Protein AF-A0A7S2DX77-F1 (afdb_monomer)

Foldseek 3Di:
DDDDPPDDDDDDDDPPPQAFDDQCLVPPPDQPPPDVPDQALGDARRRHGHGDCVDPVSLVVLLVVLLCCCVVVVDQEEEAPPLSNHDLVSLLSNQVSNVHQYAYEDQDLPLLSQLVVQVVHVAYAQNNLQVLLLQLLAPNHFQVVSVVSLVVNQVSPRPLSQLRHEQENDEQVDQFSCLSVVNQVQSLLLSQLCRLVARYHYDYYPCSQPSVQRNDRRSPRDPVVVVPDGDLSNLSNVLSVVCCVQLQCDPPRPQVSFHKAFQDTTRFKTWIDTRQKIKMAGRHTFQAKDKDKGFLVSDDPVSNCLPVPPPCSQVQKAWADWQAPDTWDWDFDDCPDPDDPGTIITMDMHRGRHMTMIGGPDRDDPSPDRPPSPPDDD

Radius of gyration: 24.27 Å; Cα contacts (8 Å, |Δi|>4): 685; chains: 1; bounding box: 80×53×67 Å

Nearest PDB structures (foldseek):
  6sau-assembly1_A  TM=8.832E-01  e=1.549E-20  Cordyceps farinosa
  3vm7-assembly1_A  TM=8.590E-01  e=1.030E-20  Malbranchea cinnamomea
  6sav-assembly2_B  TM=8.996E-01  e=8.913E-20  Rhizomucor pusillus
  6sav-assembly1_A  TM=8.908E-01  e=1.230E-18  Rhizomucor pusillus
  6sao-assembly1_A  TM=8.658E-01  e=1.095E-18  Thamnidium elegans

Mean predicted aligned error: 9.76 Å

Organism: NCBI:txid156173

Solvent-accessible surface area (backbone atoms only — not comparable to full-atom values): 21323 Å² total; per-residue (Å²): 140,81,84,78,86,79,80,80,89,61,88,76,94,58,90,75,70,64,42,42,71,72,90,42,75,83,55,77,91,66,73,83,76,75,51,101,85,53,81,70,68,75,49,40,69,59,84,43,80,28,66,29,66,85,39,67,68,55,33,52,49,54,39,50,47,45,32,45,50,31,67,76,70,64,55,74,61,44,77,39,74,64,42,66,46,50,59,64,69,57,43,35,52,44,39,63,42,50,73,45,56,31,32,29,36,38,92,39,72,52,59,68,64,50,44,60,47,44,62,48,32,76,23,29,46,34,33,52,58,27,75,44,41,71,50,25,47,2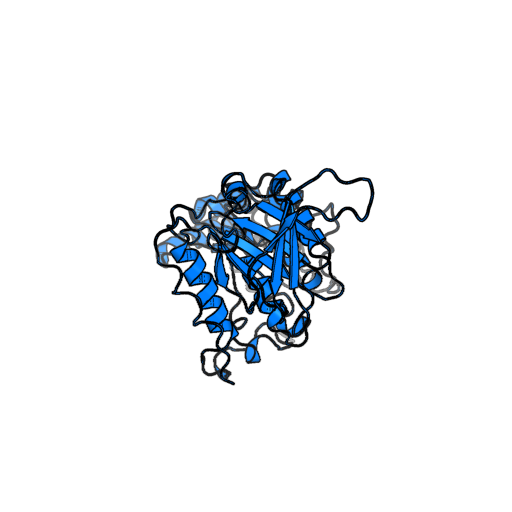7,76,90,27,33,28,37,57,55,51,52,46,54,50,52,46,59,74,64,58,39,62,76,81,36,47,42,28,30,28,37,62,44,45,81,90,44,69,24,51,35,36,78,51,80,60,36,59,30,24,49,50,12,53,48,47,49,30,63,63,40,55,35,37,61,46,81,46,86,41,61,45,32,63,90,40,22,48,30,87,54,46,76,56,73,59,72,86,66,70,80,66,88,38,74,51,38,55,50,54,49,50,54,51,49,51,25,54,74,67,17,47,26,90,95,29,91,35,41,83,37,64,52,42,79,36,37,63,36,53,55,20,34,30,32,34,33,75,64,33,42,40,37,32,28,12,66,25,66,73,30,65,25,62,48,70,28,48,40,88,48,41,58,76,90,59,46,60,48,67,69,71,89,68,55,54,50,76,44,45,38,80,53,47,55,65,48,89,56,76,55,43,73,41,71,62,75,89,85,61,101,82,68,78,94,47,52,27,45,32,41,48,15,63,46,13,33,26,43,31,34,32,57,68,86,64,98,66,78,96,71,79,48,71,79,82,68,73,68,88,125

Structure (mmCIF, N/CA/C/O backbone):
data_AF-A0A7S2DX77-F1
#
_entry.id   AF-A0A7S2DX77-F1
#
loop_
_atom_site.group_PDB
_atom_site.id
_atom_site.type_symbol
_atom_site.label_atom_id
_atom_site.label_alt_id
_atom_site.label_comp_id
_atom_site.label_asym_id
_atom_site.label_entity_id
_atom_site.label_seq_id
_atom_site.pdbx_PDB_ins_code
_atom_site.Cartn_x
_atom_site.Cartn_y
_atom_site.Cartn_z
_atom_site.occupancy
_atom_site.B_iso_or_equiv
_atom_site.auth_seq_id
_atom_site.auth_comp_id
_atom_site.auth_asym_id
_atom_site.auth_atom_id
_atom_site.pdbx_PDB_model_num
ATOM 1 N N . MET A 1 1 ? 46.185 -19.840 -11.128 1.00 30.70 1 MET A N 1
ATOM 2 C CA . MET A 1 1 ? 45.645 -19.345 -12.413 1.00 30.70 1 MET A CA 1
ATOM 3 C C . MET A 1 1 ? 44.149 -19.628 -12.440 1.00 30.70 1 MET A C 1
ATOM 5 O O . MET A 1 1 ? 43.762 -20.751 -12.715 1.00 30.70 1 MET A O 1
ATOM 9 N N . GLN A 1 2 ? 43.317 -18.655 -12.056 1.00 24.97 2 GLN A N 1
ATOM 10 C CA . GLN A 1 2 ? 41.861 -18.739 -12.212 1.00 24.97 2 GLN A CA 1
ATOM 11 C C . GLN A 1 2 ? 41.469 -17.899 -13.425 1.00 24.97 2 GLN A C 1
ATOM 13 O O . GLN A 1 2 ? 41.674 -16.686 -13.463 1.00 24.97 2 GLN A O 1
ATOM 18 N N . THR A 1 3 ? 40.969 -18.583 -14.440 1.00 25.44 3 THR A N 1
ATOM 19 C CA . THR A 1 3 ? 40.535 -18.039 -15.720 1.00 25.44 3 THR A CA 1
ATOM 20 C C . THR A 1 3 ? 39.307 -17.152 -15.492 1.00 25.44 3 THR A C 1
ATOM 22 O O . THR A 1 3 ? 38.219 -17.648 -15.211 1.00 25.44 3 THR A O 1
ATOM 25 N N . ARG A 1 4 ? 39.470 -15.825 -15.582 1.00 28.42 4 ARG A N 1
ATOM 26 C CA . ARG A 1 4 ? 38.343 -14.881 -15.614 1.00 28.42 4 ARG A CA 1
ATOM 27 C C . ARG A 1 4 ? 37.619 -15.046 -16.949 1.00 28.42 4 ARG A C 1
ATOM 29 O O . ARG A 1 4 ? 38.170 -14.705 -17.993 1.00 28.42 4 ARG A O 1
ATOM 36 N N . TYR A 1 5 ? 36.380 -15.526 -16.921 1.00 25.75 5 TYR A N 1
ATOM 37 C CA . TYR A 1 5 ? 35.487 -15.452 -18.073 1.00 25.75 5 TYR A CA 1
ATOM 38 C C . TYR A 1 5 ? 35.094 -13.985 -18.315 1.00 25.75 5 TYR A C 1
ATOM 40 O O . TYR A 1 5 ? 34.100 -13.500 -17.790 1.00 25.75 5 TYR A O 1
ATOM 48 N N . ARG A 1 6 ? 35.875 -13.261 -19.126 1.00 34.91 6 ARG A N 1
ATOM 49 C CA . ARG A 1 6 ? 35.371 -12.110 -19.887 1.00 34.91 6 ARG A CA 1
ATOM 50 C C . ARG A 1 6 ? 34.859 -12.650 -21.217 1.00 34.91 6 ARG A C 1
ATOM 52 O O . ARG A 1 6 ? 35.634 -12.800 -22.153 1.00 34.91 6 ARG A O 1
ATOM 59 N N . ARG A 1 7 ? 33.570 -12.981 -21.303 1.00 30.64 7 ARG A N 1
ATOM 60 C CA . ARG A 1 7 ? 32.904 -13.092 -22.607 1.00 30.64 7 ARG A CA 1
ATOM 61 C C . ARG A 1 7 ? 32.147 -11.798 -22.858 1.00 30.64 7 ARG A C 1
ATOM 63 O O . ARG A 1 7 ? 31.015 -11.636 -22.422 1.00 30.64 7 ARG A O 1
ATOM 70 N N . SER A 1 8 ? 32.826 -10.874 -23.528 1.00 35.97 8 SER A N 1
ATOM 71 C CA . SER A 1 8 ? 32.185 -9.832 -24.319 1.00 35.97 8 SER A CA 1
ATOM 72 C C . SER A 1 8 ? 31.530 -10.509 -25.520 1.00 35.97 8 SER A C 1
ATOM 74 O O . SER A 1 8 ? 32.216 -11.161 -26.307 1.00 35.97 8 SER A O 1
ATOM 76 N N . TRP A 1 9 ? 30.215 -10.389 -25.650 1.00 35.06 9 TRP A N 1
ATOM 77 C CA . TRP A 1 9 ? 29.536 -10.715 -26.897 1.00 35.06 9 TRP A CA 1
ATOM 78 C C . TRP A 1 9 ? 29.586 -9.460 -27.766 1.00 35.06 9 TRP A C 1
ATOM 80 O O . TRP A 1 9 ? 28.943 -8.466 -27.445 1.00 35.06 9 TRP A O 1
ATOM 90 N N . THR A 1 10 ? 30.401 -9.477 -28.816 1.00 37.12 10 THR A N 1
ATOM 91 C CA . THR A 1 10 ? 30.415 -8.434 -29.848 1.00 37.12 10 THR A CA 1
ATOM 92 C C . THR A 1 10 ? 30.263 -9.112 -31.198 1.00 37.12 10 THR A C 1
ATOM 94 O O . THR A 1 10 ? 31.126 -9.906 -31.577 1.00 37.12 10 THR A O 1
ATOM 97 N N . GLU A 1 11 ? 29.208 -8.778 -31.932 1.00 36.69 11 GLU A N 1
ATOM 98 C CA . GLU A 1 11 ? 29.342 -8.694 -33.382 1.00 36.69 11 GLU A CA 1
ATOM 99 C C . GLU A 1 11 ? 30.241 -7.478 -33.652 1.00 36.69 11 GLU A C 1
ATOM 101 O O . GLU A 1 11 ? 29.949 -6.367 -33.221 1.00 36.69 11 GLU A O 1
ATOM 106 N N . GLU A 1 12 ? 31.398 -7.740 -34.258 1.00 41.31 12 GLU A N 1
ATOM 107 C CA . GLU A 1 12 ? 32.271 -6.759 -34.911 1.00 41.31 12 GLU A CA 1
ATOM 108 C C . GLU A 1 12 ? 32.824 -5.599 -34.049 1.00 41.31 12 GLU A C 1
ATOM 110 O O . GLU A 1 12 ? 32.383 -4.453 -34.082 1.00 41.31 12 GLU A O 1
ATOM 115 N N . GLY A 1 13 ? 33.928 -5.883 -33.349 1.00 37.41 13 GLY A N 1
ATOM 116 C CA . GLY A 1 13 ? 35.090 -4.978 -33.308 1.00 37.41 13 GLY A CA 1
ATOM 117 C C . GLY A 1 13 ? 35.007 -3.669 -32.513 1.00 37.41 13 GLY A C 1
ATOM 118 O O . GLY A 1 13 ? 36.030 -3.000 -32.382 1.00 37.41 13 GLY A O 1
ATOM 119 N N . THR A 1 14 ? 33.869 -3.306 -31.926 1.00 40.16 14 THR A N 1
ATOM 120 C CA . THR A 1 14 ? 33.769 -2.165 -31.004 1.00 40.16 14 THR A CA 1
ATOM 121 C C . THR A 1 14 ? 33.441 -2.660 -29.598 1.00 40.16 14 THR A C 1
ATOM 123 O O . THR A 1 14 ? 32.444 -3.341 -29.370 1.00 40.16 14 THR A O 1
ATOM 126 N N . CYS A 1 15 ? 34.297 -2.345 -28.619 1.00 42.31 15 CYS A N 1
ATOM 127 C CA . CYS A 1 15 ? 33.978 -2.539 -27.204 1.00 42.31 15 CYS A CA 1
ATOM 128 C C . CYS A 1 15 ? 32.873 -1.550 -26.813 1.00 42.31 15 CYS A C 1
ATOM 130 O O . CYS A 1 15 ? 33.148 -0.507 -26.223 1.00 42.31 15 CYS A O 1
ATOM 132 N N . VAL A 1 16 ? 31.622 -1.857 -27.154 1.00 47.69 16 VAL A N 1
ATOM 133 C CA . VAL A 1 16 ? 30.469 -1.158 -26.591 1.00 47.69 16 VAL A CA 1
ATOM 134 C C . VAL A 1 16 ? 30.424 -1.540 -25.117 1.00 47.69 16 VAL A C 1
ATOM 136 O O . VAL A 1 16 ? 30.182 -2.692 -24.757 1.00 47.69 16 VAL A O 1
ATOM 139 N N . THR A 1 17 ? 30.741 -0.597 -24.236 1.00 62.78 17 THR A N 1
ATOM 140 C CA . THR A 1 17 ? 30.508 -0.769 -22.803 1.00 62.78 17 THR A CA 1
ATOM 141 C C . THR A 1 17 ? 29.017 -0.564 -22.558 1.00 62.78 17 THR A C 1
ATOM 143 O O . THR A 1 17 ? 28.546 0.570 -22.505 1.00 62.78 17 THR A O 1
ATOM 146 N N . TRP A 1 18 ? 28.281 -1.668 -22.423 1.00 65.50 18 TRP A N 1
ATOM 147 C CA . TRP A 1 18 ? 26.833 -1.689 -22.164 1.00 65.50 18 TRP A CA 1
ATOM 148 C C . TRP A 1 18 ? 26.457 -1.208 -20.752 1.00 65.50 18 TRP A C 1
ATOM 150 O O . TRP A 1 18 ? 25.272 -1.131 -20.439 1.00 65.50 18 TRP A O 1
ATOM 160 N N . SER A 1 19 ? 27.442 -0.886 -19.906 1.00 65.12 19 SER A N 1
ATOM 161 C CA . SER A 1 19 ? 27.252 -0.389 -18.543 1.00 65.12 19 SER A CA 1
ATOM 162 C C . SER A 1 19 ? 27.817 1.019 -18.335 1.00 65.12 19 SER A C 1
ATOM 164 O O . SER A 1 19 ? 28.866 1.355 -18.893 1.00 65.12 19 SER A O 1
ATOM 166 N N . ARG A 1 20 ? 27.169 1.816 -17.480 1.00 66.06 20 ARG A N 1
ATOM 167 C CA . ARG A 1 20 ? 27.709 3.056 -16.911 1.00 66.06 20 ARG A CA 1
ATOM 168 C C . ARG A 1 20 ? 28.760 2.736 -15.841 1.00 66.06 20 ARG A C 1
ATOM 170 O O . ARG A 1 20 ? 28.685 1.719 -15.152 1.00 66.06 20 ARG A O 1
ATOM 177 N N . GLY A 1 21 ? 29.756 3.614 -15.710 1.00 56.03 21 GLY A N 1
ATOM 178 C CA . GLY A 1 21 ? 30.781 3.551 -14.659 1.00 56.03 21 GLY A CA 1
ATOM 179 C C . GLY A 1 21 ? 31.817 2.419 -14.779 1.00 56.03 21 GLY A C 1
ATOM 180 O O . GLY A 1 21 ? 31.784 1.585 -15.683 1.00 56.03 21 GLY A O 1
ATOM 181 N N . ARG A 1 22 ? 32.789 2.421 -13.853 1.00 51.88 22 ARG A N 1
ATOM 182 C CA . ARG A 1 22 ? 33.738 1.314 -13.629 1.00 51.88 22 ARG A CA 1
ATOM 183 C C . ARG A 1 22 ? 33.200 0.401 -12.526 1.00 51.88 22 ARG A C 1
ATOM 185 O O . ARG A 1 22 ? 32.529 0.883 -11.622 1.00 51.88 22 ARG A O 1
ATOM 192 N N . ASP A 1 23 ? 33.554 -0.881 -12.600 1.00 48.38 23 ASP A N 1
ATOM 193 C CA . ASP A 1 23 ? 33.340 -1.889 -11.554 1.00 48.38 23 ASP A CA 1
ATOM 194 C C . ASP A 1 23 ? 33.650 -1.316 -10.154 1.00 48.38 23 ASP A C 1
ATOM 196 O O . ASP A 1 23 ? 34.798 -0.981 -9.851 1.00 48.38 23 ASP A O 1
ATOM 200 N N . MET A 1 24 ? 32.609 -1.169 -9.325 1.00 46.16 24 MET A N 1
ATOM 201 C CA . MET A 1 24 ? 32.707 -0.671 -7.948 1.00 46.16 24 MET A CA 1
ATOM 202 C C . MET A 1 24 ? 32.790 -1.804 -6.913 1.00 46.16 24 MET A C 1
ATOM 204 O O . MET A 1 24 ? 32.689 -1.539 -5.718 1.00 46.16 24 MET A O 1
ATOM 208 N N . SER A 1 25 ? 33.055 -3.053 -7.323 1.00 45.84 25 SER A N 1
ATOM 209 C CA . SER A 1 25 ? 33.222 -4.205 -6.415 1.00 45.84 25 SER A CA 1
ATOM 210 C C . SER A 1 25 ? 34.351 -4.048 -5.385 1.00 45.84 25 SER A C 1
ATOM 212 O O . SER A 1 25 ? 34.486 -4.874 -4.482 1.00 45.84 25 SER A O 1
ATOM 214 N N . HIS A 1 26 ? 35.193 -3.018 -5.516 1.00 40.75 26 HIS A N 1
ATOM 215 C CA . HIS A 1 26 ? 36.280 -2.688 -4.586 1.00 40.75 26 HIS A CA 1
ATOM 216 C C . HIS A 1 26 ? 35.978 -1.472 -3.696 1.00 40.75 26 HIS A C 1
ATOM 218 O O . HIS A 1 26 ? 36.797 -1.118 -2.849 1.00 40.75 26 HIS A O 1
ATOM 224 N N . VAL A 1 27 ? 34.813 -0.839 -3.858 1.00 39.09 27 VAL A N 1
ATOM 225 C CA . VAL A 1 27 ? 34.321 0.201 -2.950 1.00 39.09 27 VAL A CA 1
ATOM 226 C C . VAL A 1 27 ? 33.601 -0.501 -1.790 1.00 39.09 27 VAL A C 1
ATOM 228 O O . VAL A 1 27 ? 32.828 -1.431 -2.036 1.00 39.09 27 VAL A O 1
ATOM 231 N N . PRO A 1 28 ? 33.859 -0.133 -0.518 1.00 34.53 28 PRO A N 1
ATOM 232 C CA . PRO A 1 28 ? 33.154 -0.714 0.621 1.00 34.53 28 PRO A CA 1
ATOM 233 C C . PRO A 1 28 ? 31.640 -0.673 0.400 1.00 34.53 28 PRO A C 1
ATOM 235 O O . PRO A 1 28 ? 31.130 0.291 -0.162 1.00 34.53 28 PRO A O 1
ATOM 238 N N . ARG A 1 29 ? 30.925 -1.707 0.866 1.00 40.53 29 ARG A N 1
ATOM 239 C CA . ARG A 1 29 ? 29.458 -1.855 0.786 1.00 40.53 29 ARG A CA 1
ATOM 240 C C . ARG A 1 29 ? 28.697 -0.803 1.618 1.00 40.53 29 ARG A C 1
ATOM 242 O O . ARG A 1 29 ? 27.796 -1.148 2.380 1.00 40.53 29 ARG A O 1
ATOM 249 N N . SER A 1 30 ? 29.049 0.473 1.540 1.00 37.66 30 SER A N 1
ATOM 250 C CA . SER A 1 30 ? 28.140 1.534 1.944 1.00 37.66 30 SER A CA 1
ATOM 251 C C . SER A 1 30 ? 27.059 1.607 0.877 1.00 37.66 30 SER A C 1
ATOM 253 O O . SER A 1 30 ? 27.371 1.802 -0.298 1.00 37.66 30 SER A O 1
ATOM 255 N N . LYS A 1 31 ? 25.795 1.428 1.280 1.00 37.97 31 LYS A N 1
ATOM 256 C CA . LYS A 1 31 ? 24.654 1.813 0.444 1.00 37.97 31 LYS A CA 1
ATOM 257 C C . LYS A 1 31 ? 24.946 3.213 -0.115 1.00 37.97 31 LYS A C 1
ATOM 259 O O . LYS A 1 31 ? 25.430 4.038 0.667 1.00 37.97 31 LYS A O 1
ATOM 264 N N . PRO A 1 32 ? 24.689 3.491 -1.403 1.00 39.12 32 PRO A N 1
ATOM 265 C CA . PRO A 1 32 ? 24.629 4.869 -1.857 1.00 39.12 32 PRO A CA 1
ATOM 266 C C . PRO A 1 32 ? 23.705 5.605 -0.880 1.00 39.12 32 PRO A C 1
ATOM 268 O O . PRO A 1 32 ? 22.574 5.176 -0.645 1.00 39.12 32 PRO A O 1
ATOM 271 N N . VAL A 1 33 ? 24.251 6.588 -0.166 1.00 37.78 33 VAL A N 1
ATOM 272 C CA . VAL A 1 33 ? 23.474 7.358 0.799 1.00 37.78 33 VAL A CA 1
ATOM 273 C C . VAL A 1 33 ? 22.677 8.338 -0.040 1.00 37.78 33 VAL A C 1
ATOM 275 O O . VAL A 1 33 ? 23.216 9.353 -0.470 1.00 37.78 33 VAL A O 1
ATOM 278 N N . ASP A 1 34 ? 21.415 8.004 -0.296 1.00 45.28 34 ASP A N 1
ATOM 279 C CA . ASP A 1 34 ? 20.434 8.960 -0.795 1.00 45.28 34 ASP A CA 1
ATOM 280 C C . ASP A 1 34 ? 20.219 10.003 0.316 1.00 45.28 34 ASP A C 1
ATOM 282 O O . ASP A 1 34 ? 19.378 9.852 1.204 1.00 45.28 34 ASP A O 1
ATOM 286 N N . THR A 1 35 ? 21.060 11.038 0.337 1.00 42.34 35 THR A N 1
ATOM 287 C CA . THR A 1 35 ? 20.751 12.289 1.034 1.00 42.34 35 THR A CA 1
ATOM 288 C C . THR A 1 35 ? 19.672 13.029 0.251 1.00 42.34 35 THR A C 1
ATOM 290 O O . THR A 1 35 ? 19.554 12.825 -0.955 1.00 42.34 35 THR A O 1
ATOM 293 N N . GLU A 1 36 ? 18.906 13.896 0.917 1.00 44.50 36 GLU A N 1
ATOM 294 C CA . GLU A 1 36 ? 17.671 14.502 0.385 1.00 44.50 36 GLU A CA 1
ATOM 295 C C . GLU A 1 36 ? 17.780 15.176 -1.003 1.00 44.50 36 GLU A C 1
ATOM 297 O O . GLU A 1 36 ? 16.746 15.331 -1.653 1.00 44.50 36 GLU A O 1
ATOM 302 N N . ASP A 1 37 ? 18.990 15.482 -1.496 1.00 40.38 37 ASP A N 1
ATOM 303 C CA . ASP A 1 37 ? 19.216 16.320 -2.681 1.00 40.38 37 ASP A CA 1
ATOM 304 C C . ASP A 1 37 ? 19.999 15.678 -3.851 1.00 40.38 37 ASP A C 1
ATOM 306 O O . ASP A 1 37 ? 20.188 16.334 -4.878 1.00 40.38 37 ASP A O 1
ATOM 310 N N . THR A 1 38 ? 20.435 14.412 -3.771 1.00 51.16 38 THR A N 1
ATOM 311 C CA . THR A 1 38 ? 21.204 13.783 -4.871 1.00 51.16 38 THR A CA 1
ATOM 312 C C . THR A 1 38 ? 20.790 12.338 -5.124 1.00 51.16 38 THR A C 1
ATOM 314 O O . THR A 1 38 ? 21.176 11.436 -4.387 1.00 51.16 38 THR A O 1
ATOM 317 N N . ILE A 1 39 ? 20.045 12.110 -6.211 1.00 59.75 39 ILE A N 1
ATOM 318 C CA . ILE A 1 39 ? 19.803 10.764 -6.746 1.00 59.75 39 ILE A CA 1
ATOM 319 C C . ILE A 1 39 ? 21.064 10.323 -7.483 1.00 59.75 39 ILE A C 1
ATOM 321 O O . ILE A 1 39 ? 21.521 11.002 -8.406 1.00 59.75 39 ILE A O 1
ATOM 325 N N . ILE A 1 40 ? 21.609 9.172 -7.109 1.00 64.62 40 ILE A N 1
ATOM 326 C CA . ILE A 1 40 ? 22.735 8.580 -7.827 1.00 64.62 40 ILE A CA 1
ATOM 327 C C . ILE A 1 40 ? 22.181 7.840 -9.045 1.00 64.62 40 ILE A C 1
ATOM 329 O O . ILE A 1 40 ? 21.677 6.730 -8.935 1.00 64.62 40 ILE A O 1
ATOM 333 N N . LEU A 1 41 ? 22.245 8.488 -10.208 1.00 65.31 41 LEU A N 1
ATOM 334 C CA . LEU A 1 41 ? 21.845 7.895 -11.492 1.00 65.31 41 LEU A CA 1
ATOM 335 C C . LEU A 1 41 ? 22.988 7.144 -12.188 1.00 65.31 41 LEU A C 1
ATOM 337 O O .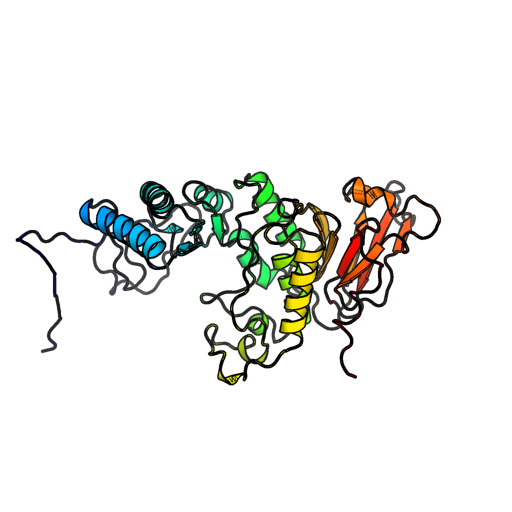 LEU A 1 41 ? 22.733 6.406 -13.135 1.00 65.31 41 LEU A O 1
ATOM 341 N N . ASP A 1 42 ? 24.222 7.334 -11.715 1.00 63.06 42 ASP A N 1
ATOM 342 C CA . ASP A 1 42 ? 25.431 6.746 -12.281 1.00 63.06 42 ASP A CA 1
ATOM 343 C C . ASP A 1 42 ? 26.161 5.901 -11.234 1.00 63.06 42 ASP A C 1
ATOM 345 O O . ASP A 1 42 ? 26.555 6.396 -10.176 1.00 63.06 42 ASP A O 1
ATOM 349 N N . GLY A 1 43 ? 26.418 4.635 -11.562 1.00 65.88 43 GLY A N 1
ATOM 350 C CA . GLY A 1 43 ? 27.217 3.737 -10.730 1.00 65.88 43 GLY A CA 1
ATOM 351 C C . GLY A 1 43 ? 26.536 2.398 -10.492 1.00 65.88 43 GLY A C 1
ATOM 352 O O . GLY A 1 43 ? 25.342 2.234 -10.699 1.00 65.88 43 GLY A O 1
ATOM 353 N N . TRP A 1 44 ? 27.320 1.404 -10.083 1.00 72.00 44 TRP A N 1
ATOM 354 C CA . TRP A 1 44 ? 26.815 0.044 -9.901 1.00 72.00 44 TRP A CA 1
ATOM 355 C C . TRP A 1 44 ? 26.109 -0.092 -8.554 1.00 72.00 44 TRP A C 1
ATOM 357 O O . TRP A 1 44 ? 26.630 0.344 -7.522 1.00 72.00 44 TRP A O 1
ATOM 367 N N . PHE A 1 45 ? 24.947 -0.747 -8.549 1.00 69.88 45 PHE A N 1
ATOM 368 C CA . PHE A 1 45 ? 24.281 -1.140 -7.312 1.00 69.88 45 PHE A CA 1
ATOM 369 C C . PHE A 1 45 ? 24.991 -2.378 -6.750 1.00 69.88 45 PHE A C 1
ATOM 371 O O . PHE A 1 45 ? 24.691 -3.515 -7.111 1.00 69.88 45 PHE A O 1
ATOM 378 N N . GLY A 1 46 ? 26.000 -2.160 -5.905 1.00 73.12 46 GLY A N 1
ATOM 379 C CA . GLY A 1 46 ? 26.875 -3.237 -5.442 1.00 73.12 46 GLY A CA 1
ATOM 380 C C . GLY A 1 46 ? 27.711 -3.815 -6.589 1.00 73.12 46 GLY A C 1
ATOM 381 O O . GLY A 1 46 ? 28.486 -3.097 -7.215 1.00 73.12 46 GLY A O 1
ATOM 382 N N . ASP A 1 47 ? 27.568 -5.114 -6.852 1.00 77.25 47 ASP A N 1
ATOM 383 C CA . ASP A 1 47 ? 28.210 -5.832 -7.961 1.00 77.25 47 ASP A CA 1
ATOM 384 C C . ASP A 1 47 ? 27.322 -5.939 -9.218 1.00 77.25 47 ASP A C 1
ATOM 386 O O . ASP A 1 47 ? 27.681 -6.624 -10.178 1.00 77.25 47 ASP A O 1
ATOM 390 N N . LEU A 1 48 ? 26.182 -5.240 -9.241 1.00 80.88 48 LEU A N 1
ATOM 391 C CA . LEU A 1 48 ? 25.256 -5.220 -10.370 1.00 80.88 48 LEU A CA 1
ATOM 392 C C . LEU A 1 48 ? 25.648 -4.130 -11.372 1.00 80.88 48 LEU A C 1
ATOM 394 O O . LEU A 1 48 ? 25.559 -2.936 -11.078 1.00 80.88 48 LEU A O 1
ATOM 398 N N . ALA A 1 49 ? 26.064 -4.554 -12.568 1.00 82.56 49 ALA A N 1
ATOM 399 C CA . ALA A 1 49 ? 26.431 -3.648 -13.649 1.00 82.56 49 ALA A CA 1
ATOM 400 C C . ALA A 1 49 ? 25.242 -2.780 -14.085 1.00 82.56 49 ALA A C 1
ATOM 402 O O . ALA A 1 49 ? 24.236 -3.291 -14.578 1.00 82.56 49 ALA A O 1
ATOM 403 N N . ASP A 1 50 ? 25.385 -1.466 -13.931 1.00 82.69 50 ASP A N 1
ATOM 404 C CA . ASP A 1 50 ? 24.355 -0.486 -14.277 1.00 82.69 50 ASP A CA 1
ATOM 405 C C . ASP A 1 50 ? 24.299 -0.285 -15.791 1.00 82.69 50 ASP A C 1
ATOM 407 O O . ASP A 1 50 ? 25.263 0.191 -16.382 1.00 82.69 50 ASP A O 1
ATOM 411 N N . LEU A 1 51 ? 23.209 -0.698 -16.441 1.00 88.06 51 LEU A N 1
ATOM 412 C CA . LEU A 1 51 ? 23.085 -0.644 -17.900 1.00 88.06 51 LEU A CA 1
ATOM 413 C C . LEU A 1 51 ? 23.029 0.805 -18.401 1.00 88.06 51 LEU A C 1
ATOM 415 O O . LEU A 1 51 ? 22.374 1.650 -17.811 1.00 88.06 51 LEU A O 1
ATOM 419 N N . LYS A 1 52 ? 23.683 1.092 -19.528 1.00 86.88 52 LYS A N 1
ATOM 420 C CA . LYS A 1 52 ? 23.761 2.441 -20.105 1.00 86.88 52 LYS A CA 1
ATOM 421 C C . LYS A 1 52 ? 22.558 2.744 -20.995 1.00 86.88 52 LYS A C 1
ATOM 423 O O . LYS A 1 52 ? 22.637 2.556 -22.206 1.00 86.88 52 LYS A O 1
ATOM 428 N N . GLN A 1 53 ? 21.437 3.196 -20.430 1.00 90.38 53 GLN A N 1
ATOM 429 C CA . GLN A 1 53 ? 20.221 3.455 -21.222 1.00 90.38 53 GLN A CA 1
ATOM 430 C C . GLN A 1 53 ? 20.353 4.647 -22.192 1.00 90.38 53 GLN A C 1
ATOM 432 O O . GLN A 1 53 ? 19.497 4.818 -23.056 1.00 90.38 53 GLN A O 1
ATOM 437 N N . GLU A 1 54 ? 21.428 5.439 -22.112 1.00 87.38 54 GLU A N 1
ATOM 438 C CA . GLU A 1 54 ? 21.770 6.472 -23.100 1.00 87.38 54 GLU A CA 1
ATOM 439 C C . GLU A 1 54 ? 22.283 5.863 -24.413 1.00 87.38 54 GLU A C 1
ATOM 441 O O . GLU A 1 54 ? 22.226 6.506 -25.462 1.00 87.38 54 GLU A O 1
ATOM 446 N N . ASP A 1 55 ? 22.807 4.633 -24.361 1.00 89.94 55 ASP A N 1
ATOM 447 C CA . ASP A 1 55 ? 23.223 3.892 -25.544 1.00 89.94 55 ASP A CA 1
ATOM 448 C C . ASP A 1 55 ? 21.994 3.366 -26.294 1.00 89.94 55 ASP A C 1
ATOM 450 O O . ASP A 1 55 ? 21.129 2.681 -25.739 1.00 89.94 55 ASP A O 1
ATOM 454 N N . GLU A 1 56 ? 21.907 3.688 -27.585 1.00 92.25 56 GLU A N 1
ATOM 455 C CA . GLU A 1 56 ? 20.731 3.367 -28.385 1.00 92.25 56 GLU A CA 1
ATOM 456 C C . GLU A 1 56 ? 20.494 1.855 -28.498 1.00 92.25 56 GLU A C 1
ATOM 458 O O . GLU A 1 56 ? 19.340 1.419 -28.513 1.00 92.25 56 GLU A O 1
ATOM 463 N N . ALA A 1 57 ? 21.556 1.047 -28.541 1.00 92.06 57 ALA A N 1
ATOM 464 C CA . ALA A 1 57 ? 21.435 -0.398 -28.647 1.00 92.06 57 ALA A CA 1
ATOM 465 C C . ALA A 1 57 ? 20.920 -1.006 -27.333 1.00 92.06 57 ALA A C 1
ATOM 467 O O . ALA A 1 57 ? 19.977 -1.803 -27.371 1.00 92.06 57 ALA A O 1
ATOM 468 N N . VAL A 1 58 ? 21.453 -0.574 -26.178 1.00 93.12 58 VAL A N 1
ATOM 469 C CA . VAL A 1 58 ? 20.955 -0.961 -24.838 1.00 93.12 58 VAL A CA 1
ATOM 470 C C . VAL A 1 58 ? 19.476 -0.603 -24.707 1.00 93.12 58 VAL A C 1
ATOM 472 O O . VAL A 1 58 ? 18.634 -1.452 -24.399 1.00 93.12 58 VAL A O 1
ATOM 475 N N . ARG A 1 59 ? 19.141 0.659 -24.985 1.00 94.94 59 ARG A N 1
ATOM 476 C CA . ARG A 1 59 ? 17.785 1.194 -24.866 1.00 94.94 59 ARG A CA 1
ATOM 477 C C . ARG A 1 59 ? 16.800 0.441 -25.751 1.00 94.94 59 ARG A C 1
ATOM 479 O O . ARG A 1 59 ? 15.778 -0.043 -25.266 1.00 94.94 59 ARG A O 1
ATOM 486 N N . ARG A 1 60 ? 17.122 0.277 -27.039 1.00 96.94 60 ARG A N 1
ATOM 487 C CA . ARG A 1 60 ? 16.275 -0.442 -28.004 1.00 96.94 60 ARG A CA 1
ATOM 488 C C . ARG A 1 60 ? 16.052 -1.888 -27.580 1.00 96.94 60 ARG A C 1
ATOM 490 O O . ARG A 1 60 ? 14.928 -2.381 -27.701 1.00 96.94 60 ARG A O 1
ATOM 497 N N . TYR A 1 61 ? 17.088 -2.552 -27.073 1.00 97.50 61 TYR A N 1
ATOM 498 C CA . TYR A 1 61 ? 16.984 -3.915 -26.567 1.00 97.50 61 TYR A CA 1
ATOM 499 C C . TYR A 1 61 ? 15.989 -4.006 -25.403 1.00 97.50 61 TYR A C 1
ATOM 501 O O . TYR A 1 61 ? 15.037 -4.782 -25.482 1.00 97.50 61 TYR A O 1
ATOM 509 N N . LEU A 1 62 ? 16.139 -3.170 -24.368 1.00 98.00 62 LEU A N 1
ATOM 510 C CA . LEU A 1 62 ? 15.265 -3.181 -23.186 1.00 98.00 62 LEU A CA 1
ATOM 511 C C . LEU A 1 62 ? 13.801 -2.862 -23.533 1.00 98.00 62 LEU A C 1
ATOM 513 O O . LEU A 1 62 ? 12.888 -3.550 -23.068 1.00 98.00 62 LEU A O 1
ATOM 517 N N . LEU A 1 63 ? 13.566 -1.869 -24.398 1.00 98.56 63 LEU A N 1
ATOM 518 C CA . LEU A 1 63 ? 12.218 -1.496 -24.846 1.00 98.56 63 LEU A CA 1
ATOM 519 C C . LEU A 1 63 ? 11.565 -2.592 -25.709 1.00 98.56 63 LEU A C 1
ATOM 521 O O . LEU A 1 63 ? 10.370 -2.871 -25.577 1.00 98.56 63 LEU A O 1
ATOM 525 N N . THR A 1 64 ? 12.342 -3.254 -26.571 1.00 98.56 64 THR A N 1
ATOM 526 C CA . THR A 1 64 ? 11.859 -4.391 -27.376 1.00 98.56 64 THR A CA 1
ATOM 527 C C . THR A 1 64 ? 11.554 -5.595 -26.493 1.00 98.56 64 THR A C 1
ATOM 529 O O . THR A 1 64 ? 10.525 -6.256 -26.675 1.00 98.56 64 THR A O 1
ATOM 532 N N . TRP A 1 65 ? 12.415 -5.862 -25.511 1.00 98.50 65 TRP A N 1
ATOM 533 C CA . TRP A 1 65 ? 12.236 -6.933 -24.543 1.00 98.50 65 TRP A CA 1
ATOM 534 C C . TRP A 1 65 ? 10.927 -6.764 -23.776 1.00 98.50 65 TRP A C 1
ATOM 536 O O . TRP A 1 65 ? 10.104 -7.680 -23.798 1.00 98.50 65 TRP A O 1
ATOM 546 N N . ILE A 1 66 ? 10.663 -5.593 -23.180 1.00 98.50 66 ILE A N 1
ATOM 547 C CA . ILE A 1 66 ? 9.447 -5.426 -22.373 1.00 98.50 66 ILE A CA 1
ATOM 548 C C . ILE A 1 66 ? 8.175 -5.540 -23.218 1.00 98.50 66 ILE A C 1
ATOM 550 O O . ILE A 1 66 ? 7.230 -6.222 -22.817 1.00 98.50 66 ILE A O 1
ATOM 554 N N . ARG A 1 67 ? 8.169 -4.969 -24.432 1.00 98.50 67 ARG A N 1
ATOM 555 C CA . ARG A 1 67 ? 7.054 -5.121 -25.381 1.00 98.50 67 ARG A CA 1
ATOM 556 C C . ARG A 1 67 ? 6.804 -6.594 -25.705 1.00 98.50 67 ARG A C 1
ATOM 558 O O . ARG A 1 67 ? 5.653 -7.040 -25.732 1.00 98.50 67 ARG A O 1
ATOM 565 N N . THR A 1 68 ? 7.876 -7.353 -25.927 1.00 98.50 68 THR A N 1
ATOM 566 C CA . THR A 1 68 ? 7.808 -8.790 -26.214 1.00 98.50 68 THR A CA 1
ATOM 567 C C . THR A 1 68 ? 7.262 -9.560 -25.019 1.00 98.50 68 THR A C 1
ATOM 569 O O . THR A 1 68 ? 6.344 -10.355 -25.195 1.00 98.50 68 THR A O 1
ATOM 572 N N . MET A 1 69 ? 7.759 -9.302 -23.806 1.00 98.50 69 MET A N 1
ATOM 573 C CA . MET A 1 69 ? 7.304 -9.972 -22.583 1.00 98.50 69 MET A CA 1
ATOM 574 C C . MET A 1 69 ? 5.810 -9.747 -22.344 1.00 98.50 69 MET A C 1
ATOM 576 O O . MET A 1 69 ? 5.062 -10.714 -22.188 1.00 98.50 69 MET A O 1
ATOM 580 N N . VAL A 1 70 ? 5.361 -8.489 -22.401 1.00 98.44 70 VAL A N 1
ATOM 581 C CA . VAL A 1 70 ? 3.948 -8.136 -22.214 1.00 98.44 70 VAL A CA 1
ATOM 582 C C . VAL A 1 70 ? 3.066 -8.792 -23.278 1.00 98.44 70 VAL A C 1
ATOM 584 O O . VAL A 1 70 ? 2.021 -9.353 -22.954 1.00 98.44 70 VAL A O 1
ATOM 587 N N . THR A 1 71 ? 3.488 -8.775 -24.545 1.00 98.06 71 THR A N 1
ATOM 588 C CA . THR A 1 71 ? 2.689 -9.316 -25.658 1.00 98.06 71 THR A CA 1
ATOM 589 C C . THR A 1 71 ? 2.634 -10.841 -25.655 1.00 98.06 71 THR A C 1
ATOM 591 O O . THR A 1 71 ? 1.568 -11.418 -25.899 1.00 98.06 71 THR A O 1
ATOM 594 N N . LYS A 1 72 ? 3.775 -11.491 -25.399 1.00 98.56 72 LYS A N 1
ATOM 595 C CA . LYS A 1 72 ? 3.935 -12.947 -25.442 1.00 98.56 72 LYS A CA 1
ATOM 596 C C . LYS A 1 72 ? 3.221 -13.620 -24.278 1.00 98.56 72 LYS A C 1
ATOM 598 O O . LYS A 1 72 ? 2.485 -14.572 -24.504 1.00 98.56 72 LYS A O 1
ATOM 603 N N . TYR A 1 73 ? 3.411 -13.106 -23.064 1.00 98.38 73 TYR A N 1
ATOM 604 C CA . TYR A 1 73 ? 2.867 -13.710 -21.845 1.00 98.38 73 TYR A CA 1
ATOM 605 C C . TYR A 1 73 ? 1.568 -13.060 -21.363 1.00 98.38 73 TYR A C 1
ATOM 607 O O . TYR A 1 73 ? 1.053 -13.457 -20.327 1.00 98.38 73 TYR A O 1
ATOM 615 N N . LYS A 1 74 ? 1.030 -12.088 -22.116 1.00 98.06 74 LYS A N 1
ATOM 616 C CA . LYS A 1 74 ? -0.226 -11.385 -21.800 1.00 98.06 74 LYS A CA 1
ATOM 617 C C . LYS A 1 74 ? -0.211 -10.758 -20.401 1.00 98.06 74 LYS A C 1
ATOM 619 O O . LYS A 1 74 ? -1.180 -10.849 -19.668 1.00 98.06 74 LYS A O 1
ATOM 624 N N . ILE A 1 75 ? 0.902 -10.114 -20.048 1.00 98.38 75 ILE A N 1
ATOM 625 C CA . ILE A 1 75 ? 1.083 -9.479 -18.736 1.00 98.38 75 ILE A CA 1
ATOM 626 C C . ILE A 1 75 ? 0.127 -8.280 -18.597 1.00 98.38 75 ILE A C 1
ATOM 628 O O . ILE A 1 75 ? 0.100 -7.404 -19.469 1.00 98.38 75 ILE A O 1
ATOM 632 N N . ASP A 1 76 ? -0.617 -8.223 -17.489 1.00 97.50 76 ASP A N 1
ATOM 633 C CA . ASP A 1 76 ? -1.603 -7.167 -17.194 1.00 97.50 76 ASP A CA 1
ATOM 634 C C . ASP A 1 76 ? -0.992 -5.911 -16.552 1.00 97.50 76 ASP A C 1
ATOM 636 O O . ASP A 1 76 ? -1.480 -4.793 -16.734 1.00 97.50 76 ASP A O 1
ATOM 640 N N . GLY A 1 77 ? 0.102 -6.080 -15.812 1.00 97.38 77 GLY A N 1
ATOM 641 C CA . GLY A 1 77 ? 0.779 -5.014 -15.084 1.00 97.38 77 GLY A CA 1
ATOM 642 C C . GLY A 1 77 ? 2.198 -5.406 -14.689 1.00 97.38 77 GLY A C 1
ATOM 643 O O . GLY A 1 77 ? 2.558 -6.580 -14.689 1.00 97.38 77 GLY A O 1
ATOM 644 N N . LEU A 1 78 ? 3.015 -4.410 -14.371 1.00 98.44 78 LEU A N 1
ATOM 645 C CA . LEU A 1 78 ? 4.428 -4.570 -14.048 1.00 98.44 78 LEU A CA 1
ATOM 646 C C . LEU A 1 78 ? 4.729 -3.908 -12.701 1.00 98.44 78 LEU A C 1
ATOM 648 O O . LEU A 1 78 ? 4.258 -2.806 -12.426 1.00 98.44 78 LEU A O 1
ATOM 652 N N . ARG A 1 79 ? 5.578 -4.542 -11.892 1.00 98.44 79 ARG A N 1
ATOM 653 C CA . ARG A 1 79 ? 6.358 -3.855 -10.854 1.00 98.44 79 ARG A CA 1
ATOM 654 C C . ARG A 1 79 ? 7.726 -3.571 -11.456 1.00 98.44 79 ARG A C 1
ATOM 656 O O . ARG A 1 79 ? 8.384 -4.506 -11.909 1.00 98.44 79 ARG A O 1
ATOM 663 N N . LEU A 1 80 ? 8.134 -2.307 -11.486 1.00 98.19 80 LEU A N 1
ATOM 664 C CA . LEU A 1 80 ? 9.441 -1.913 -12.004 1.00 98.19 80 LEU A CA 1
ATOM 665 C C . LEU A 1 80 ? 10.407 -1.742 -10.835 1.00 98.19 80 LEU A C 1
ATOM 667 O O . LEU A 1 80 ? 10.245 -0.835 -10.022 1.00 98.19 80 LEU A O 1
ATOM 671 N N . ASP A 1 81 ? 11.359 -2.666 -10.756 1.00 96.38 81 ASP A N 1
ATOM 672 C CA . ASP A 1 81 ? 12.491 -2.618 -9.834 1.00 96.38 81 ASP A CA 1
ATOM 673 C C . ASP A 1 81 ? 13.300 -1.332 -10.024 1.00 96.38 81 ASP A C 1
ATOM 675 O O . ASP A 1 81 ? 13.385 -0.837 -11.152 1.00 96.38 81 ASP A O 1
ATOM 679 N N . THR A 1 82 ? 13.872 -0.811 -8.932 1.00 91.69 82 THR A N 1
ATOM 680 C CA . THR A 1 82 ? 14.929 0.219 -8.971 1.00 91.69 82 THR A CA 1
ATOM 681 C C . THR A 1 82 ? 14.620 1.446 -9.847 1.00 91.69 82 THR A C 1
ATOM 683 O O . THR A 1 82 ? 15.520 2.093 -10.382 1.00 91.69 82 THR A O 1
ATOM 686 N N . ALA A 1 83 ? 13.341 1.827 -9.958 1.00 95.31 83 ALA A N 1
ATOM 687 C CA . ALA A 1 83 ? 12.902 2.912 -10.837 1.00 95.31 83 ALA A CA 1
ATOM 688 C C . ALA A 1 83 ? 13.541 4.264 -10.477 1.00 95.31 83 ALA A C 1
ATOM 690 O O . ALA A 1 83 ? 13.775 5.078 -11.367 1.00 95.31 83 ALA A O 1
ATOM 691 N N . LEU A 1 84 ? 13.871 4.478 -9.196 1.00 91.56 84 LEU A N 1
ATOM 692 C CA . LEU A 1 84 ? 14.593 5.661 -8.713 1.00 91.56 84 LEU A CA 1
ATOM 693 C C . LEU A 1 84 ? 15.934 5.897 -9.438 1.00 91.56 84 LEU A C 1
ATOM 695 O O . LEU A 1 84 ? 16.323 7.048 -9.610 1.00 91.56 84 LEU A O 1
ATOM 699 N N . TYR A 1 85 ? 16.614 4.837 -9.884 1.00 88.69 85 TYR A N 1
ATOM 700 C CA . TYR A 1 85 ? 17.958 4.904 -10.477 1.00 88.69 85 TYR A CA 1
ATOM 701 C C . TYR A 1 85 ? 17.952 4.978 -12.014 1.00 88.69 85 TYR A C 1
ATOM 703 O O . TYR A 1 85 ? 19.003 4.967 -12.655 1.00 88.69 85 TYR A O 1
ATOM 711 N N . MET A 1 86 ? 16.771 5.054 -12.634 1.00 90.19 86 MET A N 1
ATOM 712 C CA . MET A 1 86 ? 16.638 5.140 -14.087 1.00 90.19 86 MET A CA 1
ATOM 713 C C . MET A 1 86 ? 16.353 6.579 -14.535 1.00 90.19 86 MET A C 1
ATOM 715 O O . MET A 1 86 ? 15.522 7.260 -13.926 1.00 90.19 86 MET A O 1
ATOM 719 N N . PRO A 1 87 ? 16.954 7.046 -15.646 1.00 90.94 87 PRO A N 1
ATOM 720 C CA . PRO A 1 87 ? 16.619 8.349 -16.205 1.00 90.94 87 PRO A CA 1
ATOM 721 C C . PRO A 1 87 ? 15.127 8.467 -16.545 1.00 90.94 87 PRO A C 1
ATOM 723 O O . PRO A 1 87 ? 14.525 7.563 -17.130 1.00 90.94 87 PRO A O 1
ATOM 726 N N . THR A 1 88 ? 14.523 9.619 -16.252 1.00 92.00 88 THR A N 1
ATOM 727 C CA . THR A 1 88 ? 13.077 9.845 -16.444 1.00 92.00 88 THR A CA 1
ATOM 728 C C . THR A 1 88 ? 12.629 9.744 -17.906 1.00 92.00 88 THR A C 1
ATOM 730 O O . THR A 1 88 ? 11.507 9.298 -18.174 1.00 92.00 88 THR A O 1
ATOM 733 N N . TYR A 1 89 ? 13.499 10.090 -18.867 1.00 95.06 89 TYR A N 1
ATOM 734 C CA . TYR A 1 89 ? 13.221 9.893 -20.296 1.00 95.06 89 TYR A CA 1
ATOM 735 C C . TYR A 1 89 ? 13.045 8.402 -20.620 1.00 95.06 89 TYR A C 1
ATOM 737 O O . TYR A 1 89 ? 12.080 8.028 -21.285 1.00 95.06 89 TYR A O 1
ATOM 745 N N . PHE A 1 90 ? 13.913 7.541 -20.080 1.00 96.75 90 PHE A N 1
ATOM 746 C CA . PHE A 1 90 ? 13.854 6.101 -20.305 1.00 96.75 90 PHE A CA 1
ATOM 747 C C . PHE A 1 90 ? 12.617 5.496 -19.640 1.00 96.75 90 PHE A C 1
ATOM 749 O O . PHE A 1 90 ? 11.924 4.691 -20.256 1.00 96.75 90 PHE A O 1
ATOM 756 N N . LEU A 1 91 ? 12.274 5.932 -18.422 1.00 97.94 91 LEU A N 1
ATOM 757 C CA . LEU A 1 91 ? 11.033 5.518 -17.758 1.00 97.94 91 LEU A CA 1
ATOM 758 C C . LEU A 1 91 ? 9.787 5.860 -18.591 1.00 97.94 91 LEU A C 1
ATOM 760 O O . LEU A 1 91 ? 8.858 5.055 -18.656 1.00 97.94 91 LEU A O 1
ATOM 764 N N . SER A 1 92 ? 9.778 7.020 -19.259 1.00 98.19 92 SER A N 1
ATOM 765 C CA . SER A 1 92 ? 8.682 7.427 -20.153 1.00 98.19 92 SER A CA 1
ATOM 766 C C . SER A 1 92 ? 8.560 6.485 -21.353 1.00 98.19 92 SER A C 1
ATOM 768 O O . SER A 1 92 ? 7.473 5.989 -21.655 1.00 98.19 92 SER A O 1
ATOM 770 N N . GLU A 1 93 ? 9.681 6.189 -22.013 1.00 98.44 93 GLU A N 1
ATOM 771 C CA . GLU A 1 93 ? 9.724 5.259 -23.144 1.00 98.44 93 GLU A CA 1
ATOM 772 C C . GLU A 1 93 ? 9.353 3.832 -22.723 1.00 98.44 93 GLU A C 1
ATOM 774 O O . GLU A 1 93 ? 8.612 3.150 -23.429 1.00 98.44 93 GLU A O 1
ATOM 779 N N . PHE A 1 94 ? 9.804 3.380 -21.550 1.00 98.50 94 PHE A N 1
ATOM 780 C CA . PHE A 1 94 ? 9.489 2.061 -21.001 1.00 98.50 94 PHE A CA 1
ATOM 781 C C . PHE A 1 94 ? 7.996 1.931 -20.658 1.00 98.50 94 PHE A C 1
ATOM 783 O O . PHE A 1 94 ? 7.348 0.932 -20.998 1.00 98.50 94 PHE A O 1
ATOM 790 N N . GLN A 1 95 ? 7.408 2.971 -20.059 1.00 98.38 95 GLN A N 1
ATOM 791 C CA . GLN A 1 95 ? 5.968 3.066 -19.823 1.00 98.38 95 GLN A CA 1
ATOM 792 C C . GLN A 1 95 ? 5.178 2.999 -21.140 1.00 98.38 95 GLN A C 1
ATOM 794 O O . GLN A 1 95 ? 4.181 2.273 -21.219 1.00 98.38 95 GLN A O 1
ATOM 799 N N . GLN A 1 96 ? 5.636 3.690 -22.189 1.00 98.31 96 GLN A N 1
ATOM 800 C CA . GLN A 1 96 ? 5.010 3.656 -23.513 1.00 98.31 96 GLN A CA 1
ATOM 801 C C . GLN A 1 96 ? 5.191 2.305 -24.221 1.00 98.31 96 GLN A C 1
ATOM 803 O O . GLN A 1 96 ? 4.269 1.834 -24.887 1.00 98.31 96 GLN A O 1
ATOM 808 N N . ALA A 1 97 ? 6.355 1.667 -24.089 1.00 98.44 97 ALA A N 1
ATOM 809 C CA . ALA A 1 97 ? 6.658 0.390 -24.728 1.00 98.44 97 ALA A CA 1
ATOM 810 C C . ALA A 1 97 ? 5.854 -0.770 -24.126 1.00 98.44 97 ALA A C 1
ATOM 812 O O . ALA A 1 97 ? 5.442 -1.665 -24.866 1.00 98.44 97 ALA A O 1
ATOM 813 N N . SER A 1 98 ? 5.615 -0.741 -22.809 1.00 97.75 98 SER A N 1
ATOM 814 C CA . SER A 1 98 ? 4.814 -1.756 -22.120 1.00 97.75 98 SER A CA 1
ATOM 815 C C . SER A 1 98 ? 3.310 -1.595 -22.353 1.00 97.75 98 SER A C 1
ATOM 817 O O . SER A 1 98 ? 2.617 -2.599 -22.473 1.00 97.75 98 SER A O 1
ATOM 819 N N . GLN A 1 99 ? 2.793 -0.358 -22.417 1.00 97.06 99 GLN A N 1
ATOM 820 C CA . GLN A 1 99 ? 1.351 -0.060 -22.474 1.00 97.06 99 GLN A CA 1
ATOM 821 C C . GLN A 1 99 ? 0.535 -0.763 -21.371 1.00 97.06 99 GLN A C 1
ATOM 823 O O . GLN A 1 99 ? -0.596 -1.206 -21.594 1.00 97.06 99 GLN A O 1
ATOM 828 N N . ARG A 1 100 ? 1.119 -0.905 -20.176 1.00 97.44 100 ARG A N 1
ATOM 829 C CA . ARG A 1 100 ? 0.486 -1.510 -18.992 1.00 97.44 100 ARG A CA 1
ATOM 830 C C . ARG A 1 100 ? 0.596 -0.599 -17.782 1.00 97.44 100 ARG A C 1
ATOM 832 O O . ARG A 1 100 ? 1.380 0.347 -17.784 1.00 97.44 100 ARG A O 1
ATOM 839 N N . LEU A 1 101 ? -0.175 -0.899 -16.737 1.00 96.50 101 LEU A N 1
ATOM 840 C CA . LEU A 1 101 ? 0.084 -0.321 -15.422 1.00 96.50 101 LEU A CA 1
ATOM 841 C C . LEU A 1 101 ? 1.493 -0.737 -14.981 1.00 96.50 101 LEU A C 1
ATOM 843 O O . LEU A 1 101 ? 1.800 -1.924 -14.928 1.00 96.50 101 LEU A O 1
ATOM 847 N N . ILE A 1 102 ? 2.327 0.242 -14.657 1.00 98.44 102 ILE A N 1
ATOM 848 C CA . ILE A 1 102 ? 3.613 0.065 -13.989 1.00 98.44 102 ILE A CA 1
ATOM 849 C C . ILE A 1 102 ? 3.525 0.672 -12.594 1.00 98.44 102 ILE A C 1
ATOM 851 O O . ILE A 1 102 ? 3.169 1.845 -12.462 1.00 98.44 102 ILE A O 1
ATOM 855 N N . LEU A 1 103 ? 3.883 -0.123 -11.588 1.00 98.44 103 LEU A N 1
ATOM 856 C CA . LEU A 1 103 ? 4.156 0.308 -10.222 1.00 98.44 103 LEU A CA 1
ATOM 857 C C . LEU A 1 103 ? 5.673 0.392 -10.036 1.00 98.44 103 LEU A C 1
ATOM 859 O O . LEU A 1 103 ? 6.343 -0.633 -9.905 1.00 98.44 103 LEU A O 1
ATOM 863 N N . GLY A 1 104 ? 6.216 1.607 -10.084 1.00 98.31 104 GLY A N 1
ATOM 864 C CA . GLY A 1 104 ? 7.644 1.842 -9.879 1.00 98.31 104 GLY A CA 1
ATOM 865 C C . GLY A 1 104 ? 8.055 1.740 -8.414 1.00 98.31 104 GLY A C 1
ATOM 866 O O . GLY A 1 104 ? 7.352 2.223 -7.525 1.00 98.31 104 GLY A O 1
ATOM 867 N N . GLU A 1 105 ? 9.208 1.135 -8.166 1.00 97.62 105 GLU A N 1
ATOM 868 C CA . GLU A 1 105 ? 9.894 1.190 -6.882 1.00 97.62 105 GLU A CA 1
ATOM 869 C C . GLU A 1 105 ? 10.743 2.459 -6.775 1.00 97.62 105 GLU A C 1
ATOM 871 O O . GLU A 1 105 ? 11.776 2.599 -7.430 1.00 97.62 105 GLU A O 1
ATOM 876 N N . VAL A 1 106 ? 10.300 3.385 -5.925 1.00 95.62 106 VAL A N 1
ATOM 877 C CA . VAL A 1 106 ? 11.002 4.638 -5.635 1.00 95.62 106 VAL A CA 1
ATOM 878 C C . VAL A 1 106 ? 11.114 4.771 -4.110 1.00 95.62 106 VAL A C 1
ATOM 880 O O . VAL A 1 106 ? 10.231 5.349 -3.476 1.00 95.62 106 VAL A O 1
ATOM 883 N N . PRO A 1 107 ? 12.138 4.171 -3.476 1.00 92.94 107 PRO A N 1
ATOM 884 C CA . PRO A 1 107 ? 12.200 4.010 -2.023 1.00 92.94 107 PRO A CA 1
ATOM 885 C C . PRO A 1 107 ? 12.661 5.291 -1.310 1.00 92.94 107 PRO A C 1
ATOM 887 O O . PRO A 1 107 ? 13.748 5.354 -0.748 1.00 92.94 107 PRO A O 1
ATOM 890 N N . THR A 1 108 ? 11.817 6.324 -1.306 1.00 90.31 108 THR A N 1
ATOM 891 C CA . THR A 1 108 ? 12.087 7.608 -0.639 1.00 90.31 108 THR A CA 1
ATOM 892 C C . THR A 1 108 ? 10.926 8.054 0.251 1.00 90.31 108 THR A C 1
ATOM 894 O O . THR A 1 108 ? 9.761 7.760 -0.020 1.00 90.31 108 THR A O 1
ATOM 897 N N . LEU A 1 109 ? 11.244 8.792 1.320 1.00 88.00 109 LEU A N 1
ATOM 898 C CA . LEU A 1 109 ? 10.262 9.483 2.166 1.00 88.00 109 LEU A CA 1
ATOM 899 C C . LEU A 1 109 ? 9.832 10.830 1.579 1.00 88.00 109 LEU A C 1
ATOM 901 O O . LEU A 1 109 ? 8.760 11.339 1.919 1.00 88.00 109 LEU A O 1
ATOM 905 N N . ASN A 1 110 ? 10.664 11.413 0.711 1.00 90.56 110 ASN A N 1
ATOM 906 C CA . ASN A 1 110 ? 10.417 12.716 0.119 1.00 90.56 110 ASN A CA 1
ATOM 907 C C . ASN A 1 110 ? 9.253 12.605 -0.872 1.00 90.56 110 ASN A C 1
ATOM 909 O O . ASN A 1 110 ? 9.382 12.060 -1.968 1.00 90.56 110 ASN A O 1
ATOM 913 N N . VAL A 1 111 ? 8.094 13.129 -0.473 1.00 93.62 111 VAL A N 1
ATOM 914 C CA . VAL A 1 111 ? 6.857 13.042 -1.255 1.00 93.62 111 VAL A CA 1
ATOM 915 C C . VAL A 1 111 ? 6.985 13.758 -2.593 1.00 93.62 111 VAL A C 1
ATOM 917 O O . VAL A 1 111 ? 6.441 13.260 -3.573 1.00 93.62 111 VAL A O 1
ATOM 920 N N . THR A 1 112 ? 7.697 14.886 -2.648 1.00 93.00 112 THR A N 1
ATOM 921 C CA . THR A 1 112 ? 7.909 15.660 -3.879 1.00 93.00 112 THR A CA 1
ATOM 922 C C . THR A 1 112 ? 8.752 14.870 -4.869 1.00 93.00 112 THR A C 1
ATOM 924 O O . THR A 1 112 ? 8.373 14.741 -6.033 1.00 93.00 112 THR A O 1
ATOM 927 N N . LEU A 1 113 ? 9.853 14.281 -4.394 1.00 93.12 113 LEU A N 1
ATOM 928 C CA . LEU A 1 113 ? 10.691 13.408 -5.208 1.00 93.12 113 LEU A CA 1
ATOM 929 C C . LEU A 1 113 ? 9.911 12.173 -5.665 1.00 93.12 113 LEU A C 1
ATOM 931 O O . LEU A 1 113 ? 9.852 11.895 -6.851 1.00 93.12 113 LEU A O 1
ATOM 935 N N . HIS A 1 114 ? 9.246 11.464 -4.756 1.00 95.62 114 HIS A N 1
ATOM 936 C CA . HIS A 1 114 ? 8.446 10.291 -5.105 1.00 95.62 114 HIS A CA 1
ATOM 937 C C . HIS A 1 114 ? 7.371 10.623 -6.156 1.00 95.62 114 HIS A C 1
ATOM 939 O O . HIS A 1 114 ? 7.198 9.919 -7.149 1.00 95.62 114 HIS A O 1
ATOM 945 N N . ARG A 1 115 ? 6.684 11.756 -5.985 1.00 95.62 115 ARG A N 1
ATOM 946 C CA . ARG A 1 115 ? 5.653 12.256 -6.897 1.00 95.62 115 ARG A CA 1
ATOM 947 C C . ARG A 1 115 ? 6.184 12.570 -8.296 1.00 95.62 115 ARG A C 1
ATOM 949 O O . ARG A 1 115 ? 5.420 12.435 -9.258 1.00 95.62 115 ARG A O 1
ATOM 956 N N . SER A 1 116 ? 7.447 12.971 -8.438 1.00 95.25 116 SER A N 1
ATOM 957 C CA . SER A 1 116 ? 8.038 13.305 -9.742 1.00 95.25 116 SER A CA 1
ATOM 958 C C . SER A 1 116 ? 8.176 12.095 -10.673 1.00 95.25 116 SER A C 1
ATOM 960 O O . SER A 1 116 ? 8.391 12.274 -11.867 1.00 95.25 116 SER A O 1
ATOM 962 N N . PHE A 1 117 ? 7.981 10.873 -10.158 1.00 96.62 117 PHE A N 1
ATOM 963 C CA . PHE A 1 117 ? 7.983 9.646 -10.953 1.00 96.62 117 PHE A CA 1
ATOM 964 C C . PHE A 1 117 ? 6.615 9.303 -11.573 1.00 96.62 117 PHE A C 1
ATOM 966 O O . PHE A 1 117 ? 6.509 8.312 -12.293 1.00 96.62 117 PHE A O 1
ATOM 973 N N . THR A 1 118 ? 5.563 10.103 -11.336 1.00 95.94 118 THR A N 1
ATOM 974 C CA . THR A 1 118 ? 4.215 9.890 -11.908 1.00 95.94 118 THR A CA 1
ATOM 975 C C . THR A 1 118 ? 3.590 11.180 -12.461 1.00 95.94 118 THR A C 1
ATOM 977 O O . THR A 1 118 ? 3.032 11.958 -11.691 1.00 95.94 118 THR A O 1
ATOM 980 N N . PRO A 1 119 ? 3.601 11.436 -13.786 1.00 94.62 119 PRO A N 1
ATOM 981 C CA . PRO A 1 119 ? 4.430 10.769 -14.802 1.00 94.62 119 PRO A CA 1
ATOM 982 C C . PRO A 1 119 ? 5.930 10.951 -14.494 1.00 94.62 119 PRO A C 1
ATOM 984 O O . PRO A 1 119 ? 6.253 11.883 -13.762 1.00 94.62 119 PRO A O 1
ATOM 987 N N . PRO A 1 120 ? 6.842 10.105 -15.020 1.00 95.38 120 PRO A N 1
ATOM 988 C CA . PRO A 1 120 ? 6.704 9.255 -16.214 1.00 95.38 120 PRO A CA 1
ATOM 989 C C . PRO A 1 120 ? 5.959 7.922 -16.066 1.00 95.38 120 PRO A C 1
ATOM 991 O O . PRO A 1 120 ? 5.398 7.445 -17.050 1.00 95.38 120 PRO A O 1
ATOM 994 N N . LEU A 1 121 ? 5.919 7.311 -14.883 1.00 98.00 121 LEU A N 1
ATOM 995 C CA . LEU A 1 121 ? 5.240 6.031 -14.670 1.00 98.00 121 LEU A CA 1
ATOM 996 C C . LEU A 1 121 ? 3.751 6.224 -14.378 1.00 98.00 121 LEU A C 1
ATOM 998 O O . LEU A 1 121 ? 3.288 7.298 -13.991 1.00 98.00 121 LEU A O 1
ATOM 1002 N N . SER A 1 122 ? 2.973 5.159 -14.556 1.00 97.06 122 SER A N 1
ATOM 1003 C CA . SER A 1 122 ? 1.531 5.194 -14.309 1.00 97.06 122 SER A CA 1
ATOM 1004 C C . SER A 1 122 ? 1.147 5.118 -12.825 1.00 97.06 122 SER A C 1
ATOM 1006 O O . SER A 1 122 ? 0.052 5.563 -12.484 1.00 97.06 122 SER A O 1
ATOM 1008 N N . GLY A 1 123 ? 2.010 4.561 -11.970 1.00 97.94 123 GLY A N 1
ATOM 1009 C CA . GLY A 1 123 ? 1.793 4.345 -10.540 1.00 97.94 123 GLY A CA 1
ATOM 1010 C C . GLY A 1 123 ? 3.095 3.988 -9.815 1.00 97.94 123 GLY A C 1
ATOM 1011 O O . GLY A 1 123 ? 4.137 3.794 -10.446 1.00 97.94 123 GLY A O 1
ATOM 1012 N N . LEU A 1 124 ? 3.046 3.918 -8.484 1.00 98.44 124 LEU A N 1
ATOM 1013 C CA . LEU A 1 124 ? 4.223 3.710 -7.629 1.00 98.44 124 LEU A CA 1
ATOM 1014 C C . LEU A 1 124 ? 3.890 2.812 -6.443 1.00 98.44 124 LEU A C 1
ATOM 1016 O O . LEU A 1 124 ? 2.762 2.817 -5.948 1.00 98.44 124 LEU A O 1
ATOM 1020 N N . LEU A 1 125 ? 4.887 2.083 -5.951 1.00 98.44 125 LEU A N 1
ATOM 1021 C CA . LEU A 1 125 ? 4.842 1.501 -4.611 1.00 98.44 125 LEU A CA 1
ATOM 1022 C C . LEU A 1 125 ? 4.831 2.641 -3.589 1.00 98.44 125 LEU A C 1
ATOM 1024 O O . LEU A 1 125 ? 5.670 3.530 -3.661 1.00 98.44 125 LEU A O 1
ATOM 1028 N N . ASN A 1 126 ? 3.890 2.641 -2.644 1.00 97.88 126 ASN A N 1
ATOM 1029 C CA . ASN A 1 126 ? 3.689 3.739 -1.698 1.00 97.88 126 ASN A CA 1
ATOM 1030 C C . ASN A 1 126 ? 4.733 3.739 -0.566 1.00 97.88 126 ASN A C 1
ATOM 1032 O O . ASN A 1 126 ? 4.393 3.631 0.615 1.00 97.88 126 ASN A O 1
ATOM 1036 N N . PHE A 1 127 ? 6.014 3.852 -0.916 1.00 96.69 127 PHE A N 1
ATOM 1037 C CA . PHE A 1 127 ? 7.103 3.937 0.052 1.00 96.69 127 PHE A CA 1
ATOM 1038 C C . PHE A 1 127 ? 6.932 5.081 1.053 1.00 96.69 127 PHE A C 1
ATOM 1040 O O . PHE A 1 127 ? 7.100 4.801 2.238 1.00 96.69 127 PHE A O 1
ATOM 1047 N N . PRO A 1 128 ? 6.520 6.308 0.665 1.00 95.94 128 PRO A N 1
ATOM 1048 C CA . PRO A 1 128 ? 6.421 7.399 1.627 1.00 95.94 128 PRO A CA 1
ATOM 1049 C C . PRO A 1 128 ? 5.466 7.114 2.796 1.00 95.94 128 PRO A C 1
ATOM 1051 O O . PRO A 1 128 ? 5.698 7.611 3.892 1.00 95.94 128 PRO A O 1
ATOM 1054 N N . ALA A 1 129 ? 4.399 6.330 2.586 1.00 95.06 129 ALA A N 1
ATOM 1055 C CA . ALA A 1 129 ? 3.534 5.874 3.676 1.00 95.06 129 ALA A CA 1
ATOM 1056 C C . ALA A 1 129 ? 4.064 4.590 4.339 1.00 95.06 129 ALA A C 1
ATOM 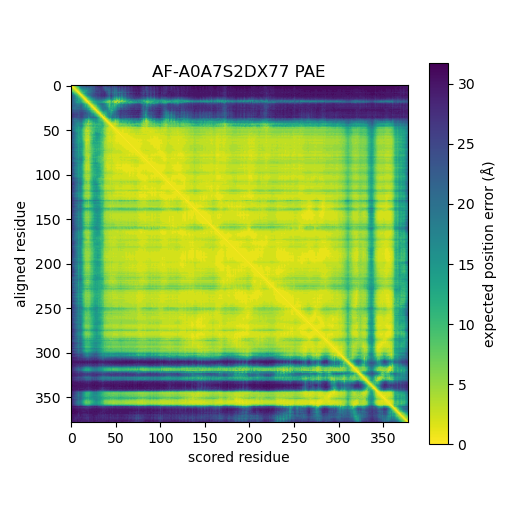1058 O O . ALA A 1 129 ? 4.091 4.497 5.564 1.00 95.06 129 ALA A O 1
ATOM 1059 N N . THR A 1 130 ? 4.511 3.614 3.545 1.00 89.00 130 THR A N 1
ATOM 1060 C CA . THR A 1 130 ? 4.882 2.271 4.027 1.00 89.00 130 THR A CA 1
ATOM 1061 C C . THR A 1 130 ? 6.054 2.281 5.004 1.00 89.00 130 THR A C 1
ATOM 1063 O O . THR A 1 130 ? 6.039 1.576 6.009 1.00 89.00 130 THR A O 1
ATOM 1066 N N . THR A 1 131 ? 7.056 3.119 4.770 1.00 88.44 131 THR A N 1
ATOM 1067 C CA . THR A 1 131 ? 8.200 3.274 5.683 1.00 88.44 131 THR A CA 1
ATOM 1068 C C . THR A 1 131 ? 7.810 3.745 7.086 1.00 88.44 131 THR A C 1
ATOM 1070 O O . THR A 1 131 ? 8.550 3.503 8.038 1.00 88.44 131 THR A O 1
ATOM 1073 N N . LEU A 1 132 ? 6.655 4.402 7.234 1.00 93.62 132 LEU A N 1
ATOM 1074 C CA . LEU A 1 132 ? 6.117 4.807 8.529 1.00 93.62 132 LEU A CA 1
ATOM 1075 C C . LEU A 1 132 ? 5.314 3.688 9.192 1.00 93.62 132 LEU A C 1
ATOM 1077 O O . LEU A 1 132 ? 5.281 3.644 10.417 1.00 93.62 132 LEU A O 1
ATOM 1081 N N . VAL A 1 133 ? 4.698 2.786 8.419 1.00 95.19 133 VAL A N 1
ATOM 1082 C CA . VAL A 1 133 ? 3.741 1.772 8.906 1.00 95.19 133 VAL A CA 1
ATOM 1083 C C . VAL A 1 133 ? 4.309 0.978 10.079 1.00 95.19 133 VAL A C 1
ATOM 1085 O O . VAL A 1 133 ? 3.710 0.971 11.150 1.00 95.19 133 VAL A O 1
ATOM 1088 N N . SER A 1 134 ? 5.497 0.383 9.932 1.00 93.69 134 SER A N 1
ATOM 1089 C CA . SER A 1 134 ? 6.097 -0.405 11.019 1.00 93.69 134 SER A CA 1
ATOM 1090 C C . SER A 1 134 ? 6.419 0.420 12.270 1.00 93.69 134 SER A C 1
ATOM 1092 O O . SER A 1 134 ? 6.532 -0.143 13.348 1.00 93.69 134 SER A O 1
ATOM 1094 N N . LYS A 1 135 ? 6.606 1.739 12.157 1.00 96.06 135 LYS A N 1
ATOM 1095 C CA . LYS A 1 135 ? 6.859 2.606 13.316 1.00 96.06 135 LYS A CA 1
ATOM 1096 C C . LYS A 1 135 ? 5.550 3.039 13.971 1.00 96.06 135 LYS A C 1
ATOM 1098 O O . LYS A 1 135 ? 5.434 3.002 15.191 1.00 96.06 135 LYS A O 1
ATOM 1103 N N . VAL A 1 136 ? 4.579 3.494 13.179 1.00 97.69 136 VAL A N 1
ATOM 1104 C CA . VAL A 1 136 ? 3.331 4.086 13.690 1.00 97.69 136 VAL A CA 1
ATOM 1105 C C . VAL A 1 136 ? 2.394 3.041 14.279 1.00 97.69 136 VAL A C 1
ATOM 1107 O O . VAL A 1 136 ? 1.689 3.360 15.230 1.00 97.69 136 VAL A O 1
ATOM 1110 N N . PHE A 1 137 ? 2.422 1.802 13.776 1.00 97.62 137 PHE A N 1
ATOM 1111 C CA . PHE A 1 137 ? 1.704 0.663 14.351 1.00 97.62 137 PHE A CA 1
ATOM 1112 C C . PHE A 1 137 ? 2.515 -0.021 15.458 1.00 97.62 137 PHE A C 1
ATOM 1114 O O . PHE A 1 137 ? 2.649 -1.235 15.484 1.00 97.62 137 PHE A O 1
ATOM 1121 N N . SER A 1 138 ? 3.041 0.773 16.387 1.00 94.81 138 SER A N 1
ATOM 1122 C CA . SER A 1 138 ? 3.689 0.309 17.611 1.00 94.81 138 SER A CA 1
ATOM 1123 C C . SER A 1 138 ? 3.278 1.203 18.782 1.00 94.81 138 SER A C 1
AT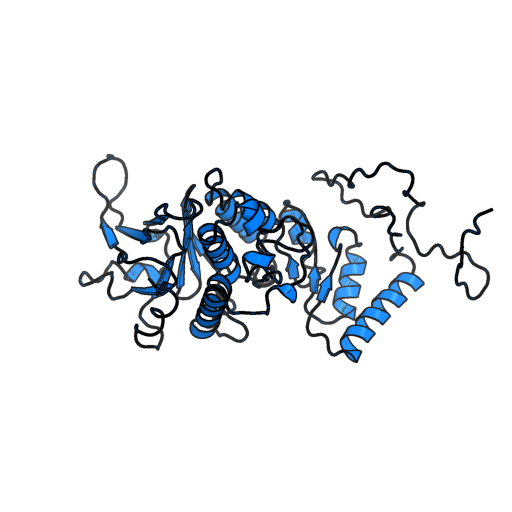OM 1125 O O . SER A 1 138 ? 2.846 2.340 18.575 1.00 94.81 138 SER A O 1
ATOM 1127 N N . THR A 1 139 ? 3.456 0.732 20.017 1.00 89.12 139 THR A N 1
ATOM 1128 C CA . THR A 1 139 ? 3.064 1.474 21.231 1.00 89.12 139 THR A CA 1
ATOM 1129 C C . THR A 1 139 ? 3.839 2.779 21.438 1.00 89.12 139 THR A C 1
ATOM 1131 O O . THR A 1 139 ? 3.339 3.688 22.097 1.00 89.12 139 THR A O 1
ATOM 1134 N N . SER A 1 140 ? 5.042 2.897 20.869 1.00 92.38 140 SER A N 1
ATOM 1135 C CA . SER A 1 140 ? 5.850 4.125 20.872 1.00 92.38 140 SER A CA 1
ATOM 1136 C C . SER A 1 140 ? 5.609 5.011 19.643 1.00 92.38 140 SER A C 1
ATOM 1138 O O . SER A 1 140 ? 6.126 6.128 19.572 1.00 92.38 140 SER A O 1
ATOM 1140 N N . GLY A 1 141 ? 4.830 4.524 18.674 1.00 94.88 141 GLY A N 1
ATOM 1141 C CA . GLY A 1 141 ? 4.466 5.224 17.452 1.00 94.88 141 GLY A CA 1
ATOM 1142 C C . GLY A 1 141 ? 3.328 6.230 17.626 1.00 94.88 141 GLY A C 1
ATOM 1143 O O . GLY A 1 141 ? 2.661 6.301 18.658 1.00 94.88 141 GLY A O 1
ATOM 1144 N N . SER A 1 142 ? 3.092 7.010 16.570 1.00 97.62 142 SER A N 1
ATOM 1145 C CA . SER A 1 142 ? 1.997 7.976 16.494 1.00 97.62 142 SER A CA 1
ATOM 1146 C C . SER A 1 142 ? 1.244 7.816 15.178 1.00 97.62 142 SER A C 1
ATOM 1148 O O . SER A 1 142 ? 1.805 8.029 14.104 1.00 97.62 142 SER A O 1
ATOM 1150 N N . LEU A 1 143 ? -0.042 7.474 15.241 1.00 98.19 143 LEU A N 1
ATOM 1151 C CA . LEU A 1 143 ? -0.887 7.387 14.047 1.00 98.19 143 LEU A CA 1
ATOM 1152 C C . LEU A 1 143 ? -1.180 8.765 13.415 1.00 98.19 143 LEU A C 1
ATOM 1154 O O . LEU A 1 143 ? -1.472 8.842 12.218 1.00 98.19 143 LEU A O 1
ATOM 1158 N N . SER A 1 144 ? -0.989 9.863 14.155 1.00 98.00 144 SER A N 1
ATOM 1159 C CA . SER A 1 144 ? -0.964 11.218 13.589 1.00 98.00 144 SER A CA 1
ATOM 1160 C C . SER A 1 144 ? 0.172 11.428 12.581 1.00 98.00 144 SER A C 1
ATOM 1162 O O . SER A 1 144 ? -0.001 12.205 11.642 1.00 98.00 144 SER A O 1
ATOM 1164 N N . ASP A 1 145 ? 1.300 10.718 12.708 1.00 97.75 145 ASP A N 1
ATOM 1165 C CA . ASP A 1 145 ? 2.408 10.821 11.746 1.00 97.75 145 ASP A CA 1
ATOM 1166 C C . ASP A 1 145 ? 1.999 10.246 10.383 1.00 97.75 145 ASP A C 1
ATOM 1168 O O . ASP A 1 145 ? 2.302 10.828 9.336 1.00 97.75 145 ASP A O 1
ATOM 1172 N N . LEU A 1 146 ? 1.248 9.137 10.394 1.00 97.62 146 LEU A N 1
ATOM 1173 C CA . LEU A 1 146 ? 0.663 8.553 9.189 1.00 97.62 146 LEU A CA 1
ATOM 1174 C C . LEU A 1 146 ? -0.377 9.498 8.580 1.00 97.62 146 LEU A C 1
ATOM 1176 O O . LEU A 1 146 ? -0.327 9.760 7.382 1.00 97.62 146 LEU A O 1
ATOM 1180 N N . ALA A 1 147 ? -1.269 10.076 9.390 1.00 97.75 147 ALA A N 1
ATOM 1181 C CA . ALA A 1 147 ? -2.244 11.058 8.910 1.00 97.75 147 ALA A CA 1
ATOM 1182 C C . ALA A 1 147 ? -1.571 12.273 8.245 1.00 97.75 147 ALA A C 1
ATOM 1184 O O . ALA A 1 147 ? -1.973 12.688 7.157 1.00 97.75 147 ALA A O 1
ATOM 1185 N N . ALA A 1 148 ? -0.509 12.808 8.855 1.00 97.62 148 ALA A N 1
ATOM 1186 C CA . ALA A 1 148 ? 0.259 13.916 8.297 1.00 97.62 148 ALA A CA 1
ATOM 1187 C C . ALA A 1 148 ? 0.942 13.533 6.974 1.00 97.62 148 ALA A C 1
ATOM 1189 O O . ALA A 1 148 ? 0.974 14.332 6.038 1.00 97.62 148 ALA A O 1
ATOM 1190 N N . GLN A 1 149 ? 1.456 12.306 6.862 1.00 96.25 149 GLN A N 1
ATOM 1191 C CA . GLN A 1 149 ? 2.033 11.799 5.619 1.00 96.25 149 GLN A CA 1
ATOM 1192 C C . GLN A 1 149 ? 0.988 11.664 4.505 1.00 96.25 149 GLN A C 1
ATOM 1194 O O . GLN A 1 149 ? 1.239 12.097 3.381 1.00 96.25 149 GLN A O 1
ATOM 1199 N N . LEU A 1 150 ? -0.194 11.127 4.812 1.00 96.00 150 LEU A N 1
ATOM 1200 C CA . LEU A 1 150 ? -1.307 11.023 3.864 1.00 96.00 150 LEU A CA 1
ATOM 1201 C C . LEU A 1 150 ? -1.784 12.413 3.408 1.00 96.00 150 LEU A C 1
ATOM 1203 O O . LEU A 1 150 ? -2.049 12.621 2.224 1.00 96.00 150 LEU A O 1
ATOM 1207 N N . ALA A 1 151 ? -1.812 13.397 4.313 1.00 95.94 151 ALA A N 1
ATOM 1208 C CA . ALA A 1 151 ? -2.106 14.787 3.970 1.00 95.94 151 ALA A CA 1
ATOM 1209 C C . ALA A 1 151 ? -1.041 15.391 3.036 1.00 95.94 151 ALA A C 1
ATOM 1211 O O . ALA A 1 151 ? -1.389 16.023 2.039 1.00 95.94 151 ALA A O 1
ATOM 1212 N N . ARG A 1 152 ? 0.256 15.141 3.288 1.00 95.94 152 ARG A N 1
ATOM 1213 C CA . ARG A 1 152 ? 1.341 15.546 2.373 1.00 95.94 152 ARG A CA 1
ATOM 1214 C C . ARG A 1 152 ? 1.180 14.925 0.986 1.00 95.94 152 ARG A C 1
ATOM 1216 O O . ARG A 1 152 ? 1.400 15.608 -0.009 1.00 95.94 152 ARG A O 1
ATOM 1223 N N . GLN A 1 153 ? 0.771 13.658 0.904 1.00 94.56 153 GLN A N 1
ATOM 1224 C CA . GLN A 1 153 ? 0.498 12.995 -0.376 1.00 94.56 153 GLN A CA 1
ATOM 1225 C C . GLN A 1 153 ? -0.675 13.629 -1.118 1.00 94.56 153 GLN A C 1
ATOM 1227 O O . GLN A 1 153 ? -0.578 13.856 -2.322 1.00 94.56 153 GLN A O 1
ATOM 1232 N N . HIS A 1 154 ? -1.752 13.961 -0.406 1.00 93.12 154 HIS A N 1
ATOM 1233 C CA . HIS A 1 154 ? -2.885 14.668 -0.991 1.00 93.12 154 HIS A CA 1
ATOM 1234 C C . HIS A 1 154 ? -2.461 16.031 -1.563 1.00 93.12 154 HIS A C 1
ATOM 1236 O O . HIS A 1 154 ? -2.733 16.315 -2.727 1.00 93.12 154 HIS A O 1
ATOM 1242 N N . ILE A 1 155 ? -1.709 16.827 -0.793 1.00 95.56 155 ILE A N 1
ATOM 1243 C CA . ILE A 1 155 ? -1.194 18.140 -1.222 1.00 95.56 155 ILE A CA 1
ATOM 1244 C C . ILE A 1 155 ? -0.275 18.008 -2.444 1.00 95.56 155 ILE A C 1
ATOM 1246 O O . ILE A 1 155 ? -0.393 18.776 -3.398 1.00 95.56 155 ILE A O 1
ATOM 1250 N N . ALA A 1 156 ? 0.593 16.993 -2.465 1.00 94.38 156 ALA A N 1
ATOM 1251 C CA . ALA A 1 156 ? 1.478 16.714 -3.596 1.00 94.38 156 ALA A CA 1
ATOM 1252 C C . ALA A 1 156 ? 0.739 16.307 -4.885 1.00 94.38 156 ALA A C 1
ATOM 1254 O O . ALA A 1 156 ? 1.367 16.196 -5.939 1.00 94.38 156 ALA A O 1
ATOM 1255 N N . SER A 1 157 ? -0.584 16.107 -4.831 1.00 93.50 157 SER A N 1
ATOM 1256 C CA . SER A 1 157 ? -1.443 15.960 -6.008 1.00 93.50 157 SER A CA 1
ATOM 1257 C C . SER A 1 157 ? -0.979 14.832 -6.938 1.00 93.50 157 SER A C 1
ATOM 1259 O O . SER A 1 157 ? -0.685 15.039 -8.123 1.00 93.50 157 SER A O 1
ATOM 1261 N N . TYR A 1 158 ? -0.849 13.619 -6.389 1.00 94.81 158 TYR A N 1
ATOM 1262 C CA . TYR A 1 158 ? -0.585 12.411 -7.183 1.00 94.81 158 TYR A CA 1
ATOM 1263 C C . TYR A 1 158 ? -1.622 12.252 -8.302 1.00 94.81 158 TYR A C 1
ATOM 1265 O O . TYR A 1 158 ? -2.806 12.500 -8.057 1.00 94.81 158 TYR A O 1
ATOM 1273 N N . PRO A 1 159 ? -1.225 11.831 -9.522 1.00 90.69 159 PRO A N 1
ATOM 1274 C CA . PRO A 1 159 ? -2.185 11.592 -10.591 1.00 90.69 159 PRO A CA 1
ATOM 1275 C C . PRO A 1 159 ? -3.204 10.531 -10.187 1.00 90.69 159 PRO A C 1
ATOM 1277 O O . PRO A 1 159 ? -2.893 9.625 -9.407 1.00 90.69 159 PRO A O 1
ATOM 1280 N N . ALA A 1 160 ? -4.409 10.632 -10.754 1.00 87.69 160 ALA A N 1
ATOM 1281 C CA . ALA A 1 160 ? -5.549 9.819 -10.337 1.00 87.69 160 ALA A CA 1
ATOM 1282 C C . ALA A 1 160 ? -5.733 9.846 -8.808 1.00 87.69 160 ALA A C 1
ATOM 1284 O O . ALA A 1 160 ? -6.012 8.811 -8.208 1.00 87.69 160 ALA A O 1
ATOM 1285 N N . GLU A 1 161 ? -5.467 11.001 -8.187 1.00 89.00 161 GLU A N 1
ATOM 1286 C CA . GLU A 1 161 ? -5.714 11.275 -6.773 1.00 89.00 161 GLU A CA 1
ATOM 1287 C C . GLU A 1 161 ? -5.106 10.217 -5.830 1.00 89.00 161 GLU A C 1
ATOM 1289 O O . GLU A 1 161 ? -5.670 9.876 -4.794 1.00 89.00 161 GLU A O 1
ATOM 1294 N N . GLY A 1 162 ? -3.953 9.652 -6.206 1.00 90.81 162 GLY A N 1
ATOM 1295 C CA . GLY A 1 162 ? -3.270 8.618 -5.424 1.00 90.81 162 GLY A CA 1
ATOM 1296 C C . GLY A 1 162 ? -3.855 7.205 -5.558 1.00 90.81 162 GLY A C 1
ATOM 1297 O O . GLY A 1 162 ? -3.303 6.268 -4.988 1.00 90.81 162 GLY A O 1
ATOM 1298 N N . HIS A 1 163 ? -4.895 6.979 -6.368 1.00 93.94 163 HIS A N 1
ATOM 1299 C CA . HIS A 1 163 ? -5.493 5.650 -6.583 1.00 93.94 163 HIS A CA 1
ATOM 1300 C C . HIS A 1 163 ? -4.535 4.609 -7.180 1.00 93.94 163 HIS A C 1
ATOM 1302 O O . HIS A 1 163 ? -4.834 3.416 -7.150 1.00 93.94 163 HIS A O 1
ATOM 1308 N N . ARG A 1 164 ? -3.395 5.041 -7.729 1.00 95.62 164 ARG A N 1
ATOM 1309 C CA . ARG A 1 164 ? -2.348 4.175 -8.294 1.00 95.62 164 ARG A CA 1
ATOM 1310 C C . ARG A 1 164 ? -1.103 4.070 -7.409 1.00 95.62 164 ARG A C 1
ATOM 1312 O O . ARG A 1 164 ? -0.064 3.601 -7.868 1.00 95.62 164 ARG A O 1
ATOM 1319 N N . LEU A 1 165 ? -1.208 4.508 -6.156 1.00 97.62 165 LEU A N 1
ATOM 1320 C CA . LEU A 1 165 ? -0.238 4.196 -5.116 1.00 97.62 165 LEU A CA 1
ATOM 1321 C C . LEU A 1 165 ? -0.550 2.810 -4.550 1.00 97.62 165 LEU A C 1
ATOM 1323 O O . LEU A 1 165 ? -1.682 2.537 -4.146 1.00 97.62 165 LEU A O 1
ATOM 1327 N N . ALA A 1 166 ? 0.447 1.931 -4.545 1.00 98.06 166 ALA A N 1
ATOM 1328 C CA . ALA A 1 166 ? 0.333 0.602 -3.967 1.00 98.06 166 ALA A CA 1
ATOM 1329 C C . ALA A 1 166 ? 0.652 0.639 -2.470 1.00 98.06 166 ALA A C 1
ATOM 1331 O O . ALA A 1 166 ? 1.802 0.847 -2.096 1.00 98.06 166 ALA A O 1
ATOM 1332 N N . ASN A 1 167 ? -0.360 0.452 -1.627 1.00 97.94 167 ASN A N 1
ATOM 1333 C CA . ASN A 1 167 ? -0.240 0.425 -0.173 1.00 97.94 167 ASN A CA 1
ATOM 1334 C C . ASN A 1 167 ? 0.173 -0.981 0.274 1.00 97.94 167 ASN A C 1
ATOM 1336 O O . ASN A 1 167 ? -0.527 -1.949 -0.018 1.00 97.94 167 ASN A O 1
ATOM 1340 N N . PHE A 1 168 ? 1.283 -1.085 0.996 1.00 98.12 168 PHE A N 1
ATOM 1341 C CA . PHE A 1 168 ? 1.788 -2.329 1.572 1.00 98.12 168 PHE A CA 1
ATOM 1342 C C . PHE A 1 168 ? 2.294 -2.063 2.993 1.00 98.12 168 PHE A C 1
ATOM 1344 O O . PHE A 1 168 ? 2.430 -0.910 3.403 1.00 98.12 168 PHE A O 1
ATOM 1351 N N . ILE A 1 169 ? 2.516 -3.125 3.765 1.00 98.06 169 ILE A N 1
ATOM 1352 C CA . ILE A 1 169 ? 2.995 -3.023 5.156 1.00 98.06 169 ILE A CA 1
ATOM 1353 C C . ILE A 1 169 ? 4.395 -3.615 5.340 1.00 98.06 169 ILE A C 1
ATOM 1355 O O . ILE A 1 169 ? 5.119 -3.217 6.248 1.00 98.06 169 ILE A O 1
ATOM 1359 N N . ASP A 1 170 ? 4.768 -4.551 4.469 1.00 97.38 170 ASP A N 1
ATOM 1360 C CA . ASP A 1 170 ? 6.075 -5.180 4.379 1.00 97.38 170 ASP A CA 1
ATOM 1361 C C . ASP A 1 170 ? 6.312 -5.725 2.961 1.00 97.38 170 ASP A C 1
ATOM 1363 O O . ASP A 1 170 ? 5.407 -5.762 2.121 1.00 97.38 170 ASP A O 1
ATOM 1367 N N . ASN A 1 171 ? 7.558 -6.093 2.664 1.00 97.25 171 ASN A N 1
ATOM 1368 C CA . ASN A 1 171 ? 7.952 -6.701 1.397 1.00 97.25 171 ASN A CA 1
ATOM 1369 C C . ASN A 1 171 ? 9.208 -7.581 1.574 1.00 97.25 171 ASN A C 1
ATOM 1371 O O . ASN A 1 171 ? 9.612 -7.910 2.688 1.00 97.25 171 ASN A O 1
ATOM 1375 N N . HIS A 1 172 ? 9.825 -7.978 0.461 1.00 96.62 172 HIS A N 1
ATOM 1376 C CA . HIS A 1 172 ? 10.985 -8.869 0.420 1.00 96.62 172 HIS A CA 1
ATOM 1377 C C . HIS A 1 172 ? 12.336 -8.202 0.738 1.00 96.62 172 HIS A C 1
ATOM 1379 O O . HIS A 1 172 ? 13.329 -8.919 0.888 1.00 96.62 172 HIS A O 1
ATOM 1385 N N . ASP A 1 173 ? 12.379 -6.873 0.848 1.00 94.81 173 ASP A N 1
ATOM 1386 C CA . ASP A 1 173 ? 13.590 -6.070 1.081 1.00 94.81 173 ASP A CA 1
ATOM 1387 C C . ASP A 1 173 ? 13.610 -5.406 2.464 1.00 94.81 173 ASP A C 1
ATOM 1389 O O . ASP A 1 173 ? 14.563 -4.709 2.820 1.00 94.81 173 ASP A O 1
ATOM 1393 N N . MET A 1 174 ? 12.578 -5.652 3.273 1.00 93.31 174 MET A N 1
ATOM 1394 C CA . MET A 1 174 ? 12.478 -5.185 4.650 1.00 93.31 174 MET A CA 1
ATOM 1395 C C . MET A 1 174 ? 12.126 -6.334 5.604 1.00 93.31 174 MET A C 1
ATOM 1397 O O . MET A 1 174 ? 11.643 -7.381 5.164 1.00 93.31 174 MET A O 1
ATOM 1401 N N . PRO A 1 175 ? 12.386 -6.181 6.916 1.00 95.19 175 PRO A N 1
ATOM 1402 C CA . PRO A 1 175 ? 11.890 -7.126 7.907 1.00 95.19 175 PRO A CA 1
ATOM 1403 C C . PRO A 1 175 ? 10.370 -7.284 7.793 1.00 95.19 175 PRO A C 1
ATOM 1405 O O . PRO A 1 175 ? 9.660 -6.311 7.538 1.00 95.19 175 PRO A O 1
ATOM 1408 N N . ARG A 1 176 ? 9.867 -8.504 8.007 1.00 97.81 176 ARG A N 1
ATOM 1409 C CA . ARG A 1 176 ? 8.422 -8.760 8.044 1.00 97.81 176 ARG A CA 1
ATOM 1410 C C . ARG A 1 176 ? 7.763 -7.933 9.145 1.00 97.81 176 ARG A C 1
ATOM 1412 O O . ARG A 1 176 ? 8.356 -7.737 10.214 1.00 97.81 176 ARG A O 1
ATOM 1419 N N . PHE A 1 177 ? 6.529 -7.486 8.905 1.00 98.12 177 PHE A N 1
ATOM 1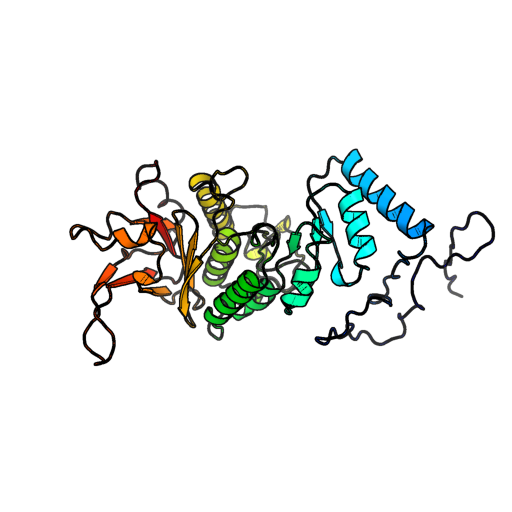420 C CA . PHE A 1 177 ? 5.794 -6.673 9.875 1.00 98.12 177 PHE A CA 1
ATOM 1421 C C . PHE A 1 177 ? 5.613 -7.446 11.184 1.00 98.12 177 PHE A C 1
ATOM 1423 O O . PHE A 1 177 ? 5.998 -6.959 12.243 1.00 98.12 177 PHE A O 1
ATOM 1430 N N . LEU A 1 178 ? 5.097 -8.676 11.110 1.00 97.56 178 LEU A N 1
ATOM 1431 C CA . LEU A 1 178 ? 4.772 -9.469 12.295 1.00 97.56 178 LEU A CA 1
ATOM 1432 C C . LEU A 1 178 ? 6.018 -9.820 13.128 1.00 97.56 178 LEU A C 1
ATOM 1434 O O . LEU A 1 178 ? 5.989 -9.700 14.351 1.00 97.56 178 LEU A O 1
ATOM 1438 N N . TYR A 1 179 ? 7.132 -10.147 12.463 1.00 97.81 179 TYR A N 1
ATOM 1439 C CA . TYR A 1 179 ? 8.433 -10.347 13.112 1.00 97.81 179 TYR A CA 1
ATOM 1440 C C . TYR A 1 179 ? 8.912 -9.098 13.865 1.00 97.81 179 TYR A C 1
ATOM 1442 O O . TYR A 1 179 ? 9.353 -9.188 15.011 1.00 97.81 179 TYR A O 1
ATOM 1450 N N . SER A 1 180 ? 8.783 -7.918 13.251 1.00 97.12 180 SER A N 1
ATOM 1451 C CA . SER A 1 180 ? 9.176 -6.642 13.869 1.00 97.12 180 SER A CA 1
ATOM 1452 C C . SER A 1 180 ? 8.313 -6.253 15.077 1.00 97.12 180 SER A C 1
ATOM 1454 O O . SER A 1 180 ? 8.748 -5.444 15.890 1.00 97.12 180 SER A O 1
ATOM 1456 N N . HIS A 1 181 ? 7.121 -6.842 15.213 1.00 97.62 181 HIS A N 1
ATOM 1457 C CA . HIS A 1 181 ? 6.167 -6.576 16.296 1.00 97.62 181 HIS A CA 1
ATOM 1458 C C . HIS A 1 181 ? 5.956 -7.793 17.203 1.00 97.62 181 HIS A C 1
ATOM 1460 O O . HIS A 1 181 ? 4.897 -7.947 17.804 1.00 97.62 181 HIS A O 1
ATOM 1466 N N . SER A 1 182 ? 6.956 -8.676 17.294 1.00 96.69 182 SER A N 1
ATOM 1467 C CA . SER A 1 182 ? 6.966 -9.802 18.238 1.00 96.69 182 SER A CA 1
ATOM 1468 C C . SER A 1 182 ? 5.739 -10.722 18.148 1.00 96.69 182 SER A C 1
ATOM 1470 O O . SER A 1 182 ? 5.327 -11.296 19.153 1.00 96.69 182 SER A O 1
ATOM 1472 N N . GLY A 1 183 ? 5.161 -10.889 16.955 1.00 97.25 183 GLY A N 1
ATOM 1473 C CA . GLY A 1 183 ? 3.992 -11.748 16.765 1.00 97.25 183 GLY A CA 1
ATOM 1474 C C . GLY A 1 183 ? 2.640 -11.104 17.083 1.00 97.25 183 GLY A C 1
ATOM 1475 O O . GLY A 1 183 ? 1.649 -11.825 17.116 1.00 97.25 183 GLY A O 1
ATOM 1476 N N . ASP A 1 184 ? 2.563 -9.787 17.305 1.00 97.44 184 ASP A N 1
ATOM 1477 C CA . ASP A 1 184 ? 1.292 -9.111 17.592 1.00 97.44 184 ASP A CA 1
ATOM 1478 C C . ASP A 1 184 ? 0.374 -9.059 16.350 1.00 97.44 184 ASP A C 1
ATOM 1480 O O . ASP A 1 184 ? 0.478 -8.191 15.474 1.00 97.44 184 ASP A O 1
ATOM 1484 N N . GLU A 1 185 ? -0.545 -10.023 16.279 1.00 97.00 185 GLU A N 1
ATOM 1485 C CA . GLU A 1 185 ? -1.551 -10.132 15.221 1.00 97.00 185 GLU A CA 1
ATOM 1486 C C . GLU A 1 185 ? -2.563 -8.975 15.235 1.00 97.00 185 GLU A C 1
ATOM 1488 O O . GLU A 1 185 ? -3.073 -8.604 14.177 1.00 97.00 185 GLU A O 1
ATOM 1493 N N . THR A 1 186 ? -2.823 -8.346 16.385 1.00 96.25 186 THR A N 1
ATOM 1494 C CA . THR A 1 186 ? -3.732 -7.195 16.487 1.00 96.25 186 THR A CA 1
ATOM 1495 C C . THR A 1 186 ? -3.144 -5.979 15.770 1.00 96.25 186 THR A C 1
ATOM 1497 O O . THR A 1 186 ? -3.850 -5.293 15.023 1.00 96.25 186 THR A O 1
ATOM 1500 N N . LEU A 1 187 ? -1.841 -5.715 15.923 1.00 97.94 187 LEU A N 1
ATOM 1501 C CA . LEU A 1 187 ? -1.142 -4.671 15.159 1.00 97.94 187 LEU A CA 1
ATOM 1502 C C . LEU A 1 187 ? -1.133 -4.979 13.659 1.00 97.94 187 LEU A C 1
ATOM 1504 O O . LEU A 1 187 ? -1.346 -4.076 12.845 1.00 97.94 187 LEU A O 1
ATOM 1508 N N . LEU A 1 188 ? -0.945 -6.250 13.291 1.00 98.25 188 LEU A N 1
ATOM 1509 C CA . LEU A 1 188 ? -0.992 -6.695 11.898 1.00 98.25 188 LEU A CA 1
ATOM 1510 C C . LEU A 1 188 ? -2.378 -6.472 11.274 1.00 98.25 188 LEU A C 1
ATOM 1512 O O . LEU A 1 188 ? -2.488 -5.939 10.172 1.00 98.25 188 LEU A O 1
ATOM 1516 N N . GLN A 1 189 ? -3.451 -6.827 11.978 1.00 98.12 189 GLN A N 1
ATOM 1517 C CA . GLN A 1 189 ? -4.821 -6.609 11.511 1.00 98.12 189 GLN A CA 1
ATOM 1518 C C . GLN A 1 189 ? -5.128 -5.119 11.311 1.00 98.12 189 GLN A C 1
ATOM 1520 O O . GLN A 1 189 ? -5.726 -4.731 10.303 1.00 98.12 189 GLN A O 1
ATOM 1525 N N . ASN A 1 190 ? -4.686 -4.264 12.237 1.00 98.38 190 ASN A N 1
ATOM 1526 C CA . ASN A 1 190 ? -4.845 -2.815 12.126 1.00 98.38 190 ASN A CA 1
ATOM 1527 C C . ASN A 1 190 ? -4.075 -2.232 10.926 1.00 98.38 190 ASN A C 1
ATOM 1529 O O . ASN A 1 190 ? -4.639 -1.444 10.160 1.00 98.38 190 ASN A O 1
ATOM 1533 N N . SER A 1 191 ? -2.824 -2.648 10.709 1.00 98.44 191 SER A N 1
ATOM 1534 C CA . SER A 1 191 ? -2.014 -2.165 9.583 1.00 98.44 191 SER A CA 1
ATOM 1535 C C . SER A 1 191 ? -2.543 -2.658 8.228 1.00 98.44 191 SER A C 1
ATOM 1537 O O . SER A 1 191 ? -2.650 -1.868 7.284 1.00 98.44 191 SER A O 1
ATOM 1539 N N . LEU A 1 192 ? -2.981 -3.920 8.140 1.00 98.62 192 LEU A N 1
ATOM 1540 C CA . LEU A 1 192 ? -3.652 -4.470 6.957 1.00 98.62 192 LEU A CA 1
ATOM 1541 C C . LEU A 1 192 ? -4.976 -3.756 6.670 1.00 98.62 192 LEU A C 1
ATOM 1543 O O . LEU A 1 192 ? -5.267 -3.465 5.512 1.00 98.62 192 LEU A O 1
ATOM 1547 N N . THR A 1 193 ? -5.756 -3.409 7.697 1.00 98.56 193 THR A N 1
ATOM 1548 C CA . THR A 1 193 ? -7.008 -2.652 7.520 1.00 98.56 193 THR A CA 1
ATOM 1549 C C . THR A 1 193 ? -6.753 -1.304 6.860 1.00 98.56 193 THR A C 1
ATOM 1551 O O . THR A 1 193 ? -7.455 -0.941 5.914 1.00 98.56 193 THR A O 1
ATOM 1554 N N . TRP A 1 194 ? -5.719 -0.575 7.296 1.00 98.44 194 TRP A N 1
ATOM 1555 C CA . TRP A 1 194 ? -5.312 0.657 6.622 1.00 98.44 194 TRP A CA 1
ATOM 1556 C C . TRP A 1 194 ? -4.910 0.387 5.166 1.00 98.44 194 TRP A C 1
ATOM 1558 O O . TRP A 1 194 ? -5.471 1.007 4.263 1.00 98.44 194 TRP A O 1
ATOM 1568 N N . ALA A 1 195 ? -4.011 -0.570 4.915 1.00 98.12 195 ALA A N 1
ATOM 1569 C CA . ALA A 1 195 ? -3.513 -0.844 3.565 1.00 98.12 195 ALA A CA 1
ATOM 1570 C C . ALA A 1 195 ? -4.634 -1.258 2.588 1.00 98.12 195 ALA A C 1
ATOM 1572 O O . ALA A 1 195 ? -4.623 -0.855 1.422 1.00 98.12 195 ALA A O 1
ATOM 1573 N N . PHE A 1 196 ? -5.622 -2.023 3.067 1.00 98.31 196 PHE A N 1
ATOM 1574 C CA . PHE A 1 196 ? -6.742 -2.533 2.273 1.00 98.31 196 PHE A CA 1
ATOM 1575 C C . PHE A 1 196 ? -7.892 -1.548 2.102 1.00 98.31 196 PHE A C 1
ATOM 1577 O O . PHE A 1 196 ? -8.539 -1.568 1.050 1.00 98.31 196 PHE A O 1
ATOM 1584 N N . LEU A 1 197 ? -8.185 -0.712 3.096 1.00 97.75 197 LEU A N 1
ATOM 1585 C CA . LEU A 1 197 ? -9.363 0.156 3.056 1.00 97.75 197 LEU A CA 1
ATOM 1586 C C . LEU A 1 197 ? -9.032 1.607 2.715 1.00 97.75 197 LEU A C 1
ATOM 1588 O O . LEU A 1 197 ? -9.913 2.299 2.205 1.00 97.75 197 LEU A O 1
ATOM 1592 N N . TRP A 1 198 ? -7.786 2.061 2.875 1.00 97.38 198 TRP A N 1
ATOM 1593 C CA . TRP A 1 198 ? -7.353 3.343 2.317 1.00 97.38 198 TRP A CA 1
ATOM 1594 C C . TRP A 1 198 ? -7.460 3.341 0.780 1.00 97.38 198 TRP A C 1
ATOM 1596 O O . TRP A 1 198 ? -7.481 2.287 0.135 1.00 97.38 198 TRP A O 1
ATOM 1606 N N . HIS A 1 199 ? -7.577 4.520 0.164 1.00 95.31 199 HIS A N 1
ATOM 1607 C CA . HIS A 1 199 ? -7.595 4.604 -1.296 1.00 95.31 199 HIS A CA 1
ATOM 1608 C C . HIS A 1 199 ? -6.213 4.253 -1.874 1.00 95.31 199 HIS A C 1
ATOM 1610 O O . HIS A 1 199 ? -5.180 4.546 -1.277 1.00 95.31 199 HIS A O 1
ATOM 1616 N N . GLY A 1 200 ? -6.194 3.595 -3.031 1.00 95.62 200 GLY A N 1
ATOM 1617 C CA . GLY A 1 200 ? -4.979 3.015 -3.609 1.00 95.62 200 GLY A CA 1
ATOM 1618 C C . GLY A 1 200 ? -5.130 1.518 -3.868 1.00 95.62 200 GLY A C 1
ATOM 1619 O O . GLY A 1 200 ? -6.217 0.942 -3.727 1.00 95.62 200 GLY A O 1
ATOM 1620 N N . LEU A 1 201 ? -4.029 0.893 -4.270 1.00 96.62 201 LEU A N 1
ATOM 1621 C CA . LEU A 1 201 ? -3.952 -0.533 -4.574 1.00 96.62 201 LEU A CA 1
ATOM 1622 C C . LEU A 1 201 ? -3.381 -1.275 -3.359 1.00 96.62 201 LEU A C 1
ATOM 1624 O O . LEU A 1 201 ? -2.220 -1.053 -3.034 1.00 96.62 201 LEU A O 1
ATOM 1628 N N . PRO A 1 202 ? -4.130 -2.147 -2.669 1.00 97.31 202 PRO A N 1
ATOM 1629 C CA . PRO A 1 202 ? -3.532 -2.955 -1.616 1.00 97.31 202 PRO A CA 1
ATOM 1630 C C . PRO A 1 202 ? -2.592 -3.999 -2.210 1.00 97.31 202 PRO A C 1
ATOM 1632 O O . PRO A 1 202 ? -2.956 -4.716 -3.144 1.00 97.31 202 PRO A O 1
ATOM 1635 N N . VAL A 1 203 ? -1.400 -4.101 -1.637 1.00 97.94 203 VAL A N 1
ATOM 1636 C CA . VAL A 1 203 ? -0.409 -5.129 -1.938 1.00 97.94 203 VAL A CA 1
ATOM 1637 C C . VAL A 1 203 ? -0.029 -5.799 -0.624 1.00 97.94 203 VAL A C 1
ATOM 1639 O O . VAL A 1 203 ? 0.490 -5.162 0.289 1.00 97.94 203 VAL A O 1
ATOM 1642 N N . MET A 1 204 ? -0.301 -7.097 -0.530 1.00 98.06 204 MET A N 1
ATOM 1643 C CA . MET A 1 204 ? 0.129 -7.939 0.582 1.00 98.06 204 MET A CA 1
ATOM 1644 C C . MET A 1 204 ? 1.258 -8.843 0.098 1.00 98.06 204 MET A C 1
ATOM 1646 O O . MET A 1 204 ? 1.156 -9.441 -0.975 1.00 98.06 204 MET A O 1
ATOM 1650 N N . TYR A 1 205 ? 2.334 -8.937 0.873 1.00 98.38 205 TYR A N 1
ATOM 1651 C CA . TYR A 1 205 ? 3.437 -9.833 0.561 1.00 98.38 205 TYR A CA 1
ATOM 1652 C C . TYR A 1 205 ? 3.102 -11.266 1.002 1.00 98.38 205 TYR A C 1
ATOM 1654 O O . TYR A 1 205 ? 2.530 -11.468 2.071 1.00 98.38 205 TYR A O 1
ATOM 1662 N N . TYR A 1 206 ? 3.430 -12.268 0.178 1.00 98.00 206 TYR A N 1
ATOM 1663 C CA . TYR A 1 206 ? 3.050 -13.661 0.447 1.00 98.00 206 TYR A CA 1
ATOM 1664 C C . TYR A 1 206 ? 3.571 -14.133 1.809 1.00 98.00 206 TYR A C 1
ATOM 1666 O O . TYR A 1 206 ? 4.668 -13.751 2.234 1.00 98.00 206 TYR A O 1
ATOM 1674 N N . GLY A 1 207 ? 2.806 -14.985 2.484 1.00 97.50 207 GLY A N 1
ATOM 1675 C CA . GLY A 1 207 ? 3.133 -15.477 3.816 1.00 97.50 207 GLY A CA 1
ATOM 1676 C C . GLY A 1 207 ? 2.771 -14.510 4.943 1.00 97.50 207 GLY A C 1
ATOM 1677 O O . GLY A 1 207 ? 2.738 -14.949 6.087 1.00 97.50 207 GLY A O 1
ATOM 1678 N N . THR A 1 208 ? 2.436 -13.240 4.671 1.00 98.06 208 THR A N 1
ATOM 1679 C CA . THR A 1 208 ? 1.900 -12.321 5.696 1.00 98.06 208 THR A CA 1
ATOM 1680 C C . THR A 1 208 ? 0.594 -12.858 6.283 1.00 98.06 208 THR A C 1
ATOM 1682 O O . THR A 1 208 ? 0.370 -12.764 7.486 1.00 98.06 208 THR A O 1
ATOM 1685 N N . GLU A 1 209 ? -0.203 -13.545 5.468 1.00 97.75 209 GLU A N 1
ATOM 1686 C CA . GLU A 1 209 ? -1.386 -14.298 5.869 1.00 97.75 209 GLU A CA 1
ATOM 1687 C C . GLU A 1 209 ? -1.100 -15.503 6.776 1.00 97.75 209 GLU A C 1
ATOM 1689 O O . GLU A 1 209 ? -2.041 -16.099 7.285 1.00 97.75 209 GLU A O 1
ATOM 1694 N N . ASN A 1 210 ? 0.156 -15.895 6.997 1.00 97.62 210 ASN A N 1
ATOM 1695 C CA . ASN A 1 210 ? 0.508 -17.028 7.844 1.00 97.62 210 ASN A CA 1
ATOM 1696 C C . ASN A 1 210 ? 1.555 -16.634 8.901 1.00 97.62 210 ASN A C 1
ATOM 1698 O O . ASN A 1 210 ? 2.738 -16.531 8.570 1.00 97.62 210 ASN A O 1
ATOM 1702 N N . PRO A 1 211 ? 1.163 -16.484 10.181 1.00 96.56 211 PRO A N 1
ATOM 1703 C CA . PRO A 1 211 ? 2.082 -16.122 11.259 1.00 96.56 211 PRO A CA 1
ATOM 1704 C C . PRO A 1 211 ? 3.320 -17.019 11.385 1.00 96.56 211 PRO A C 1
ATOM 1706 O O . PRO A 1 211 ? 4.395 -16.526 11.716 1.00 96.56 211 PRO A O 1
ATOM 1709 N N . ALA A 1 212 ? 3.219 -18.313 11.060 1.00 95.56 212 ALA A N 1
ATOM 1710 C CA . ALA A 1 212 ? 4.366 -19.223 11.104 1.00 95.56 212 ALA A CA 1
ATOM 1711 C C . ALA A 1 212 ? 5.435 -18.889 10.044 1.00 95.56 212 ALA A C 1
ATOM 1713 O O . ALA A 1 212 ? 6.605 -19.221 10.237 1.00 95.56 212 ALA A O 1
ATOM 1714 N N . VAL A 1 213 ? 5.043 -18.222 8.952 1.00 97.06 213 VAL A N 1
ATOM 1715 C CA . VAL A 1 213 ? 5.921 -17.765 7.861 1.00 97.06 213 VAL A CA 1
ATOM 1716 C C . VAL A 1 213 ? 6.357 -16.314 8.073 1.00 97.06 213 VAL A C 1
ATOM 1718 O O . VAL A 1 213 ? 7.525 -15.993 7.877 1.00 97.06 213 VAL A O 1
ATOM 1721 N N . SER A 1 214 ? 5.442 -15.422 8.466 1.00 97.06 214 SER A N 1
ATOM 1722 C CA . SER A 1 214 ? 5.720 -13.982 8.567 1.00 97.06 214 SER A CA 1
ATOM 1723 C C . SER A 1 214 ? 6.335 -13.540 9.894 1.00 97.06 214 SER A C 1
ATOM 1725 O O . SER A 1 214 ? 6.975 -12.490 9.935 1.00 97.06 214 SER A O 1
ATOM 1727 N N . ASN A 1 215 ? 6.220 -14.322 10.971 1.00 97.19 215 ASN A N 1
ATOM 1728 C CA . ASN A 1 215 ? 6.894 -14.043 12.244 1.00 97.19 215 ASN A CA 1
ATOM 1729 C C . ASN A 1 215 ? 8.318 -14.627 12.282 1.00 97.19 215 ASN A C 1
ATOM 1731 O O . ASN A 1 215 ? 8.706 -15.321 13.220 1.00 97.19 215 ASN A O 1
ATOM 1735 N N . GLN A 1 216 ? 9.088 -14.403 11.218 1.00 95.88 216 GLN A N 1
ATOM 1736 C CA . GLN A 1 216 ? 10.408 -14.996 11.021 1.00 95.88 216 GLN A CA 1
ATOM 1737 C C . GLN A 1 216 ? 11.414 -13.930 10.601 1.00 95.88 216 GLN A C 1
ATOM 1739 O O . GLN A 1 216 ? 11.079 -12.972 9.903 1.00 95.88 216 GLN A O 1
ATOM 1744 N N . ARG A 1 217 ? 12.675 -14.111 11.016 1.00 95.19 217 ARG A N 1
ATOM 1745 C CA . ARG A 1 217 ? 13.762 -13.182 10.671 1.00 95.19 217 ARG A CA 1
ATOM 1746 C C . ARG A 1 217 ? 14.038 -13.161 9.168 1.00 95.19 217 ARG A C 1
ATOM 1748 O O . ARG A 1 217 ? 14.404 -12.120 8.627 1.00 95.19 217 ARG A O 1
ATOM 1755 N N . ASP A 1 218 ? 13.911 -14.316 8.520 1.00 95.69 218 ASP A N 1
ATOM 1756 C CA . ASP A 1 218 ? 14.033 -14.434 7.072 1.00 95.69 218 ASP A CA 1
ATOM 1757 C C . ASP A 1 218 ? 12.755 -13.919 6.396 1.00 95.69 218 ASP A C 1
ATOM 1759 O O . ASP A 1 218 ? 11.696 -14.546 6.463 1.00 95.69 218 ASP A O 1
ATOM 1763 N N . SER A 1 219 ? 12.854 -12.779 5.708 1.00 95.12 219 SER A N 1
ATOM 1764 C CA . SER A 1 219 ? 11.725 -12.174 4.998 1.00 95.12 219 SER A CA 1
ATOM 1765 C C . SER A 1 219 ? 11.293 -12.962 3.757 1.00 95.12 219 SER A C 1
ATOM 1767 O O . SER A 1 219 ? 10.234 -12.681 3.192 1.00 95.12 219 SER A O 1
ATOM 1769 N N . ARG A 1 220 ? 12.057 -13.969 3.330 1.00 97.56 220 ARG A N 1
ATOM 1770 C CA . ARG A 1 220 ? 11.809 -14.763 2.118 1.00 97.56 220 ARG A CA 1
ATOM 1771 C C . ARG A 1 220 ? 11.593 -16.241 2.439 1.00 97.56 220 ARG A C 1
ATOM 1773 O O . ARG A 1 220 ? 11.798 -17.098 1.581 1.00 97.56 220 ARG A O 1
ATOM 1780 N N . MET A 1 221 ? 11.138 -16.534 3.660 1.00 96.00 221 MET A N 1
ATOM 1781 C CA . MET A 1 221 ? 10.818 -17.895 4.073 1.00 96.00 221 MET A CA 1
ATOM 1782 C C . MET A 1 221 ? 9.825 -18.553 3.107 1.00 96.00 221 MET A C 1
ATOM 1784 O O . MET A 1 221 ? 8.856 -17.948 2.637 1.00 96.00 221 MET A O 1
ATOM 1788 N N . ALA A 1 222 ? 10.087 -19.819 2.799 1.00 96.25 222 ALA A N 1
ATOM 1789 C CA . ALA A 1 222 ? 9.236 -20.622 1.944 1.00 96.25 222 ALA A CA 1
ATOM 1790 C C . ALA A 1 222 ? 7.844 -20.832 2.557 1.00 96.25 222 ALA A C 1
ATOM 1792 O O . ALA A 1 222 ? 7.717 -21.107 3.748 1.00 96.25 222 ALA A O 1
ATOM 1793 N N . MET A 1 223 ? 6.802 -20.774 1.724 1.00 95.69 223 MET A N 1
ATOM 1794 C CA . MET A 1 223 ? 5.420 -20.961 2.180 1.00 95.69 223 MET A CA 1
ATOM 1795 C C . MET A 1 223 ? 5.013 -22.437 2.277 1.00 95.69 223 MET A C 1
ATOM 1797 O O . MET A 1 223 ? 4.238 -22.798 3.160 1.00 95.69 223 MET A O 1
ATOM 1801 N N . TRP A 1 224 ? 5.547 -23.306 1.410 1.00 95.81 224 TRP A N 1
ATOM 1802 C CA . TRP A 1 224 ? 5.151 -24.720 1.336 1.00 95.81 224 TRP A CA 1
ATOM 1803 C C . TRP A 1 224 ? 5.263 -25.512 2.651 1.00 95.81 224 TRP A C 1
ATOM 1805 O O . TRP A 1 224 ? 4.393 -26.356 2.869 1.00 95.81 224 TRP A O 1
ATOM 1815 N N . PRO A 1 225 ? 6.225 -25.261 3.570 1.00 93.75 225 PRO A N 1
ATOM 1816 C CA . PRO A 1 225 ? 6.283 -25.996 4.834 1.00 93.75 225 PRO A CA 1
ATOM 1817 C C . PRO A 1 225 ? 5.075 -25.736 5.743 1.00 93.75 225 PRO A C 1
ATOM 1819 O O . PRO A 1 225 ? 4.793 -26.544 6.618 1.00 93.75 225 PRO A O 1
ATOM 1822 N N . SER A 1 226 ? 4.349 -24.631 5.533 1.00 92.00 226 SER A N 1
ATOM 1823 C CA . SER A 1 226 ? 3.146 -24.297 6.306 1.00 92.00 226 SER A CA 1
ATOM 1824 C C . SER A 1 226 ? 1.904 -25.110 5.916 1.00 92.00 226 SER A C 1
ATOM 1826 O O . SER A 1 226 ? 0.870 -24.999 6.570 1.00 92.00 226 SER A O 1
ATOM 1828 N N . GLY A 1 227 ? 1.965 -25.885 4.826 1.00 94.69 227 GLY A N 1
ATOM 1829 C CA . GLY A 1 227 ? 0.841 -26.691 4.340 1.00 94.69 227 GLY A CA 1
ATOM 1830 C C . GLY A 1 227 ? -0.337 -25.890 3.770 1.00 94.69 227 GLY A C 1
ATOM 1831 O O . GLY A 1 227 ? -1.344 -26.492 3.415 1.00 94.69 227 GLY A O 1
ATOM 1832 N N . PHE A 1 228 ? -0.222 -24.559 3.659 1.00 94.81 228 PHE A N 1
ATOM 1833 C CA . PHE A 1 228 ? -1.256 -23.664 3.112 1.00 94.81 228 PHE A CA 1
ATOM 1834 C C . PHE A 1 228 ? -2.600 -23.701 3.864 1.00 94.81 228 PHE A C 1
ATOM 1836 O O . PHE A 1 228 ? -3.640 -23.358 3.300 1.00 94.81 228 PHE A O 1
ATOM 1843 N N . ALA A 1 229 ? -2.597 -24.106 5.138 1.00 91.94 229 ALA A N 1
ATOM 1844 C CA . ALA A 1 229 ? -3.811 -24.147 5.945 1.00 91.94 229 ALA A CA 1
ATOM 1845 C C . ALA A 1 229 ? -4.352 -22.726 6.228 1.00 91.94 229 ALA A C 1
ATOM 1847 O O . ALA A 1 229 ? -3.558 -21.819 6.503 1.00 91.94 229 ALA A O 1
ATOM 1848 N N . PRO A 1 230 ? -5.684 -22.514 6.215 1.00 94.25 230 PRO A N 1
ATOM 1849 C CA . PRO A 1 230 ? -6.277 -21.233 6.590 1.00 94.25 230 PRO A CA 1
ATOM 1850 C C . PRO A 1 230 ? -5.971 -20.845 8.044 1.00 94.25 230 PRO A C 1
ATOM 1852 O O . PRO A 1 230 ? -6.299 -21.569 8.984 1.00 94.25 230 PRO A O 1
ATOM 1855 N N . THR A 1 231 ? -5.415 -19.655 8.230 1.00 96.00 231 THR A N 1
ATOM 1856 C CA . THR A 1 231 ? -5.120 -19.025 9.528 1.00 96.00 231 THR A CA 1
ATOM 1857 C C . THR A 1 231 ? -6.167 -17.963 9.896 1.00 96.00 231 THR A C 1
ATOM 1859 O O . THR A 1 231 ? -6.968 -17.553 9.046 1.00 96.00 231 THR A O 1
ATOM 1862 N N . SER A 1 232 ? -6.116 -17.455 11.134 1.00 94.56 232 SER A N 1
ATOM 1863 C CA . SER A 1 232 ? -6.833 -16.243 11.575 1.00 94.56 232 SER A CA 1
ATOM 1864 C C . SER A 1 232 ? -6.616 -15.071 10.607 1.00 94.56 232 SER A C 1
ATOM 1866 O O . SER A 1 232 ? -7.578 -14.479 10.118 1.00 94.56 232 SER A O 1
ATOM 1868 N N . ILE A 1 233 ? -5.359 -14.784 10.258 1.00 96.88 233 ILE A N 1
ATOM 1869 C CA . ILE A 1 233 ? -4.989 -13.668 9.378 1.00 96.88 233 ILE A CA 1
ATOM 1870 C C . ILE A 1 233 ? -5.488 -13.879 7.946 1.00 96.88 233 ILE A C 1
ATOM 1872 O O . ILE A 1 233 ? -5.976 -12.939 7.324 1.00 96.88 233 ILE A O 1
ATOM 1876 N N . SER A 1 234 ? -5.438 -15.100 7.411 1.00 96.62 234 SER A N 1
ATOM 1877 C CA . SER A 1 234 ? -5.955 -15.370 6.063 1.00 96.62 234 SER A CA 1
ATOM 1878 C C . SER A 1 234 ? -7.471 -15.137 5.966 1.00 96.62 234 SER A C 1
ATOM 1880 O O . SER A 1 234 ? -7.934 -14.517 5.007 1.00 96.62 234 SER A O 1
ATOM 1882 N N . ARG A 1 235 ? -8.241 -15.540 6.992 1.00 95.69 235 ARG A N 1
ATOM 1883 C CA . ARG A 1 235 ? -9.688 -15.274 7.095 1.00 95.69 235 ARG A CA 1
ATOM 1884 C C . ARG A 1 235 ? -9.977 -13.783 7.267 1.00 95.69 235 ARG A C 1
ATOM 1886 O O . ARG A 1 235 ? -10.900 -13.248 6.652 1.00 95.69 235 ARG A O 1
ATOM 1893 N N . PHE A 1 236 ? -9.144 -13.093 8.038 1.00 96.06 236 PHE A N 1
ATOM 1894 C CA . PHE A 1 236 ? -9.215 -11.645 8.196 1.00 96.06 236 PHE A CA 1
ATOM 1895 C C . PHE A 1 236 ? -8.993 -10.901 6.865 1.00 96.06 236 PHE A C 1
ATOM 1897 O O . PHE A 1 236 ? -9.780 -10.033 6.492 1.00 96.06 236 PHE A O 1
ATOM 1904 N N . VAL A 1 237 ? -7.968 -11.279 6.095 1.00 97.06 237 VAL A N 1
ATOM 1905 C CA . VAL A 1 237 ? -7.695 -10.702 4.766 1.00 97.06 237 VAL A CA 1
ATOM 1906 C C . VAL A 1 237 ? -8.812 -11.027 3.770 1.00 97.06 237 VAL A C 1
ATOM 1908 O O . VAL A 1 237 ? -9.179 -10.169 2.963 1.00 97.06 237 VAL A O 1
ATOM 1911 N N . ALA A 1 238 ? -9.392 -12.230 3.834 1.00 96.31 238 ALA A N 1
ATOM 1912 C CA . ALA A 1 238 ? -10.581 -12.568 3.053 1.00 96.31 238 ALA A CA 1
ATOM 1913 C C . ALA A 1 238 ? -11.743 -11.613 3.378 1.00 96.31 238 ALA A C 1
ATOM 1915 O O . ALA A 1 238 ? -12.304 -11.015 2.461 1.00 96.31 238 ALA A O 1
ATOM 1916 N 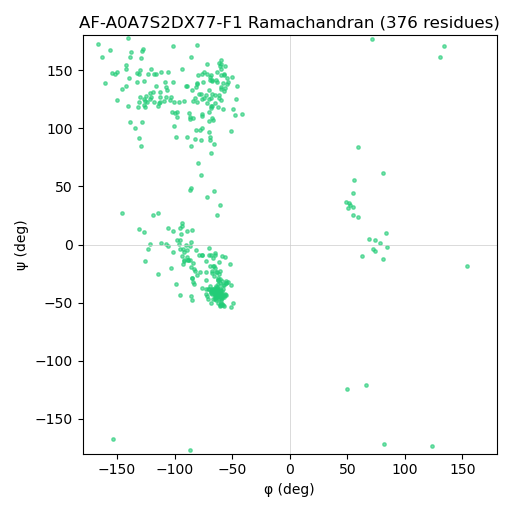N . SER A 1 239 ? -11.999 -11.354 4.663 1.00 94.38 239 SER A N 1
ATOM 1917 C CA . SER A 1 239 ? -13.035 -10.412 5.118 1.00 94.38 239 SER A CA 1
ATOM 1918 C C . SER A 1 239 ? -12.788 -8.983 4.608 1.00 94.38 239 SER A C 1
ATOM 1920 O O . SER A 1 239 ? -13.707 -8.316 4.136 1.00 94.38 239 SER A O 1
ATOM 1922 N N . LEU A 1 240 ? -11.535 -8.506 4.611 1.00 96.31 240 LEU A N 1
ATOM 1923 C CA . LEU A 1 240 ? -11.184 -7.203 4.023 1.00 96.31 240 LEU A CA 1
ATOM 1924 C C . LEU A 1 240 ? -11.497 -7.141 2.519 1.00 96.31 240 LEU A C 1
ATOM 1926 O O . LEU A 1 240 ? -11.963 -6.114 2.020 1.00 96.31 240 LEU A O 1
ATOM 1930 N N . ASN A 1 241 ? -11.255 -8.225 1.780 1.00 96.12 241 ASN A N 1
ATOM 1931 C CA . ASN A 1 241 ? -11.588 -8.295 0.358 1.00 96.12 241 ASN A CA 1
ATOM 1932 C C . ASN A 1 241 ? -13.098 -8.382 0.108 1.00 96.12 241 ASN A C 1
ATOM 1934 O O . ASN A 1 241 ? -13.583 -7.730 -0.818 1.00 96.12 241 ASN A O 1
ATOM 1938 N N . GLU A 1 242 ? -13.841 -9.112 0.939 1.00 93.69 242 GLU A N 1
ATOM 1939 C CA . GLU A 1 242 ? -15.306 -9.148 0.894 1.00 93.69 242 GLU A CA 1
ATOM 1940 C C . GLU A 1 242 ? -15.897 -7.754 1.111 1.00 93.69 242 GLU A C 1
ATOM 1942 O O . GLU A 1 242 ? -16.713 -7.306 0.305 1.00 93.69 242 GLU A O 1
ATOM 1947 N N . LEU A 1 243 ? -15.412 -7.009 2.113 1.00 92.25 243 LEU A N 1
ATOM 1948 C CA . LEU A 1 243 ? -15.794 -5.608 2.309 1.00 92.25 243 LEU A CA 1
ATOM 1949 C C . LEU A 1 243 ? -15.496 -4.770 1.064 1.00 92.25 243 LEU A C 1
ATOM 1951 O O . LEU A 1 243 ? -16.339 -3.987 0.622 1.00 92.25 243 LEU A O 1
ATOM 1955 N N . ARG A 1 244 ? -14.310 -4.935 0.462 1.00 95.12 244 ARG A N 1
ATOM 1956 C CA . ARG A 1 244 ? -13.937 -4.174 -0.736 1.00 95.12 244 ARG A CA 1
ATOM 1957 C C . ARG A 1 244 ? -14.877 -4.441 -1.909 1.00 95.12 244 ARG A C 1
ATOM 1959 O O . ARG A 1 244 ? -15.240 -3.499 -2.614 1.00 95.12 244 ARG A O 1
ATOM 1966 N N . GLN A 1 245 ? -15.258 -5.696 -2.127 1.00 92.88 245 GLN A N 1
ATOM 1967 C CA . GLN A 1 245 ? -16.202 -6.074 -3.178 1.00 92.88 245 GLN A CA 1
ATOM 1968 C C . GLN A 1 245 ? -17.611 -5.562 -2.869 1.00 92.88 245 GLN A C 1
ATOM 1970 O O . GLN A 1 245 ? -18.208 -4.884 -3.702 1.00 92.88 245 GLN A O 1
ATOM 1975 N N . HIS A 1 246 ? -18.111 -5.825 -1.660 1.00 90.19 246 HIS A N 1
ATOM 1976 C CA . HIS A 1 246 ? -19.475 -5.500 -1.251 1.00 90.19 246 HIS A CA 1
ATOM 1977 C C . HIS A 1 246 ? -19.754 -3.993 -1.276 1.00 90.19 246 HIS A C 1
ATOM 1979 O O . HIS A 1 246 ? -20.759 -3.556 -1.831 1.00 90.19 246 HIS A O 1
ATOM 1985 N N . TYR A 1 247 ? -18.827 -3.183 -0.761 1.00 90.25 247 TYR A N 1
ATOM 1986 C CA . TYR A 1 247 ? -18.940 -1.721 -0.780 1.00 90.25 247 TYR A CA 1
ATOM 1987 C C . TYR A 1 247 ? -18.442 -1.090 -2.087 1.00 90.25 247 TYR A C 1
ATOM 1989 O O . TYR A 1 247 ? -18.262 0.123 -2.163 1.00 90.25 247 TYR A O 1
ATOM 1997 N N . ALA A 1 248 ? -18.217 -1.906 -3.124 1.00 93.88 248 ALA A N 1
ATOM 1998 C CA . ALA A 1 248 ? -17.815 -1.487 -4.462 1.00 93.88 248 ALA A CA 1
ATOM 1999 C C . ALA A 1 248 ? -16.544 -0.612 -4.507 1.00 93.88 248 ALA A C 1
ATOM 2001 O O . ALA A 1 248 ? -16.355 0.148 -5.454 1.00 93.88 248 ALA A O 1
ATOM 2002 N N . ILE A 1 249 ? -15.660 -0.728 -3.510 1.00 94.69 249 ILE A N 1
ATOM 2003 C CA . ILE A 1 249 ? -14.364 -0.027 -3.436 1.00 94.69 249 ILE A CA 1
ATOM 2004 C C . ILE A 1 249 ? -13.191 -0.877 -3.970 1.00 94.69 249 ILE A C 1
ATOM 2006 O O . ILE A 1 249 ? -12.044 -0.413 -4.000 1.00 94.69 249 ILE A O 1
ATOM 2010 N N . GLY A 1 250 ? -13.469 -2.128 -4.350 1.00 92.75 250 GLY A N 1
ATOM 2011 C CA . GLY A 1 250 ? -12.568 -3.071 -5.012 1.00 92.75 250 GLY A CA 1
ATOM 2012 C C . GLY A 1 250 ? -12.556 -2.939 -6.540 1.00 92.75 250 GLY A C 1
ATOM 2013 O O . GLY A 1 250 ? -13.191 -2.055 -7.114 1.00 92.75 250 GLY A O 1
ATOM 2014 N N . ALA A 1 251 ? -11.806 -3.817 -7.213 1.00 87.56 251 ALA A N 1
ATOM 2015 C CA . ALA A 1 251 ? -11.652 -3.785 -8.669 1.00 87.56 251 ALA A CA 1
ATOM 2016 C C . ALA A 1 251 ? -13.011 -3.867 -9.391 1.00 87.56 251 ALA A C 1
ATOM 2018 O O . ALA A 1 251 ? -13.847 -4.698 -9.051 1.00 87.56 251 ALA A O 1
ATOM 2019 N N . GLY A 1 252 ? -13.232 -2.985 -10.372 1.00 88.69 252 GLY A N 1
ATOM 2020 C CA . GLY A 1 252 ? -14.484 -2.910 -11.138 1.00 88.69 252 GLY A CA 1
ATOM 2021 C C . GLY A 1 252 ? -15.680 -2.297 -10.395 1.00 88.69 252 GLY A C 1
ATOM 2022 O O . GLY A 1 252 ? -16.721 -2.086 -11.011 1.00 88.69 252 GLY A O 1
ATOM 2023 N N . GLY A 1 253 ? -15.550 -1.978 -9.104 1.00 93.50 253 GLY A N 1
ATOM 2024 C CA . GLY A 1 253 ? -16.634 -1.406 -8.309 1.00 93.50 253 GLY A CA 1
ATOM 2025 C C . GLY A 1 253 ? -16.890 0.079 -8.595 1.00 93.50 253 GLY A C 1
ATOM 2026 O O . GLY A 1 253 ? -15.968 0.851 -8.861 1.00 93.50 253 GLY A O 1
ATOM 2027 N N . ALA A 1 254 ? -18.154 0.502 -8.491 1.00 94.31 254 ALA A N 1
ATOM 2028 C CA . ALA A 1 254 ? -18.581 1.884 -8.737 1.00 94.31 254 ALA A CA 1
ATOM 2029 C C . ALA A 1 254 ? -17.946 2.917 -7.781 1.00 94.31 254 ALA A C 1
ATOM 2031 O O . ALA A 1 254 ? -17.798 4.081 -8.144 1.00 94.31 254 ALA A O 1
ATOM 2032 N N . ALA A 1 255 ? -17.531 2.494 -6.584 1.00 92.88 255 ALA A N 1
ATOM 2033 C CA . ALA A 1 255 ? -16.874 3.329 -5.583 1.00 92.88 255 ALA A CA 1
ATOM 2034 C C . ALA A 1 255 ? -15.345 3.125 -5.537 1.00 92.88 255 ALA A C 1
ATOM 2036 O O . ALA A 1 255 ? -14.685 3.625 -4.630 1.00 92.88 255 ALA A O 1
ATOM 2037 N N . VAL A 1 256 ? -14.727 2.436 -6.507 1.00 94.50 256 VAL A N 1
ATOM 2038 C CA . VAL A 1 256 ? -13.276 2.150 -6.488 1.00 94.50 256 VAL A CA 1
ATOM 2039 C C . VAL A 1 256 ? -12.425 3.424 -6.399 1.00 94.50 256 VAL A C 1
ATOM 2041 O O . VAL A 1 256 ? -11.410 3.448 -5.696 1.00 94.50 256 VAL A O 1
ATOM 2044 N N . LYS A 1 257 ? -12.893 4.504 -7.039 1.00 93.75 257 LYS A N 1
ATOM 2045 C CA . LYS A 1 257 ? -12.278 5.840 -7.032 1.00 93.75 257 LYS A CA 1
ATOM 2046 C C . LYS A 1 257 ? -12.763 6.746 -5.891 1.00 93.75 257 LYS A C 1
ATOM 2048 O O . LYS A 1 257 ? -12.523 7.946 -5.913 1.00 93.75 257 LYS A O 1
ATOM 2053 N N . SER A 1 258 ? -13.476 6.221 -4.895 1.00 93.88 258 SER A N 1
ATOM 2054 C CA . SER A 1 258 ? -13.824 7.027 -3.724 1.00 93.88 258 SER A CA 1
ATOM 2055 C C . SER A 1 258 ? -12.556 7.324 -2.924 1.00 93.88 258 SER A C 1
ATOM 2057 O O . SER A 1 258 ? -11.844 6.388 -2.525 1.00 93.88 258 SER A O 1
ATOM 2059 N N . LEU A 1 259 ? -12.302 8.603 -2.661 1.00 94.19 259 LEU A N 1
ATOM 2060 C CA . LEU A 1 259 ? -11.199 9.024 -1.810 1.00 94.19 259 LEU A CA 1
ATOM 2061 C C . LEU A 1 259 ? -11.477 8.691 -0.351 1.00 94.19 259 LEU A C 1
ATOM 2063 O O . LEU A 1 259 ? -12.617 8.703 0.114 1.00 94.19 259 LEU A O 1
ATOM 2067 N N . ALA A 1 260 ? -10.393 8.381 0.348 1.00 95.12 260 ALA A N 1
ATOM 2068 C CA . ALA A 1 260 ? -10.408 8.246 1.792 1.00 95.12 260 ALA A CA 1
ATOM 2069 C C . ALA A 1 260 ? -10.103 9.606 2.433 1.00 95.12 260 ALA A C 1
ATOM 2071 O O . ALA A 1 260 ? -9.196 10.302 1.977 1.00 95.12 260 ALA A O 1
ATOM 2072 N N . VAL A 1 261 ? -10.845 9.971 3.476 1.00 94.25 261 VAL A N 1
ATOM 2073 C CA . VAL A 1 261 ? -10.722 11.253 4.182 1.00 94.25 261 VAL A CA 1
ATOM 2074 C C . VAL A 1 261 ? -10.471 10.983 5.658 1.00 94.25 261 VAL A C 1
ATOM 2076 O O . VAL A 1 261 ? -11.276 10.311 6.304 1.00 94.25 261 VAL A O 1
ATOM 2079 N N . VAL A 1 262 ? -9.365 11.507 6.195 1.00 96.62 262 VAL A N 1
ATOM 2080 C CA . VAL A 1 262 ? -9.068 11.439 7.633 1.00 96.62 262 VAL A CA 1
ATOM 2081 C C . VAL A 1 262 ? -10.115 12.250 8.394 1.00 96.62 262 VAL A C 1
ATOM 2083 O O . VAL A 1 262 ? -10.260 13.445 8.159 1.00 96.62 262 VAL A O 1
ATOM 2086 N N . ALA A 1 263 ? -10.826 11.595 9.308 1.00 94.75 263 ALA A N 1
ATOM 2087 C CA . ALA A 1 263 ? -11.851 12.207 10.150 1.00 94.75 263 ALA A CA 1
ATOM 2088 C C . ALA A 1 263 ? -11.313 12.557 11.548 1.00 94.75 263 ALA A C 1
ATOM 2090 O O . ALA A 1 263 ? -11.715 13.553 12.143 1.00 94.75 263 ALA A O 1
ATOM 2091 N N . ALA A 1 264 ? -10.389 11.753 12.077 1.00 95.69 264 ALA A N 1
ATOM 2092 C CA . ALA A 1 264 ? -9.666 12.046 13.310 1.00 95.69 264 ALA A CA 1
ATOM 2093 C C . ALA A 1 264 ? -8.317 11.321 13.314 1.00 95.69 264 ALA A C 1
ATOM 2095 O O . ALA A 1 264 ? -8.201 10.215 12.790 1.00 95.69 264 ALA A O 1
ATOM 2096 N N . ALA A 1 265 ? -7.306 11.925 13.931 1.00 97.19 265 ALA A N 1
ATOM 2097 C CA . ALA A 1 265 ? -6.007 11.300 14.136 1.00 97.19 265 ALA A CA 1
ATOM 2098 C C . ALA A 1 265 ? -5.455 11.691 15.508 1.00 97.19 265 ALA A C 1
ATOM 2100 O O . ALA A 1 265 ? -5.536 12.852 15.914 1.00 97.19 265 ALA A O 1
ATOM 2101 N N . ALA A 1 266 ? -4.911 10.709 16.211 1.00 96.62 266 ALA A N 1
ATOM 2102 C CA . ALA A 1 266 ? -4.270 10.852 17.505 1.00 96.62 266 ALA A CA 1
ATOM 2103 C C . ALA A 1 266 ? -3.024 9.960 17.561 1.00 96.62 266 ALA A C 1
ATOM 2105 O O . ALA A 1 266 ? -2.746 9.187 16.643 1.00 96.62 266 ALA A O 1
ATOM 2106 N N . GLN A 1 267 ? -2.289 10.019 18.673 1.00 96.44 267 GLN A N 1
ATOM 2107 C CA . GLN A 1 267 ? -1.130 9.151 18.875 1.00 96.44 267 GLN A CA 1
ATOM 2108 C C . GLN A 1 267 ? -1.504 7.669 18.734 1.00 96.44 267 GLN A C 1
ATOM 2110 O O . GLN A 1 267 ? -0.788 6.929 18.066 1.00 96.44 267 GLN A O 1
ATOM 2115 N N . SER A 1 268 ? -2.638 7.250 19.311 1.00 96.75 268 SER A N 1
ATOM 2116 C CA . SER A 1 268 ? -3.018 5.833 19.363 1.00 96.75 268 SER A CA 1
ATOM 2117 C C . SER A 1 268 ? -4.157 5.385 18.454 1.00 96.75 268 SER A C 1
ATOM 2119 O O . SER A 1 268 ? -4.518 4.208 18.481 1.00 96.75 268 SER A O 1
ATOM 2121 N N . SER A 1 269 ? -4.739 6.286 17.663 1.00 97.12 269 SER A N 1
ATOM 2122 C CA . SER A 1 269 ? -5.827 5.933 16.749 1.00 97.12 269 SER A CA 1
ATOM 2123 C C . SER A 1 269 ? -5.858 6.816 15.505 1.00 97.12 269 SER A C 1
ATOM 2125 O O . SER A 1 269 ? -5.487 7.990 15.532 1.00 97.12 269 SER A O 1
ATOM 2127 N N . LEU A 1 270 ? -6.312 6.232 14.398 1.00 98.12 270 LEU A N 1
ATOM 2128 C CA . LEU A 1 270 ? -6.589 6.916 13.140 1.00 98.12 270 LEU A CA 1
ATOM 2129 C C . LEU A 1 270 ? -7.973 6.500 12.661 1.00 98.12 270 LEU A C 1
ATOM 2131 O O . LEU A 1 270 ? -8.226 5.315 12.455 1.00 98.12 270 LEU A O 1
ATOM 2135 N N . ALA A 1 271 ? -8.845 7.482 12.457 1.00 97.12 271 ALA A N 1
ATOM 2136 C CA . ALA A 1 271 ? -10.167 7.301 11.887 1.00 97.12 271 ALA A CA 1
ATOM 2137 C C . ALA A 1 271 ? -10.248 7.971 10.515 1.00 97.12 271 ALA A C 1
ATOM 2139 O O . ALA A 1 271 ? -9.900 9.146 10.361 1.00 97.12 271 ALA A O 1
ATOM 2140 N N . PHE A 1 272 ? -10.751 7.251 9.520 1.00 97.12 272 PHE A N 1
ATOM 2141 C CA . PHE A 1 272 ? -10.995 7.785 8.187 1.00 97.12 272 PHE A CA 1
ATOM 2142 C C . PHE A 1 272 ? -12.269 7.217 7.576 1.00 97.12 272 PHE A C 1
ATOM 2144 O O . PHE A 1 272 ? -12.708 6.121 7.910 1.00 97.12 272 PHE A O 1
ATOM 2151 N N . THR A 1 273 ? -12.859 7.965 6.653 1.00 94.56 273 THR A N 1
ATOM 2152 C CA . THR A 1 273 ? -14.001 7.505 5.859 1.00 94.56 273 THR A CA 1
ATOM 2153 C C . THR A 1 273 ? -13.558 7.187 4.442 1.00 94.56 273 THR A C 1
ATOM 2155 O O . THR A 1 273 ? -12.632 7.817 3.940 1.00 94.56 273 THR A O 1
ATOM 2158 N N . ARG A 1 274 ? -14.201 6.222 3.783 1.00 93.81 274 ARG A N 1
ATOM 2159 C CA . ARG A 1 274 ? -14.064 5.970 2.341 1.00 93.81 274 ARG A CA 1
ATOM 2160 C C . ARG A 1 274 ? -15.368 5.381 1.820 1.00 93.81 274 ARG A C 1
ATOM 2162 O O . ARG A 1 274 ? -15.822 4.360 2.329 1.00 93.81 274 ARG A O 1
ATOM 2169 N N . ALA A 1 275 ? -15.955 6.010 0.803 1.00 90.38 275 ALA A N 1
ATOM 2170 C CA . ALA A 1 275 ? -17.309 5.684 0.350 1.00 90.38 275 ALA A CA 1
ATOM 2171 C C . ALA A 1 275 ? -18.295 5.656 1.542 1.00 90.38 275 ALA A C 1
ATOM 2173 O O . ALA A 1 275 ? -18.390 6.628 2.291 1.00 90.38 275 ALA A O 1
ATOM 2174 N N . SER A 1 276 ? -18.998 4.540 1.735 1.00 87.19 276 SER A N 1
ATOM 2175 C CA . SER A 1 276 ? -19.937 4.314 2.836 1.00 87.19 276 SER A CA 1
ATOM 2176 C C . SER A 1 276 ? -19.307 3.622 4.048 1.00 87.19 276 SER A C 1
ATOM 2178 O O . SER A 1 276 ? -20.047 3.080 4.869 1.00 87.19 276 SER A O 1
ATOM 2180 N N . LEU A 1 277 ? -17.973 3.622 4.176 1.00 90.75 277 LEU A N 1
ATOM 2181 C CA . LEU A 1 277 ? -17.254 3.057 5.321 1.00 90.75 277 LEU A CA 1
ATOM 2182 C C . LEU A 1 277 ? -16.639 4.134 6.216 1.00 90.75 277 LEU A C 1
ATOM 2184 O O . LEU A 1 277 ? -16.050 5.096 5.722 1.00 90.75 277 LEU A O 1
ATOM 2188 N N . LEU A 1 278 ? -16.725 3.909 7.525 1.00 92.31 278 LEU A N 1
ATOM 2189 C CA . LEU A 1 278 ? -15.914 4.538 8.560 1.00 92.31 278 LEU A CA 1
ATOM 2190 C C . LEU A 1 278 ? -14.967 3.470 9.106 1.00 92.31 278 LEU A C 1
ATOM 2192 O O . LEU A 1 278 ? -15.408 2.424 9.571 1.00 92.31 278 LEU A O 1
ATOM 2196 N N . VAL A 1 279 ? -13.672 3.743 9.049 1.00 95.19 279 VAL A N 1
ATOM 2197 C CA . VAL A 1 279 ? -12.602 2.832 9.451 1.00 95.19 279 VAL A CA 1
ATOM 2198 C C . VAL A 1 279 ? -11.825 3.474 10.586 1.00 95.19 279 VAL A C 1
ATOM 2200 O O . VAL A 1 279 ? -11.420 4.630 10.477 1.00 95.19 279 VAL A O 1
ATOM 2203 N N . VAL A 1 280 ? -11.592 2.724 11.657 1.00 96.19 280 VAL A N 1
ATOM 2204 C CA . VAL A 1 280 ? -10.761 3.129 12.790 1.00 96.19 280 VAL A CA 1
ATOM 2205 C C . VAL A 1 280 ? -9.706 2.061 13.033 1.00 96.19 280 VAL A C 1
ATOM 2207 O O . VAL A 1 280 ? -10.029 0.888 13.207 1.00 96.19 280 VAL A O 1
ATOM 2210 N N . VAL A 1 281 ? -8.443 2.475 13.043 1.00 97.62 281 VAL A N 1
ATOM 2211 C CA . VAL A 1 281 ? -7.291 1.613 13.331 1.00 97.62 281 VAL A CA 1
ATOM 2212 C C . VAL A 1 281 ? -6.524 2.136 14.543 1.00 97.62 281 VAL A C 1
ATOM 2214 O O . VAL A 1 281 ? -6.525 3.339 14.815 1.00 97.62 281 VAL A O 1
ATOM 2217 N N . GLY A 1 282 ? -5.874 1.229 15.267 1.00 97.00 282 GLY A N 1
ATOM 2218 C CA . GLY A 1 282 ? -5.088 1.486 16.471 1.00 97.00 282 GLY A CA 1
ATOM 2219 C C . GLY A 1 282 ? -3.678 0.908 16.406 1.00 97.00 282 GLY A C 1
ATOM 2220 O O . GLY A 1 282 ? -3.359 0.109 15.529 1.00 97.00 282 GLY A O 1
ATOM 2221 N N . ASN A 1 283 ? -2.829 1.313 17.352 1.00 97.56 283 ASN A N 1
ATOM 2222 C CA . ASN A 1 283 ? -1.423 0.890 17.433 1.00 97.56 283 ASN A CA 1
ATOM 2223 C C . ASN A 1 283 ? -0.981 0.405 18.826 1.00 97.56 283 ASN A C 1
ATOM 2225 O O . ASN A 1 283 ? 0.215 0.287 19.088 1.00 97.56 283 ASN A O 1
ATOM 2229 N N . ARG A 1 284 ? -1.929 0.150 19.737 1.00 95.75 284 ARG A N 1
ATOM 2230 C CA . ARG A 1 284 ? -1.611 -0.276 21.110 1.00 95.75 284 ARG A CA 1
ATOM 2231 C C . ARG A 1 284 ? -1.361 -1.779 21.251 1.00 95.75 284 ARG A C 1
ATOM 2233 O O . ARG A 1 284 ? -0.778 -2.187 22.249 1.00 95.75 284 ARG A O 1
ATOM 2240 N N . GLY A 1 285 ? -1.764 -2.558 20.251 1.00 93.06 285 GLY A N 1
ATOM 2241 C CA . GLY A 1 285 ? -1.552 -4.001 20.196 1.00 93.06 285 GLY A CA 1
ATOM 2242 C C . GLY A 1 285 ? -2.561 -4.814 20.993 1.00 93.06 285 GLY A C 1
ATOM 2243 O O . GLY A 1 285 ? -3.585 -4.300 21.453 1.00 93.06 285 GLY A O 1
ATOM 2244 N N . HIS A 1 286 ? -2.285 -6.109 21.090 1.00 92.00 286 HIS A N 1
ATOM 2245 C CA . HIS A 1 286 ? -3.202 -7.092 21.653 1.00 92.00 286 HIS A CA 1
ATOM 2246 C C . HIS A 1 286 ? -3.582 -6.787 23.113 1.00 92.00 286 HIS A C 1
ATOM 2248 O O . HIS A 1 286 ? -2.732 -6.504 23.962 1.00 92.00 286 HIS A O 1
ATOM 2254 N N . GLY A 1 287 ? -4.882 -6.872 23.420 1.00 88.19 287 GLY A N 1
ATOM 2255 C CA . GLY A 1 287 ? -5.419 -6.687 24.773 1.00 88.19 287 GLY A CA 1
ATOM 2256 C C . GLY A 1 287 ? -5.448 -5.234 25.259 1.00 88.19 287 GLY A C 1
ATOM 2257 O O . GLY A 1 287 ? -5.817 -4.981 26.406 1.00 88.19 287 GLY A O 1
ATOM 2258 N N . GLN A 1 288 ? -5.072 -4.273 24.411 1.00 91.75 288 GLN A N 1
ATOM 2259 C CA . GLN A 1 288 ? -5.181 -2.849 24.706 1.00 91.75 288 GLN A CA 1
ATOM 2260 C C . GLN A 1 288 ? -6.371 -2.247 23.956 1.00 91.75 288 GLN A C 1
ATOM 2262 O O . GLN A 1 288 ? -6.401 -2.317 22.727 1.00 91.75 288 GLN A O 1
ATOM 2267 N N . PRO A 1 289 ? -7.326 -1.596 24.643 1.00 89.75 289 PRO A N 1
ATOM 2268 C CA . PRO A 1 289 ? -8.488 -1.042 23.971 1.00 89.75 289 PRO A CA 1
ATOM 2269 C C . PRO A 1 289 ? -8.116 -0.010 22.901 1.00 89.75 289 PRO A C 1
ATOM 2271 O O . PRO A 1 289 ? -7.304 0.892 23.136 1.00 89.75 289 PRO A O 1
ATOM 2274 N N . LEU A 1 290 ? -8.767 -0.117 21.744 1.00 91.06 290 LEU A N 1
ATOM 2275 C CA . LEU A 1 290 ? -8.779 0.920 20.717 1.00 91.06 290 LEU A CA 1
ATOM 2276 C C . LEU A 1 290 ? -9.986 1.819 20.966 1.00 91.06 290 LEU A C 1
ATOM 2278 O O . LEU A 1 290 ? -11.115 1.339 20.979 1.00 91.06 290 LEU A O 1
ATOM 2282 N N . GLU A 1 291 ? -9.749 3.118 21.129 1.00 89.06 291 GLU A N 1
ATOM 2283 C CA . GLU A 1 291 ? -10.792 4.128 21.288 1.00 89.06 291 GLU A CA 1
ATOM 2284 C C . GLU A 1 291 ? -10.526 5.330 20.374 1.00 89.06 291 GLU A C 1
ATOM 2286 O O . GLU A 1 291 ? -9.383 5.773 20.199 1.00 89.06 291 GLU A O 1
ATOM 2291 N N . ALA A 1 292 ? -11.590 5.857 19.772 1.00 89.94 292 ALA A N 1
ATOM 2292 C CA . ALA A 1 292 ? -11.540 7.083 18.989 1.00 89.94 292 ALA A CA 1
ATOM 2293 C C . ALA A 1 292 ? -12.846 7.865 19.134 1.00 89.94 292 ALA A C 1
ATOM 2295 O O . ALA A 1 292 ? -13.927 7.300 18.985 1.00 89.94 292 ALA A O 1
ATOM 2296 N N . CYS A 1 293 ? -12.728 9.173 19.358 1.00 88.38 293 CYS A N 1
ATOM 2297 C CA . CYS A 1 293 ? -13.839 10.119 19.345 1.00 88.38 293 CYS A CA 1
ATOM 2298 C C . CYS A 1 293 ? -13.670 11.092 18.180 1.00 88.38 293 CYS A C 1
ATOM 2300 O O . CYS A 1 293 ? -12.685 11.825 18.095 1.00 88.38 293 CYS A O 1
ATOM 2302 N N . ILE A 1 294 ? -14.638 11.090 17.271 1.00 89.19 294 ILE A N 1
ATOM 2303 C CA . ILE A 1 294 ? -14.597 11.824 16.011 1.00 89.19 294 ILE A CA 1
ATOM 2304 C C . ILE A 1 294 ? -15.562 12.998 16.111 1.00 89.19 294 ILE A C 1
ATOM 2306 O O . ILE A 1 294 ? -16.739 12.813 16.417 1.00 89.19 294 ILE A O 1
ATOM 2310 N N . LYS A 1 295 ? -15.084 14.213 15.832 1.00 87.75 295 LYS A N 1
ATOM 2311 C CA . LYS A 1 295 ? -15.957 15.388 15.718 1.00 87.75 295 LYS A CA 1
ATOM 2312 C C . LYS A 1 295 ? -16.940 15.167 14.575 1.00 87.75 295 LYS A C 1
ATOM 2314 O O . LYS A 1 295 ? -16.509 14.893 13.458 1.00 87.75 295 LYS A O 1
ATOM 2319 N N . MET A 1 296 ? -18.238 15.353 14.817 1.00 81.88 296 MET A N 1
ATOM 2320 C CA . MET A 1 296 ? -19.240 15.179 13.757 1.00 81.88 296 MET A CA 1
ATOM 2321 C C . MET A 1 296 ? -18.979 16.105 12.562 1.00 81.88 296 MET A C 1
ATOM 2323 O O . MET A 1 296 ? -19.133 15.685 11.422 1.00 81.88 296 MET A O 1
ATOM 2327 N N . SER A 1 297 ? -18.485 17.322 12.799 1.00 84.62 297 SER A N 1
ATOM 2328 C CA . SER A 1 297 ? -18.103 18.262 11.736 1.00 84.62 297 SER A CA 1
ATOM 2329 C C . SER A 1 297 ? -16.907 17.814 10.884 1.00 84.62 297 SER A C 1
ATOM 2331 O O . SER A 1 297 ? -16.723 18.339 9.791 1.00 84.62 297 SER A O 1
ATOM 2333 N N . ALA A 1 298 ? -16.096 16.866 11.364 1.00 87.50 298 ALA A N 1
ATOM 2334 C CA . ALA A 1 298 ? -14.967 16.306 10.620 1.00 87.50 298 ALA A CA 1
ATOM 2335 C C . ALA A 1 298 ? -15.375 15.129 9.719 1.00 87.50 298 ALA A C 1
ATOM 2337 O O . ALA A 1 298 ? -14.604 14.708 8.857 1.00 87.50 298 ALA A O 1
ATOM 2338 N N . LEU A 1 299 ? -16.582 14.590 9.905 1.00 84.88 299 LEU A N 1
ATOM 2339 C CA . LEU A 1 299 ? -17.140 13.581 9.017 1.00 84.88 299 LEU A CA 1
ATOM 2340 C C . LEU A 1 299 ? -17.718 14.249 7.757 1.00 84.88 299 LEU A C 1
ATOM 2342 O O . LEU A 1 299 ? -18.271 15.349 7.851 1.00 84.88 299 LEU A O 1
ATOM 2346 N N . PRO A 1 300 ? -17.645 13.602 6.578 1.00 80.44 300 PRO A N 1
ATOM 2347 C CA . PRO A 1 300 ? -18.318 14.094 5.378 1.00 80.44 300 PRO A CA 1
ATOM 2348 C C . PRO A 1 300 ? -19.827 14.278 5.613 1.00 80.44 300 PRO A C 1
ATOM 2350 O O . PRO A 1 300 ? -20.396 13.533 6.412 1.00 80.44 300 PRO A O 1
ATOM 2353 N N . PRO A 1 301 ? -20.515 15.183 4.888 1.00 78.00 301 PRO A N 1
ATOM 2354 C CA . PRO A 1 301 ? -21.951 15.428 5.070 1.00 78.00 301 PRO A CA 1
ATOM 2355 C C . PRO A 1 301 ? -22.814 14.160 5.04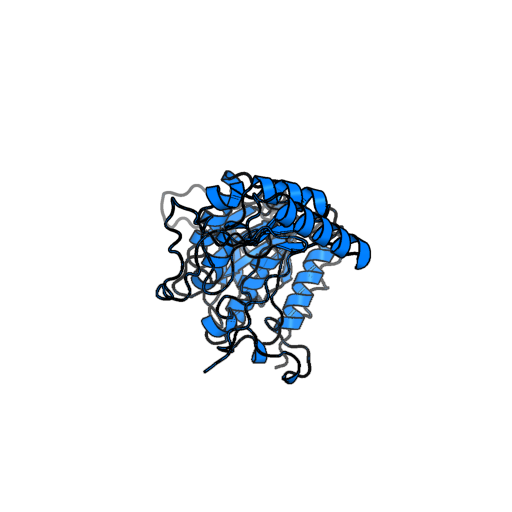1 1.00 78.00 301 PRO A C 1
ATOM 2357 O O . PRO A 1 301 ? -23.750 14.028 5.823 1.00 78.00 301 PRO A O 1
ATOM 2360 N N . THR A 1 302 ? -22.442 13.178 4.214 1.00 70.38 302 THR A N 1
ATOM 2361 C CA . THR A 1 302 ? -23.107 11.867 4.152 1.00 70.38 302 THR A CA 1
ATOM 2362 C C . THR A 1 302 ? -23.153 11.153 5.507 1.00 70.38 302 THR A C 1
ATOM 2364 O O . THR A 1 302 ? -24.143 10.493 5.805 1.00 70.38 302 THR A O 1
ATOM 2367 N N . TRP A 1 303 ? -22.138 11.339 6.351 1.00 74.00 303 TRP A N 1
ATOM 2368 C CA . TRP A 1 303 ? -22.013 10.762 7.691 1.00 74.00 303 TRP A CA 1
ATOM 2369 C C . TRP A 1 303 ? -22.555 11.670 8.809 1.00 74.00 303 TRP A C 1
ATOM 2371 O O . TRP A 1 303 ? -22.823 11.201 9.914 1.00 74.00 303 TRP A O 1
ATOM 2381 N N . GLN A 1 304 ? -22.762 12.964 8.552 1.00 71.12 304 GLN A N 1
ATOM 2382 C CA . GLN A 1 304 ? -23.177 13.921 9.587 1.00 71.12 304 GLN A CA 1
ATOM 2383 C C . GLN A 1 304 ? -24.600 13.668 10.120 1.00 71.12 304 GLN A C 1
ATOM 2385 O O . GLN A 1 304 ? -24.909 14.024 11.257 1.00 71.12 304 GLN A O 1
ATOM 2390 N N . HIS A 1 305 ? -25.453 12.992 9.348 1.00 65.44 305 HIS A N 1
ATOM 2391 C CA . HIS A 1 305 ? -26.846 12.719 9.719 1.00 65.44 305 HIS A CA 1
ATOM 2392 C C . HIS A 1 305 ? -27.030 11.597 10.758 1.00 65.44 305 HIS A C 1
ATOM 2394 O O . HIS A 1 305 ? -28.131 11.433 11.280 1.00 65.44 305 HIS A O 1
ATOM 2400 N N . ILE A 1 306 ? -25.976 10.844 11.097 1.00 64.12 306 ILE A N 1
ATOM 2401 C CA . ILE A 1 306 ? -26.071 9.644 11.948 1.00 64.12 306 ILE A CA 1
ATOM 2402 C C . ILE A 1 306 ? -26.521 9.959 13.383 1.00 64.12 306 ILE A C 1
ATOM 2404 O O . ILE A 1 306 ? -27.327 9.223 13.946 1.00 64.12 306 ILE A O 1
ATOM 2408 N N . CYS A 1 307 ? -26.045 11.060 13.972 1.00 58.44 307 CYS A N 1
ATOM 2409 C CA . CYS A 1 307 ? -26.382 11.431 15.354 1.00 58.44 307 CYS A CA 1
ATOM 2410 C C . CYS A 1 307 ? -27.595 12.381 15.465 1.00 58.44 307 CYS A C 1
ATOM 2412 O O . CYS A 1 307 ? -28.008 12.706 16.574 1.00 58.44 307 CYS A O 1
ATOM 2414 N N . ALA A 1 308 ? -28.167 12.846 14.347 1.00 52.66 308 ALA A N 1
ATOM 2415 C CA . ALA A 1 308 ? -29.159 13.928 14.332 1.00 52.66 308 ALA A CA 1
ATOM 2416 C C . ALA A 1 308 ? -30.626 13.472 14.498 1.00 52.66 308 ALA A C 1
ATOM 2418 O O . ALA A 1 308 ? -31.494 14.305 14.740 1.00 52.66 308 ALA A O 1
ATOM 2419 N N . SER A 1 309 ? -30.937 12.176 14.374 1.00 52.16 309 SER A N 1
ATOM 2420 C CA . SER A 1 309 ? -32.327 11.689 14.308 1.00 52.16 309 SER A CA 1
ATOM 2421 C C . SER A 1 309 ? -33.010 11.427 15.658 1.00 52.16 309 SER A C 1
ATOM 2423 O O . SER A 1 309 ? -34.153 10.979 15.662 1.00 52.16 309 SER A O 1
ATOM 2425 N N . GLY A 1 310 ? -32.360 11.676 16.804 1.00 44.47 310 GLY A N 1
ATOM 2426 C CA . GLY A 1 310 ? -32.972 11.581 18.147 1.00 44.47 310 GLY A CA 1
ATOM 2427 C C . GLY A 1 310 ? -33.469 10.188 18.583 1.00 44.47 310 GLY A C 1
ATOM 2428 O O . GLY A 1 310 ? -33.756 9.978 19.757 1.00 44.47 310 GLY A O 1
ATOM 2429 N N . ALA A 1 311 ? -33.511 9.214 17.676 1.00 38.22 311 ALA A N 1
ATOM 2430 C CA . ALA A 1 311 ? -33.900 7.833 17.907 1.00 38.22 311 ALA A CA 1
ATOM 2431 C C . ALA A 1 311 ? -32.839 6.909 17.286 1.00 38.22 311 ALA A C 1
ATOM 2433 O O . ALA A 1 311 ? -32.899 6.552 16.114 1.00 38.22 311 ALA A O 1
ATOM 2434 N N . GLY A 1 312 ? -31.839 6.528 18.086 1.00 43.44 312 GLY A N 1
ATOM 2435 C CA . GLY A 1 312 ? -30.950 5.407 17.770 1.00 43.44 312 GLY A CA 1
ATOM 2436 C C . GLY A 1 312 ? -29.806 5.699 16.794 1.00 43.44 312 GLY A C 1
ATOM 2437 O O . GLY A 1 312 ? -29.682 5.007 15.789 1.00 43.44 312 GLY A O 1
ATOM 2438 N N . GLY A 1 313 ? -28.887 6.611 17.134 1.00 47.28 313 GLY A N 1
ATOM 2439 C CA . GLY A 1 313 ? -27.626 6.819 16.390 1.00 47.28 313 GLY A CA 1
ATOM 2440 C C . GLY A 1 313 ? -26.739 5.565 16.231 1.00 47.28 313 GLY A C 1
ATOM 2441 O O . GLY A 1 313 ? -25.828 5.555 15.411 1.00 47.28 313 GLY A O 1
ATOM 2442 N N . ALA A 1 314 ? -27.047 4.475 16.946 1.00 49.50 314 ALA A N 1
ATOM 2443 C CA . ALA A 1 314 ? -26.448 3.150 16.768 1.00 49.50 314 ALA A CA 1
ATOM 2444 C C . ALA A 1 314 ? -27.213 2.222 15.794 1.00 49.50 314 ALA A C 1
ATOM 2446 O O . ALA A 1 314 ? -26.677 1.199 15.392 1.00 49.50 314 ALA A O 1
ATOM 2447 N N . ALA A 1 315 ? -28.457 2.538 15.415 1.00 48.72 315 ALA A N 1
ATOM 2448 C CA . ALA A 1 315 ? -29.262 1.743 14.478 1.00 48.72 315 ALA A CA 1
ATOM 2449 C C . ALA A 1 315 ? -28.952 2.062 13.001 1.00 48.72 315 ALA A C 1
ATOM 2451 O O . ALA A 1 315 ? -29.208 1.241 12.122 1.00 48.72 315 ALA A O 1
ATOM 2452 N N . ALA A 1 316 ? -28.375 3.239 12.725 1.00 58.88 316 ALA A N 1
ATOM 2453 C CA . ALA A 1 316 ? -27.939 3.658 11.390 1.00 58.88 316 ALA A CA 1
ATOM 2454 C C . ALA A 1 316 ? -26.492 3.246 11.047 1.00 58.88 316 ALA A C 1
ATOM 2456 O O . ALA A 1 316 ? -26.041 3.473 9.924 1.00 58.88 316 ALA A O 1
ATOM 2457 N N . LEU A 1 317 ? -25.764 2.660 12.002 1.00 66.81 317 LEU A N 1
ATOM 2458 C CA . LEU A 1 317 ? -24.404 2.161 11.829 1.00 66.81 317 LEU A CA 1
ATOM 2459 C C . LEU A 1 317 ? -24.402 0.644 11.948 1.00 66.81 317 LEU A C 1
ATOM 2461 O O . LEU A 1 317 ? -24.790 0.098 12.978 1.00 66.81 317 LEU A O 1
ATOM 2465 N N . THR A 1 318 ? -23.917 -0.038 10.916 1.00 69.94 318 THR A N 1
ATOM 2466 C CA . THR A 1 318 ? -23.685 -1.484 10.984 1.00 69.94 318 THR A CA 1
ATOM 2467 C C . THR A 1 318 ? -22.207 -1.733 11.228 1.00 69.94 318 THR A C 1
ATOM 2469 O O . THR A 1 318 ? -21.371 -1.275 10.450 1.00 69.94 318 THR A O 1
ATOM 2472 N N . HIS A 1 319 ? -21.874 -2.435 12.311 1.00 73.19 319 HIS A N 1
ATOM 2473 C CA . HIS A 1 319 ? -20.521 -2.945 12.538 1.00 73.19 319 HIS A CA 1
ATOM 2474 C C . HIS A 1 319 ? -20.245 -4.080 11.547 1.00 73.19 319 HIS A C 1
ATOM 2476 O O . HIS A 1 319 ? -21.037 -5.020 11.463 1.00 73.19 319 HIS A O 1
ATOM 2482 N N . VAL A 1 320 ? -19.160 -3.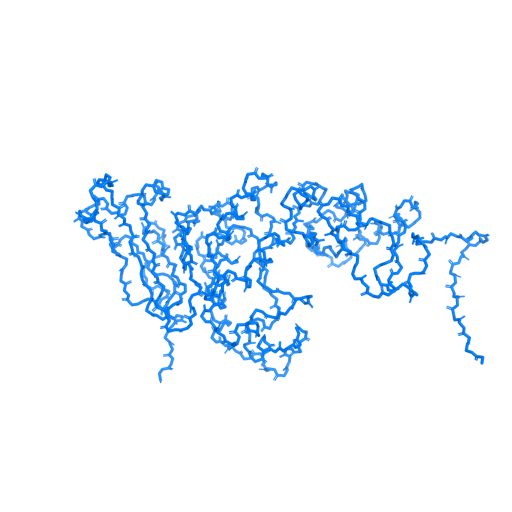982 10.776 1.00 76.50 320 VAL A N 1
ATOM 2483 C CA . VAL A 1 320 ? -18.883 -4.912 9.665 1.00 76.50 320 VAL A CA 1
ATOM 2484 C C . VAL A 1 320 ? -17.521 -5.590 9.737 1.00 76.50 320 VAL A C 1
ATOM 2486 O O . VAL A 1 320 ? -17.314 -6.566 9.028 1.00 76.50 320 VAL A O 1
ATOM 2489 N N . LEU A 1 321 ? -16.597 -5.109 10.569 1.00 79.44 321 LEU A N 1
ATOM 2490 C CA . LEU A 1 321 ? -15.337 -5.799 10.855 1.00 79.44 321 LEU A CA 1
ATOM 2491 C C . LEU A 1 321 ? -14.729 -5.275 12.156 1.00 79.44 321 LEU A C 1
ATOM 2493 O O . LEU A 1 321 ? -14.727 -4.065 12.383 1.00 79.44 321 LEU A O 1
ATOM 2497 N N . GLY A 1 322 ? -14.196 -6.192 12.967 1.00 70.75 322 GLY A N 1
ATOM 2498 C CA . GLY A 1 322 ? -13.525 -5.893 14.229 1.00 70.75 322 GLY A CA 1
ATOM 2499 C C . GLY A 1 322 ? -13.954 -6.797 15.380 1.00 70.75 322 GLY A C 1
ATOM 2500 O O . GLY A 1 322 ? -14.926 -7.539 15.280 1.00 70.75 322 GLY A O 1
ATOM 2501 N N . THR A 1 323 ? -13.237 -6.697 16.496 1.00 60.78 323 THR A N 1
ATOM 2502 C CA . THR A 1 323 ? -13.478 -7.448 17.742 1.00 60.78 323 THR A CA 1
ATOM 2503 C C . THR A 1 323 ? -14.368 -6.683 18.734 1.00 60.78 323 THR A C 1
ATOM 2505 O O . THR A 1 323 ? -14.376 -6.975 19.928 1.00 60.78 323 THR A O 1
ATOM 2508 N N . SER A 1 324 ? -15.081 -5.642 18.287 1.00 56.34 324 SER A N 1
ATOM 2509 C CA . SER A 1 324 ? -15.883 -4.821 19.197 1.00 56.34 324 SER A CA 1
ATOM 2510 C C . SER A 1 324 ? -17.197 -5.503 19.587 1.00 56.34 324 SER A C 1
ATOM 2512 O O . SER A 1 324 ? -17.981 -5.907 18.729 1.00 56.34 324 SER A O 1
ATOM 2514 N N . THR A 1 325 ? -17.464 -5.555 20.893 1.00 51.00 325 THR A N 1
ATOM 2515 C CA . THR A 1 325 ? -18.784 -5.842 21.478 1.00 51.00 325 THR A CA 1
ATOM 2516 C C . THR A 1 325 ? -19.587 -4.570 21.778 1.00 51.00 325 THR A C 1
ATOM 2518 O O . THR A 1 325 ? -20.773 -4.658 22.098 1.00 51.00 325 THR A O 1
ATOM 2521 N N . ASP A 1 326 ? -18.965 -3.389 21.680 1.00 55.03 326 ASP A N 1
ATOM 2522 C CA . ASP A 1 326 ? -19.531 -2.116 22.127 1.00 55.03 326 ASP A CA 1
ATOM 2523 C C . ASP A 1 326 ? -20.045 -1.293 20.935 1.00 55.03 326 ASP A C 1
ATOM 2525 O O . ASP A 1 326 ? -19.339 -1.036 19.958 1.00 55.03 326 ASP A O 1
ATOM 2529 N N . ARG A 1 327 ? -21.307 -0.854 21.009 1.00 62.38 327 ARG A N 1
ATOM 2530 C CA . ARG A 1 327 ? -21.928 -0.016 19.970 1.00 62.38 327 ARG A CA 1
ATOM 2531 C C . ARG A 1 327 ? -21.286 1.372 19.942 1.00 62.38 327 ARG A C 1
ATOM 2533 O O . ARG A 1 327 ? -20.950 1.921 20.986 1.00 62.38 327 ARG A O 1
ATOM 2540 N N . ALA A 1 328 ? -21.187 1.969 18.756 1.00 65.19 328 ALA A N 1
ATOM 2541 C CA . ALA A 1 328 ? -20.822 3.376 18.616 1.00 65.19 328 ALA A CA 1
ATOM 2542 C C . ALA A 1 328 ? -21.784 4.277 19.414 1.00 65.19 328 ALA A C 1
ATOM 2544 O O . ALA A 1 328 ? -23.005 4.101 19.349 1.00 65.19 328 ALA A O 1
ATOM 2545 N N . VAL A 1 329 ? -21.236 5.248 20.148 1.00 64.56 329 VAL A N 1
ATOM 2546 C CA . VAL A 1 329 ? -22.000 6.163 21.006 1.00 64.56 329 VAL A CA 1
ATOM 2547 C C . VAL A 1 329 ? -21.814 7.596 20.515 1.00 64.56 329 VAL A C 1
ATOM 2549 O O . VAL A 1 329 ? -20.694 8.101 20.447 1.00 64.56 329 VAL A O 1
ATOM 2552 N N . CYS A 1 330 ? -22.919 8.266 20.185 1.00 66.12 330 CYS A N 1
ATOM 2553 C CA . CYS A 1 330 ? -22.924 9.708 19.951 1.00 66.12 330 CYS A CA 1
ATOM 2554 C C . CYS A 1 330 ? -22.961 10.429 21.305 1.00 66.12 330 CYS A C 1
ATOM 2556 O O . CYS A 1 330 ? -23.884 10.204 22.088 1.00 66.12 330 CYS A O 1
ATOM 2558 N N . MET A 1 331 ? -21.987 11.295 21.577 1.00 59.66 331 MET A N 1
ATOM 2559 C CA . MET A 1 331 ? -21.924 12.096 22.802 1.00 59.66 331 MET A CA 1
ATOM 2560 C C . MET A 1 331 ? -22.023 13.591 22.486 1.00 59.66 331 MET A C 1
ATOM 2562 O O . MET A 1 331 ? -21.373 14.093 21.567 1.00 59.66 331 MET A O 1
ATOM 2566 N N . LEU A 1 332 ? -22.828 14.309 23.272 1.00 53.81 332 LEU A N 1
ATOM 2567 C CA . LEU A 1 332 ? -22.787 15.769 23.366 1.00 53.81 332 LEU A CA 1
ATOM 2568 C C . LEU A 1 332 ? -21.632 16.148 24.306 1.00 53.81 332 LEU A C 1
ATOM 2570 O O . LEU A 1 332 ? -21.415 15.469 25.307 1.00 53.81 332 LEU A O 1
ATOM 2574 N N . SER A 1 333 ? -20.868 17.186 23.960 1.00 52.06 333 SER A N 1
ATOM 2575 C CA . SER A 1 333 ? -19.719 17.665 24.745 1.00 52.06 333 SER A CA 1
ATOM 2576 C C . SER A 1 333 ? -20.042 17.779 26.245 1.00 52.06 333 SER A C 1
ATOM 2578 O O . SER A 1 333 ? -20.978 18.484 26.614 1.00 52.06 333 SER A O 1
ATOM 2580 N N . LEU A 1 334 ? -19.252 17.128 27.110 1.00 42.59 334 LEU A N 1
ATOM 2581 C CA . LEU A 1 334 ? -19.287 17.343 28.562 1.00 42.59 334 LEU A CA 1
ATOM 2582 C C . LEU A 1 334 ? -18.516 18.628 28.911 1.00 42.59 334 LEU A C 1
ATOM 2584 O O . LEU A 1 334 ? -17.380 18.827 28.488 1.00 42.59 334 LEU A O 1
ATOM 2588 N N . ASN A 1 335 ? -19.157 19.494 29.692 1.00 37.97 335 ASN A N 1
ATOM 2589 C CA . ASN A 1 335 ? -18.727 20.839 30.094 1.00 37.97 335 ASN A CA 1
ATOM 2590 C C . ASN A 1 335 ? -17.564 20.883 31.120 1.00 37.97 335 ASN A C 1
ATOM 2592 O O . ASN A 1 335 ? -17.601 21.699 32.035 1.00 37.97 335 ASN A O 1
ATOM 2596 N N . GLU A 1 336 ? -16.521 20.051 31.019 1.00 39.34 336 GLU A N 1
ATOM 2597 C CA . GLU A 1 336 ? -15.433 20.066 32.027 1.00 39.34 336 GLU A CA 1
ATOM 2598 C C . GLU A 1 336 ? -14.189 20.893 31.671 1.00 39.34 336 GLU A C 1
ATOM 2600 O O . GLU A 1 336 ? -13.296 21.039 32.500 1.00 39.34 336 GLU A O 1
ATOM 2605 N N . VAL A 1 337 ? -14.147 21.556 30.511 1.00 36.19 337 VAL A N 1
ATOM 2606 C CA . VAL A 1 337 ? -13.173 22.632 30.259 1.00 36.19 337 VAL A CA 1
ATOM 2607 C C . VAL A 1 337 ? -13.858 23.750 29.479 1.00 36.19 337 VAL A C 1
ATOM 2609 O O . VAL A 1 337 ? -14.350 23.548 28.373 1.00 36.19 337 VAL A O 1
ATOM 2612 N N . GLN A 1 338 ? -13.887 24.939 30.073 1.00 39.75 338 GLN A N 1
ATOM 2613 C CA . GLN A 1 338 ? -14.673 26.128 29.721 1.00 39.75 338 GLN A CA 1
ATOM 2614 C C . GLN A 1 338 ? -14.398 26.778 28.337 1.00 39.75 338 GLN A C 1
ATOM 2616 O O . GLN A 1 338 ? -14.620 27.977 28.185 1.00 39.75 338 GLN A O 1
ATOM 2621 N N . GLN A 1 339 ? -13.903 26.058 27.319 1.00 40.12 339 GLN A N 1
ATOM 2622 C CA . GLN A 1 339 ? -13.485 26.655 26.035 1.00 40.12 339 GLN A CA 1
ATOM 2623 C C . GLN A 1 339 ? -13.717 25.797 24.769 1.00 40.12 339 GLN A C 1
ATOM 2625 O O . GLN A 1 339 ? -13.022 25.989 23.771 1.00 40.12 339 GLN A O 1
ATOM 2630 N N . LEU A 1 340 ? -14.696 24.885 24.737 1.00 44.47 340 LEU A N 1
ATOM 2631 C CA . LEU A 1 340 ? -15.114 24.238 23.479 1.00 44.47 340 LEU A CA 1
ATOM 2632 C C . LEU A 1 340 ? -16.610 24.488 23.206 1.00 44.47 340 LEU A C 1
ATOM 2634 O O . LEU A 1 340 ? -17.416 24.274 24.108 1.00 44.47 340 LEU A O 1
ATOM 2638 N N . PRO A 1 341 ? -17.006 24.944 21.998 1.00 44.94 341 PRO A N 1
ATOM 2639 C CA . PRO A 1 341 ? -18.420 25.098 21.649 1.00 44.94 341 PRO A CA 1
ATOM 2640 C C . PRO A 1 341 ? -19.138 23.737 21.652 1.00 44.94 341 PRO A C 1
ATOM 2642 O O . PRO A 1 341 ? -18.522 22.720 21.326 1.00 44.94 341 PRO A O 1
ATOM 2645 N N . GLU A 1 342 ? -20.432 23.722 21.997 1.00 51.75 342 GLU A N 1
ATOM 2646 C CA . GLU A 1 342 ? -21.307 22.536 22.012 1.00 51.75 342 GLU A CA 1
ATOM 2647 C C . GLU A 1 342 ? -21.245 21.773 20.676 1.00 51.75 342 GLU A C 1
ATOM 2649 O O . GLU A 1 342 ? -21.890 22.139 19.696 1.00 51.75 342 GLU A O 1
ATOM 2654 N N . MET A 1 343 ? -20.440 20.712 20.606 1.00 62.03 343 MET A N 1
ATOM 2655 C CA . MET A 1 343 ? -20.224 19.941 19.377 1.00 62.03 343 MET A CA 1
ATOM 2656 C C . MET A 1 343 ? -20.407 18.447 19.658 1.00 62.03 343 MET A C 1
ATOM 2658 O O . MET A 1 343 ? -19.782 17.893 20.566 1.00 62.03 343 MET A O 1
ATOM 2662 N N . MET A 1 344 ? -21.262 17.783 18.870 1.00 74.00 344 MET A N 1
ATOM 2663 C CA . MET A 1 344 ? -21.449 16.329 18.943 1.00 74.00 344 MET A CA 1
ATOM 2664 C C . MET A 1 344 ? -20.211 15.578 18.445 1.00 74.00 344 MET A C 1
ATOM 2666 O O . MET A 1 344 ? -19.589 15.957 17.447 1.00 74.00 344 MET A O 1
ATOM 2670 N N . HIS A 1 345 ? -19.899 14.472 19.117 1.00 81.25 345 HIS A N 1
ATOM 2671 C CA . HIS A 1 345 ? -18.844 13.535 18.745 1.00 81.25 345 HIS A CA 1
ATOM 2672 C C . HIS A 1 345 ? -19.415 12.123 18.572 1.00 81.25 345 HIS A C 1
ATOM 2674 O O . HIS A 1 345 ? -20.326 11.726 19.295 1.00 81.25 345 HIS A O 1
ATOM 2680 N N . LEU A 1 346 ? -18.848 11.355 17.642 1.00 83.94 346 LEU A N 1
ATOM 2681 C CA . LEU A 1 346 ? -19.061 9.916 17.505 1.00 83.94 346 LEU A CA 1
ATOM 2682 C C . LEU A 1 346 ? -17.876 9.186 18.138 1.00 83.94 346 LEU A C 1
ATOM 2684 O O . LEU A 1 346 ? -16.762 9.276 17.623 1.00 83.94 346 LEU A O 1
ATOM 2688 N N . CYS A 1 347 ? -18.108 8.469 19.234 1.00 84.62 347 CYS A N 1
ATOM 2689 C CA . CYS A 1 347 ? -17.077 7.700 19.920 1.00 84.62 347 CYS A CA 1
ATOM 2690 C C . CYS A 1 347 ? -17.268 6.200 19.698 1.00 84.62 347 CYS A C 1
ATOM 2692 O O . CYS A 1 347 ? -18.383 5.676 19.769 1.00 84.62 347 CYS A O 1
ATOM 2694 N N . VAL A 1 348 ? -16.168 5.511 19.409 1.00 84.88 348 VAL A N 1
ATOM 2695 C CA . VAL A 1 348 ? -16.133 4.070 19.145 1.00 84.88 348 VAL A CA 1
ATOM 2696 C C . VAL A 1 348 ? -15.038 3.415 19.970 1.00 84.88 348 VAL A C 1
ATOM 2698 O O . VAL A 1 348 ? -13.988 4.019 20.200 1.00 84.88 348 VAL A O 1
ATOM 2701 N N . ARG A 1 349 ? -15.279 2.170 20.389 1.00 86.81 349 ARG A N 1
ATOM 2702 C CA . ARG A 1 349 ? -14.342 1.392 21.197 1.00 86.81 349 ARG A CA 1
ATOM 2703 C C . ARG A 1 349 ? -14.289 -0.065 20.742 1.00 86.81 349 ARG A C 1
ATOM 2705 O O . ARG A 1 349 ? -15.309 -0.633 20.365 1.00 86.81 349 ARG A O 1
ATOM 2712 N N . SER A 1 350 ? -13.105 -0.662 20.793 1.00 86.00 350 SER A N 1
ATOM 2713 C CA . SER A 1 350 ? -12.854 -2.101 20.674 1.00 86.00 350 SER A CA 1
ATOM 2714 C C . SER A 1 350 ? -12.062 -2.539 21.899 1.00 86.00 350 SER A C 1
ATOM 2716 O O . SER A 1 350 ? -11.050 -1.916 22.225 1.00 86.00 350 SER A O 1
ATOM 2718 N N . GLN A 1 351 ? -12.531 -3.570 22.604 1.00 83.19 351 GLN A N 1
ATOM 2719 C CA . GLN A 1 351 ? -11.920 -3.996 23.867 1.00 83.19 351 GLN A CA 1
ATOM 2720 C C . GLN A 1 351 ? -10.568 -4.687 23.654 1.00 83.19 351 GLN A C 1
ATOM 2722 O O . GLN A 1 351 ? -9.631 -4.427 24.402 1.00 83.19 351 GLN A O 1
ATOM 2727 N N . GLU A 1 352 ? -10.447 -5.493 22.598 1.00 84.75 352 GLU A N 1
ATOM 2728 C CA . GLU A 1 352 ? -9.234 -6.273 22.303 1.00 84.75 352 GLU A CA 1
ATOM 2729 C C . GLU A 1 352 ? -8.219 -5.536 21.409 1.00 84.75 352 GLU A C 1
ATOM 2731 O O . GLU A 1 352 ? -7.163 -6.079 21.089 1.00 84.75 352 GLU A O 1
ATOM 2736 N N . GLY A 1 353 ? -8.526 -4.300 20.999 1.00 87.69 353 GLY A N 1
ATOM 2737 C CA . GLY A 1 353 ? -7.618 -3.451 20.214 1.00 87.69 353 GLY A CA 1
ATOM 2738 C C . GLY A 1 353 ? -7.642 -3.687 18.703 1.00 87.69 353 GLY A C 1
ATOM 2739 O O . GLY A 1 353 ? -6.965 -2.972 17.960 1.00 87.69 353 GLY A O 1
ATOM 2740 N N . GLY A 1 354 ? -8.430 -4.658 18.230 1.00 91.31 354 GLY A N 1
ATOM 2741 C CA . GLY A 1 354 ? -8.638 -4.909 16.805 1.00 91.31 354 GLY A CA 1
ATOM 2742 C C . GLY A 1 354 ? -9.245 -3.701 16.075 1.00 91.31 354 GLY A C 1
ATOM 2743 O O . GLY A 1 354 ? -9.917 -2.880 16.711 1.00 91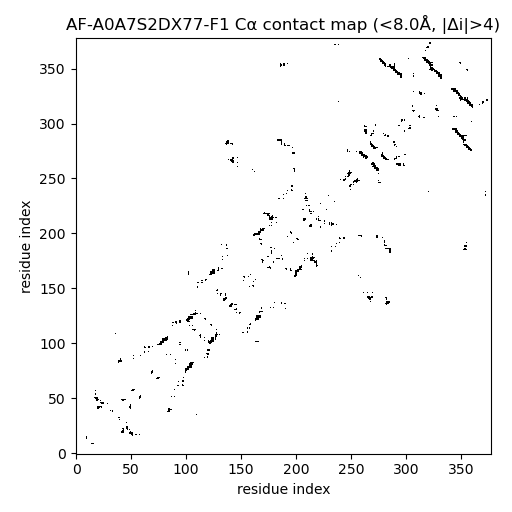.31 354 GLY A O 1
ATOM 2744 N N . PRO A 1 355 ? -9.028 -3.590 14.750 1.00 94.50 355 PRO A N 1
ATOM 2745 C CA . PRO A 1 355 ? -9.576 -2.505 13.941 1.00 94.50 355 PRO A CA 1
ATOM 2746 C C . PRO A 1 355 ? -11.104 -2.510 13.981 1.00 94.50 355 PRO A C 1
ATOM 2748 O O . PRO A 1 355 ? -11.720 -3.555 14.169 1.00 94.50 355 PRO A O 1
ATOM 2751 N N . ILE A 1 356 ? -11.719 -1.349 13.770 1.00 91.88 356 ILE A N 1
ATOM 2752 C CA . ILE A 1 356 ? -13.174 -1.183 13.764 1.00 91.88 356 ILE A CA 1
ATOM 2753 C C . ILE A 1 356 ? -13.596 -0.640 12.404 1.00 91.88 356 ILE A C 1
ATOM 2755 O O . ILE A 1 356 ? -13.098 0.396 11.962 1.00 91.88 356 ILE A O 1
ATOM 2759 N N . VAL A 1 357 ? -14.548 -1.301 11.753 1.00 90.81 357 VAL A N 1
ATOM 2760 C CA . VAL A 1 357 ? -15.153 -0.822 10.508 1.00 90.81 357 VAL A CA 1
ATOM 2761 C C . VAL A 1 357 ? -16.663 -0.769 10.669 1.00 90.81 357 VAL A C 1
ATOM 2763 O O . VAL A 1 357 ? -17.313 -1.773 10.966 1.00 90.81 357 VAL A O 1
ATOM 2766 N N . TYR A 1 358 ? -17.220 0.413 10.432 1.00 87.75 358 TYR A N 1
ATOM 2767 C CA . TYR A 1 358 ? -18.652 0.658 10.365 1.00 87.75 358 TYR A CA 1
ATOM 2768 C C . TYR A 1 358 ? -19.070 0.999 8.940 1.00 87.75 358 TYR A C 1
ATOM 2770 O O . TYR A 1 358 ? -18.334 1.651 8.199 1.00 87.75 358 TYR A O 1
ATOM 2778 N N . ALA A 1 359 ? -20.291 0.616 8.586 1.00 82.62 359 ALA A N 1
ATOM 2779 C CA . ALA A 1 359 ? -20.954 1.030 7.363 1.00 82.62 359 ALA A CA 1
ATOM 2780 C C . ALA A 1 359 ? -22.205 1.859 7.664 1.00 82.62 359 ALA A C 1
ATOM 2782 O O . ALA A 1 359 ? -22.906 1.615 8.651 1.00 82.62 359 ALA A O 1
ATOM 2783 N N . GLN A 1 360 ? -22.495 2.823 6.792 1.00 72.81 360 GLN A N 1
ATOM 2784 C CA . GLN A 1 360 ? -23.724 3.611 6.843 1.00 72.81 360 GLN A CA 1
ATOM 2785 C C . GLN A 1 360 ? -24.934 2.767 6.388 1.00 72.81 360 GLN A C 1
ATOM 2787 O O . GLN A 1 360 ? -24.910 2.179 5.305 1.00 72.81 360 GLN A O 1
ATOM 2792 N N . CYS A 1 361 ? -26.012 2.721 7.181 1.00 54.62 361 CYS A N 1
ATOM 2793 C CA . CYS A 1 361 ? -27.268 2.068 6.795 1.00 54.62 361 CYS A CA 1
ATOM 2794 C C . CYS A 1 361 ? -27.945 2.837 5.644 1.00 54.62 361 CYS A C 1
ATOM 2796 O O . CYS A 1 361 ? -28.280 4.013 5.781 1.00 54.62 361 CYS A O 1
ATOM 2798 N N . GLY A 1 362 ? -28.129 2.153 4.510 1.00 50.94 362 GLY A N 1
ATOM 2799 C CA . GLY A 1 362 ? -28.645 2.696 3.244 1.00 50.94 362 GLY A CA 1
ATOM 2800 C C . GLY A 1 362 ? -28.169 1.915 2.006 1.00 50.94 362 GLY A C 1
ATOM 2801 O O . GLY A 1 362 ? -28.805 1.980 0.958 1.00 50.94 362 GLY A O 1
ATOM 2802 N N . SER A 1 363 ? -27.094 1.129 2.138 1.00 44.03 363 SER A N 1
ATOM 2803 C CA . SER A 1 363 ? -26.587 0.212 1.105 1.00 44.03 363 SER A CA 1
ATOM 2804 C C . SER A 1 363 ? -27.237 -1.183 1.228 1.00 44.03 363 SER A C 1
ATOM 2806 O O . SER A 1 363 ? -27.390 -1.679 2.345 1.00 44.03 363 SER A O 1
ATOM 2808 N N . PRO A 1 364 ? -27.657 -1.833 0.124 1.00 40.09 364 PRO A N 1
ATOM 2809 C CA . PRO A 1 364 ? -28.553 -2.988 0.166 1.00 40.09 364 PRO A CA 1
ATOM 2810 C C . PRO A 1 364 ? -27.822 -4.313 0.458 1.00 40.09 364 PRO A C 1
ATOM 2812 O O . PRO A 1 364 ? -27.423 -5.036 -0.448 1.00 40.09 364 PRO A O 1
ATOM 2815 N N . LEU A 1 365 ? -27.709 -4.661 1.738 1.00 40.53 365 LEU A N 1
ATOM 2816 C CA . LEU A 1 365 ? -27.870 -6.018 2.284 1.00 40.53 365 LEU A CA 1
ATOM 2817 C C . LEU A 1 365 ? -28.369 -5.851 3.738 1.00 40.53 365 LEU A C 1
ATOM 2819 O O . LEU A 1 365 ? -28.031 -4.860 4.389 1.00 40.53 365 LEU A O 1
ATOM 2823 N N . PRO A 1 366 ? -29.208 -6.762 4.267 1.00 37.41 366 PRO A N 1
ATOM 2824 C CA . PRO A 1 366 ? -29.671 -6.681 5.641 1.00 37.41 366 PRO A CA 1
ATOM 2825 C C . PRO A 1 366 ? -28.468 -6.849 6.569 1.00 37.41 366 PRO A C 1
ATOM 2827 O O . PRO A 1 366 ? -27.582 -7.657 6.300 1.00 37.41 366 PRO A O 1
ATOM 2830 N N . CYS A 1 367 ? -28.462 -6.085 7.657 1.00 42.69 367 CYS A N 1
ATOM 2831 C CA . CYS A 1 367 ? -27.382 -5.863 8.622 1.00 42.69 367 CYS A CA 1
ATOM 2832 C C . CYS A 1 367 ? -26.867 -7.119 9.385 1.00 42.69 367 CYS A C 1
ATOM 2834 O O . CYS A 1 367 ? -26.544 -7.024 10.564 1.00 42.69 367 CYS A O 1
ATOM 2836 N N . LYS A 1 368 ? -26.835 -8.314 8.775 1.00 35.44 368 LYS A N 1
ATOM 2837 C CA . LYS A 1 368 ? -26.609 -9.617 9.429 1.00 35.44 368 LYS A CA 1
ATOM 2838 C C . LYS A 1 368 ? -25.435 -10.454 8.899 1.00 35.44 368 LYS A C 1
ATOM 2840 O O . LYS A 1 368 ? -25.175 -11.499 9.479 1.00 35.44 368 LYS A O 1
ATOM 2845 N N . ALA A 1 369 ? -24.717 -10.053 7.848 1.00 37.25 369 ALA A N 1
ATOM 2846 C CA . ALA A 1 369 ? -23.774 -10.970 7.183 1.00 37.25 369 ALA A CA 1
ATOM 2847 C C . ALA A 1 369 ? -22.313 -10.953 7.690 1.00 37.25 369 ALA A C 1
ATOM 2849 O O . ALA A 1 369 ? -21.567 -11.863 7.359 1.00 37.25 369 ALA A O 1
ATOM 2850 N N . ALA A 1 370 ? -21.883 -9.973 8.493 1.00 37.00 370 ALA A N 1
ATOM 2851 C CA . ALA A 1 370 ? -20.451 -9.787 8.786 1.00 37.00 370 ALA A CA 1
ATOM 2852 C C . ALA A 1 370 ? -19.965 -10.321 10.152 1.00 37.00 370 ALA A C 1
ATOM 2854 O O . ALA A 1 370 ? -18.768 -10.325 10.423 1.00 37.00 370 ALA A O 1
ATOM 2855 N N . ALA A 1 371 ? -20.866 -10.785 11.023 1.00 37.38 371 ALA A N 1
ATOM 2856 C CA . ALA A 1 371 ? -20.502 -11.207 12.381 1.00 37.38 371 ALA A CA 1
ATOM 2857 C C . ALA A 1 371 ? -19.727 -12.543 12.446 1.00 37.38 371 ALA A C 1
ATOM 2859 O O . ALA A 1 371 ? -19.127 -12.845 13.469 1.00 37.38 371 ALA A O 1
ATOM 2860 N N . ALA A 1 372 ? -19.701 -13.332 11.366 1.00 38.66 372 ALA A N 1
ATOM 2861 C CA . ALA A 1 372 ? -19.180 -14.703 11.387 1.00 38.66 372 ALA A CA 1
ATOM 2862 C C . ALA A 1 372 ? -17.643 -14.831 11.278 1.00 38.66 372 ALA A C 1
ATOM 2864 O O . ALA A 1 372 ? -17.122 -15.938 11.366 1.00 38.66 372 ALA A O 1
ATOM 2865 N N . ALA A 1 373 ? -16.896 -13.738 11.078 1.00 39.41 373 ALA A N 1
ATOM 2866 C CA . ALA A 1 373 ? -15.445 -13.812 10.852 1.00 39.41 373 ALA A CA 1
ATOM 2867 C C . ALA A 1 373 ? -14.585 -13.758 12.134 1.00 39.41 373 ALA A C 1
ATOM 2869 O O . ALA A 1 373 ? -13.382 -14.009 12.059 1.00 39.41 373 ALA A O 1
ATOM 2870 N N . PHE A 1 374 ? -15.178 -13.438 13.293 1.00 39.72 374 PHE A N 1
ATOM 2871 C CA . PHE A 1 374 ? -14.452 -13.198 14.553 1.00 39.72 374 PHE A CA 1
ATOM 2872 C C . PHE A 1 374 ? -14.940 -14.029 15.743 1.00 39.72 374 PHE A C 1
ATOM 2874 O O . PHE A 1 374 ? -14.507 -13.771 16.864 1.00 39.72 374 PHE A O 1
ATOM 2881 N N . GLU A 1 375 ? -15.789 -15.039 15.537 1.00 34.44 375 GLU A N 1
ATOM 2882 C CA . GLU A 1 375 ? -15.959 -16.067 16.567 1.00 34.44 375 GLU A CA 1
ATOM 2883 C C . GLU A 1 375 ? -14.663 -16.879 16.623 1.00 34.44 375 GLU A C 1
ATOM 2885 O O . GLU A 1 375 ? -14.419 -17.800 15.846 1.00 34.44 375 GLU A O 1
ATOM 2890 N N . THR A 1 376 ? -13.770 -16.443 17.507 1.00 33.66 376 THR A N 1
ATOM 2891 C CA . THR A 1 376 ? -12.692 -17.264 18.024 1.00 33.66 376 THR A CA 1
ATOM 2892 C C . THR A 1 376 ? -13.343 -18.482 18.670 1.00 33.66 376 THR A C 1
ATOM 2894 O O . THR A 1 376 ? -14.122 -18.349 19.615 1.00 33.66 376 THR A O 1
ATOM 2897 N N . ASP A 1 377 ? -13.062 -19.667 18.123 1.00 28.64 377 ASP A N 1
ATOM 2898 C CA . ASP A 1 377 ? -13.263 -20.928 18.834 1.00 28.64 377 ASP A CA 1
ATOM 2899 C C . ASP A 1 377 ? -12.654 -20.760 20.235 1.00 28.64 377 ASP A C 1
ATOM 2901 O O . ASP A 1 377 ? -11.441 -20.570 20.379 1.00 28.64 377 ASP A O 1
ATOM 2905 N N . ARG A 1 378 ? -13.527 -20.732 21.245 1.00 33.41 378 ARG A N 1
ATOM 2906 C CA . ARG A 1 378 ? -13.157 -20.853 22.656 1.00 33.41 378 ARG A CA 1
ATOM 2907 C C . ARG A 1 378 ? -12.807 -22.290 22.992 1.00 33.41 378 ARG A C 1
ATOM 2909 O O . ARG A 1 378 ? -13.527 -23.189 22.503 1.00 33.41 378 ARG A O 1
#

pLDDT: mean 81.51, std 21.88, range [24.97, 98.62]

InterPro domains:
  IPR006047 Glycosyl hydrolase family 13, catalytic domain [SM00642] (1-244)
  IPR017853 Glycoside hydrolase superfamily [SSF51445] (45-247)

Sequence (378 aa):
MQTRYRRSWTEEGTCVTWSRGRDMSHVPRSKPVDTEDTIILDGWFGDLADLKQEDEAVRRYLLTWIRTMVTKYKIDGLRLDTALYMPTYFLSEFQQASQRLILGEVPTLNVTLHRSFTPPLSGLLNFPATTLVSKVFSTSGSLSDLAAQLARQHIASYPAEGHRLANFIDNHDMPRFLYSHSGDETLLQNSLTWAFLWHGLPVMYYGTENPAVSNQRDSRMAMWPSGFAPTSISRFVASLNELRQHYAIGAGGAAVKSLAVVAAAAQSSLAFTRASLLVVVGNRGHGQPLEACIKMSALPPTWQHICASGAGGAAALTHVLGTSTDRAVCMLSLNEVQQLPEMMHLCVRSQEGGPIVYAQCGSPLPCKAAAAAFETDR

Secondary structure (DSSP, 8-state):
----------SSS-----BSS---TTS--------TT----SS-BTTB--B-TTSHHHHHHHHHHHHHHHHHHT--EEEETTGGGS-HHHHHHHHHHH-SEEEE----S-HHHHHTTTTTSSEEE-HHHHHHHHHHTSTT--HHHHHHHHHHHHHTT-GGGGTTEEE-S--TTS--HHHHTTT-HHHHHHHHHHHHHSSSEE---TTTT-HHHHSSS-TT--SGGGTTPPPHHHHHHHHHHHHHHHTT-STT-TTTTPPEEEEEE-SSEEEEEETTEEEEEE-S-TTSPEEEEEEGGGS-HHHHGGGSSSS-TTTSEEEEESS--SPPEEEPPPSSSTT-----EEEEEESS---EEEEETTSSS-TTSSGGG-----